Protein 8IB1 (pdb70)

Organism: Influenza A virus (strain A/Hong Kong/1/1968 H3N2) (NCBI:txid506350)

B-factor: mean 33.06, std 11.65, range [14.46, 95.65]

Structure (mmCIF, N/CA/C/O backbone):
data_8IB1
#
_entry.id   8IB1
#
_cell.length_a   68.050
_cell.length_b   86.510
_cell.length_c   89.970
_cell.angle_alpha   90.000
_cell.angle_beta   90.000
_cell.angle_gamma   90.000
#
_symmetry.space_group_name_H-M   'P 21 21 2'
#
loop_
_entity.id
_entity.type
_entity.pdbx_description
1 polymer 'LAH31 Fab light chain'
2 polymer 'LAH31 Fab heavy chain'
3 polymer 'Hemagglutinin HA2 chain'
4 water water
#
loop_
_atom_site.group_PDB
_atom_site.id
_atom_site.type_symbol
_atom_site.label_atom_id
_atom_site.label_alt_id
_atom_site.label_comp_id
_atom_site.label_asym_id
_atom_site.label_entity_id
_atom_site.label_seq_id
_atom_site.pdbx_PDB_ins_code
_atom_site.Cartn_x
_atom_site.Cartn_y
_atom_site.Cartn_z
_atom_site.occupancy
_atom_site.B_iso_or_equiv
_atom_site.auth_seq_id
_atom_site.auth_comp_id
_atom_site.auth_asym_id
_atom_site.auth_atom_id
_atom_site.pdbx_PDB_model_num
ATOM 1 N N . ASP A 1 26 ? 24.10363 -7.53384 48.66117 1.000 54.54715 26 ASP A N 1
ATOM 2 C CA . ASP A 1 26 ? 23.34124 -6.95057 47.55934 1.000 59.98767 26 ASP A CA 1
ATOM 3 C C . ASP A 1 26 ? 24.20692 -6.01248 46.70386 1.000 53.09926 26 ASP A C 1
ATOM 4 O O . ASP A 1 26 ? 24.93430 -6.48040 45.82943 1.000 64.42755 26 ASP A O 1
ATOM 9 N N . ILE A 1 27 ? 24.14726 -4.70139 46.94439 1.000 40.85383 27 ILE A N 1
ATOM 10 C CA . ILE A 1 27 ? 24.84502 -3.72475 46.11183 1.000 38.73411 27 ILE A CA 1
ATOM 11 C C . ILE A 1 27 ? 25.91083 -3.01627 46.94235 1.000 45.20220 27 ILE A C 1
ATOM 12 O O . ILE A 1 27 ? 25.63199 -2.52713 48.04409 1.000 41.77689 27 ILE A O 1
ATOM 17 N N . VAL A 1 28 ? 27.12208 -2.93734 46.39858 1.000 39.85844 28 VAL A N 1
ATOM 18 C CA . VAL A 1 28 ? 28.26090 -2.32633 47.07412 1.000 35.96067 28 VAL A CA 1
ATOM 19 C C . VAL A 1 28 ? 28.58207 -1.00015 46.39596 1.000 33.91492 28 VAL A C 1
ATOM 20 O O . VAL A 1 28 ? 28.57898 -0.90960 45.16267 1.000 33.35050 28 VAL A O 1
ATOM 24 N N . MET A 1 29 ? 28.86335 0.02694 47.20140 1.000 32.97419 29 MET A N 1
ATOM 25 C CA . MET A 1 29 ? 29.16223 1.37296 46.71356 1.000 31.16873 29 MET A CA 1
ATOM 26 C C . MET A 1 29 ? 30.62330 1.71350 46.98045 1.000 31.88487 29 MET A C 1
ATOM 27 O O . MET A 1 29 ? 31.05428 1.71535 48.13629 1.000 35.28618 29 MET A O 1
ATOM 32 N N . THR A 1 30 ? 31.36488 2.03136 45.92084 1.000 29.76332 30 THR A N 1
ATOM 33 C CA . THR A 1 30 ? 32.72079 2.55164 46.02713 1.000 33.65162 30 THR A CA 1
ATOM 34 C C . THR A 1 30 ? 32.68789 4.06534 45.94416 1.000 27.61162 30 THR A C 1
ATOM 35 O O . THR A 1 30 ? 31.92989 4.63186 45.15650 1.000 45.49753 30 THR A O 1
ATOM 39 N N . GLN A 1 31 ? 33.54183 4.70574 46.72221 1.000 27.21277 31 GLN A N 1
ATOM 40 C CA . GLN A 1 31 ? 33.74523 6.14240 46.63656 1.000 25.86917 31 GLN A CA 1
ATOM 41 C C . GLN A 1 31 ? 35.23711 6.40941 46.62276 1.000 25.74365 31 GLN A C 1
ATOM 42 O O . GLN A 1 31 ? 35.97491 5.81611 47.41151 1.000 28.35871 31 GLN A O 1
ATOM 48 N N . SER A 1 32 ? 35.68113 7.30832 45.74396 1.000 26.16994 32 SER A N 1
ATOM 49 C CA . SER A 1 32 ? 37.10073 7.62514 45.65656 1.000 24.88277 32 SER A CA 1
ATOM 50 C C . SER A 1 32 ? 37.26892 9.08090 45.24384 1.000 23.73328 32 SER A C 1
ATOM 51 O O . SER A 1 32 ? 36.41519 9.62959 44.53223 1.000 23.38031 32 SER A O 1
ATOM 54 N N . PRO A 1 33 ? 38.33737 9.74650 45.70949 1.000 23.64559 33 PRO A N 1
ATOM 55 C CA . PRO A 1 33 ? 39.29977 9.21926 46.68299 1.000 24.50741 33 PRO A CA 1
ATOM 56 C C . PRO A 1 33 ? 38.74223 9.24630 48.10277 1.000 24.60113 33 PRO A C 1
ATOM 57 O O . PRO A 1 33 ? 37.61409 9.69314 48.29553 1.000 24.59753 33 PRO A O 1
ATOM 61 N N . LEU A 1 34 ? 39.53233 8.79152 49.07900 1.000 26.01827 34 LEU A N 1
ATOM 62 C CA . LEU A 1 34 ? 39.12645 8.90181 50.47699 1.000 25.99345 34 LEU A CA 1
ATOM 63 C C . LEU A 1 34 ? 39.18114 10.34155 50.95209 1.000 24.96933 34 LEU A C 1
ATOM 64 O O . LEU A 1 34 ? 38.36451 10.75790 51.78398 1.000 24.82076 34 LEU A O 1
ATOM 69 N N . SER A 1 35 ? 40.16160 11.09875 50.45989 1.000 24.53806 35 SER A N 1
ATOM 70 C CA . SER A 1 35 ? 40.35832 12.49674 50.80807 1.000 24.75223 35 SER A CA 1
ATOM 71 C C . SER A 1 35 ? 40.82738 13.23327 49.56262 1.000 30.59314 35 SER A C 1
ATOM 72 O O . SER A 1 35 ? 41.53940 12.67408 48.72136 1.000 26.39217 35 SER A O 1
ATOM 75 N N . LEU A 1 36 ? 40.44787 14.50840 49.47168 1.000 28.94535 36 LEU A N 1
ATOM 76 C CA . LEU A 1 36 ? 40.62239 15.30147 48.25728 1.000 25.47010 36 LEU A CA 1
ATOM 77 C C . LEU A 1 36 ? 41.00046 16.72851 48.65091 1.000 27.24519 36 LEU A C 1
ATOM 78 O O . LEU A 1 36 ? 40.13098 17.52012 49.04021 1.000 26.50694 36 LEU A O 1
ATOM 83 N N . PRO A 1 37 ? 42.28916 17.08049 48.57342 1.000 27.86351 37 PRO A N 1
ATOM 84 C CA . PRO A 1 37 ? 42.69549 18.47118 48.84424 1.000 22.63343 37 PRO A CA 1
ATOM 85 C C . PRO A 1 37 ? 42.54855 19.32133 47.59074 1.000 25.61127 37 PRO A C 1
ATOM 86 O O . PRO A 1 37 ? 43.02347 18.95006 46.51706 1.000 23.38776 37 PRO A O 1
ATOM 90 N N . VAL A 1 38 ? 41.86747 20.46115 47.71887 1.000 20.84069 38 VAL A N 1
ATOM 91 C CA . VAL A 1 38 ? 41.57645 21.30344 46.56595 1.000 19.73219 38 VAL A CA 1
ATOM 92 C C . VAL A 1 38 ? 41.87806 22.75601 46.91621 1.000 19.66222 38 VAL A C 1
ATOM 93 O O . VAL A 1 38 ? 41.43908 23.25792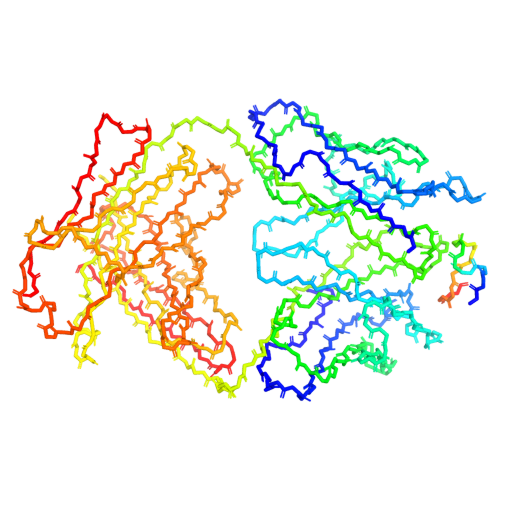 47.95659 1.000 20.27175 38 VAL A O 1
ATOM 97 N N . ILE A 1 39 ? 42.59321 23.42981 46.03292 1.000 20.01825 39 ILE A N 1
ATOM 98 C CA . ILE A 1 39 ? 42.88142 24.85641 46.22513 1.000 20.65297 39 ILE A CA 1
ATOM 99 C C . ILE A 1 39 ? 41.59104 25.65436 46.07694 1.000 23.69173 39 ILE A C 1
ATOM 100 O O . ILE A 1 39 ? 40.80115 25.37823 45.15564 1.000 21.22499 39 ILE A O 1
ATOM 105 N N . PRO A 1 40 ? 41.32184 26.62513 46.95528 1.000 24.15808 40 PRO A N 1
ATOM 106 C CA . PRO A 1 40 ? 40.08034 27.40862 46.84780 1.000 24.45808 40 PRO A CA 1
ATOM 107 C C . PRO A 1 40 ? 39.92818 28.03874 45.47286 1.000 24.09942 40 PRO A C 1
ATOM 108 O O . PRO A 1 40 ? 40.88857 28.55467 44.89343 1.000 23.89699 40 PRO A O 1
ATOM 112 N N . GLY A 1 41 ? 38.70156 27.97359 44.94600 1.000 27.06671 41 GLY A N 1
ATOM 113 C CA . GLY A 1 41 ? 38.40802 28.45034 43.61399 1.000 23.14985 41 GLY A CA 1
ATOM 114 C C . GLY A 1 41 ? 38.60925 27.43706 42.50859 1.000 23.62165 41 GLY A C 1
ATOM 115 O O . GLY A 1 41 ? 38.18301 27.69041 41.37574 1.000 20.87244 41 GLY A O 1
ATOM 116 N N . GLU A 1 42 ? 39.22773 26.29950 42.79297 1.000 19.69171 42 GLU A N 1
ATOM 117 C CA . GLU A 1 42 ? 39.49988 25.32058 41.74969 1.000 20.02388 42 GLU A CA 1
ATOM 118 C C . GLU A 1 42 ? 38.51148 24.15809 41.81727 1.000 23.54644 42 GLU A C 1
ATOM 119 O O . GLU A 1 42 ? 37.84794 23.95517 42.83701 1.000 19.21875 42 GLU A O 1
ATOM 125 N N . PRO A 1 43 ? 38.35213 23.39797 40.73439 1.000 19.97141 43 PRO A N 1
ATOM 126 C CA . PRO A 1 43 ? 37.33078 22.34595 40.71967 1.000 24.14717 43 PRO A CA 1
ATOM 127 C C . PRO A 1 43 ? 37.74442 21.09297 41.47320 1.000 23.84365 43 PRO A C 1
ATOM 128 O O . PRO A 1 43 ? 38.92471 20.74890 41.57922 1.000 20.30406 43 PRO A O 1
ATOM 132 N N . ALA A 1 44 ? 36.73312 20.39601 41.97923 1.000 23.04749 44 ALA A N 1
ATOM 133 C CA . ALA A 1 44 ? 36.90179 19.09283 42.60346 1.000 26.59481 44 ALA A CA 1
ATOM 134 C C . ALA A 1 44 ? 35.97992 18.08116 41.93112 1.000 30.20525 44 ALA A C 1
ATOM 135 O O . ALA A 1 44 ? 34.86899 18.41311 41.50075 1.000 24.89560 44 ALA A O 1
ATOM 137 N N . SER A 1 45 ? 36.44638 16.83558 41.85008 1.000 22.63208 45 SER A N 1
ATOM 138 C CA . SER A 1 45 ? 35.67666 15.75941 41.24256 1.000 22.66733 45 SER A CA 1
ATOM 139 C C . SER A 1 45 ? 35.75184 14.53077 42.14108 1.000 24.80260 45 SER A C 1
ATOM 140 O O . SER A 1 45 ? 36.84855 14.10717 42.52599 1.000 23.43784 45 SER A O 1
ATOM 143 N N . ILE A 1 46 ? 34.58889 13.98438 42.48898 1.000 25.21829 46 ILE A N 1
ATOM 144 C CA . ILE A 1 46 ? 34.46168 12.84903 43.39703 1.000 30.33894 46 ILE A CA 1
ATOM 145 C C . ILE A 1 46 ? 33.73345 11.72955 42.66382 1.000 28.01619 46 ILE A C 1
ATOM 146 O O . ILE A 1 46 ? 32.68367 11.96050 42.04789 1.000 23.73563 46 ILE A O 1
ATOM 151 N N . SER A 1 47 ? 34.26880 10.51559 42.75847 1.000 26.19318 47 SER A N 1
ATOM 152 C CA . SER A 1 47 ? 33.73478 9.37139 42.03805 1.000 23.53573 47 SER A CA 1
ATOM 153 C C . SER A 1 47 ? 32.98771 8.43292 42.97442 1.000 26.32087 47 SER A C 1
ATOM 154 O O . SER A 1 47 ? 33.36962 8.23813 44.13110 1.000 22.37221 47 SER A O 1
ATOM 157 N N . CYS A 1 48 ? 31.92346 7.83990 42.44945 1.000 30.19195 48 CYS A N 1
ATOM 158 C CA . CYS A 1 48 ? 31.17370 6.83242 43.17321 1.000 29.41266 48 CYS A CA 1
ATOM 159 C C . CYS A 1 48 ? 30.88098 5.68556 42.22043 1.000 34.93962 48 CYS A C 1
ATOM 160 O O . CYS A 1 48 ? 30.50120 5.90585 41.06718 1.000 36.60242 48 CYS A O 1
ATOM 163 N N . ARG A 1 49 ? 31.07541 4.46350 42.70391 1.000 26.70803 49 ARG A N 1
ATOM 164 C CA . ARG A 1 49 ? 30.95052 3.26614 41.88640 1.000 31.09432 49 ARG A CA 1
ATOM 165 C C . ARG A 1 49 ? 29.98997 2.30585 42.56245 1.000 30.64976 49 ARG A C 1
ATOM 166 O O . ARG A 1 49 ? 30.09637 2.07095 43.77010 1.000 30.73490 49 ARG A O 1
ATOM 174 N N . SER A 1 50 ? 29.05237 1.76369 41.79253 1.000 30.51664 50 SER A N 1
ATOM 175 C CA . SER A 1 50 ? 28.11982 0.76119 42.28503 1.000 32.19902 50 SER A CA 1
ATOM 176 C C . SER A 1 50 ? 28.42960 -0.58127 41.64223 1.000 29.89269 50 SER A C 1
ATOM 177 O O . SER A 1 50 ? 28.80344 -0.64962 40.46474 1.000 29.19363 50 SER A O 1
ATOM 180 N N . SER A 1 51 ? 28.26558 -1.65038 42.42084 1.000 28.81333 51 SER A N 1
ATOM 181 C CA . SER A 1 51 ? 28.49733 -2.98481 41.88448 1.000 30.85969 51 SER A CA 1
ATOM 182 C C . SER A 1 51 ? 27.38679 -3.43652 40.94819 1.000 36.84992 51 SER A C 1
ATOM 183 O O . SER A 1 51 ? 27.56671 -4.43553 40.24447 1.000 34.49149 51 SER A O 1
ATOM 186 N N . GLN A 1 52 ? 26.25351 -2.72787 40.92439 1.000 31.36042 52 GLN A N 1
ATOM 187 C CA . GLN A 1 52 ? 25.14547 -3.00778 40.02438 1.000 37.84375 52 GLN A CA 1
ATOM 188 C C . GLN A 1 52 ? 24.62927 -1.69212 39.45995 1.000 35.45996 52 GLN A C 1
ATOM 189 O O . GLN A 1 52 ? 24.67793 -0.66096 40.12928 1.000 28.56516 52 GLN A O 1
ATOM 195 N N . SER A 1 53 ? 24.10714 -1.74047 38.23541 1.000 30.59987 53 SER A N 1
ATOM 196 C CA . SER A 1 53 ? 23.46850 -0.56524 37.65887 1.000 32.48283 53 SER A CA 1
ATOM 197 C C . SER A 1 53 ? 22.37045 -0.03064 38.57466 1.000 32.41751 53 SER A C 1
ATOM 198 O O . SER A 1 53 ? 21.57842 -0.78777 39.14574 1.000 26.32007 53 SER A O 1
ATOM 201 N N . LEU A 1 54 ? 22.32549 1.29057 38.71214 1.000 28.99839 54 LEU A N 1
ATOM 202 C CA . LEU A 1 54 ? 21.32869 1.95698 39.53341 1.000 27.74767 54 LEU A CA 1
ATOM 203 C C . LEU A 1 54 ? 20.19281 2.54395 38.70227 1.000 26.74069 54 LEU A C 1
ATOM 204 O O . LEU A 1 54 ? 19.32798 3.23635 39.24785 1.000 26.78133 54 LEU A O 1
ATOM 209 N N . LEU A 1 55 ? 20.18179 2.28406 37.39680 1.000 31.38126 55 LEU A N 1
ATOM 210 C CA . LEU A 1 55 ? 19.17137 2.82315 36.49507 1.000 31.23857 55 LEU A CA 1
ATOM 211 C C . LEU A 1 55 ? 17.88617 2.00864 36.61823 1.000 25.32110 55 LEU A C 1
ATOM 212 O O . LEU A 1 55 ? 17.90140 0.79046 36.42481 1.000 27.04228 55 LEU A O 1
ATOM 217 N N . GLN A 1 56 ? 16.77940 2.67389 36.92764 1.000 24.00223 56 GLN A N 1
ATOM 218 C CA . GLN A 1 56 ? 15.48965 2.01695 37.09183 1.000 23.06269 56 GLN A CA 1
ATOM 219 C C . GLN A 1 56 ? 14.66549 2.08045 35.80712 1.000 23.95002 56 GLN A C 1
ATOM 220 O O . GLN A 1 56 ? 15.00263 2.76906 34.84385 1.000 25.38090 56 GLN A O 1
ATOM 226 N N . SER A 1 57 ? 13.55793 1.33533 35.80961 1.000 25.59486 57 SER A N 1
ATOM 227 C CA . SER A 1 57 ? 12.69699 1.26571 34.63538 1.000 28.07039 57 SER A CA 1
ATOM 228 C C . SER A 1 57 ? 11.99442 2.58483 34.33665 1.000 29.72000 57 SER A C 1
ATOM 229 O O . SER A 1 57 ? 11.45972 2.74207 33.23519 1.000 30.09541 57 SER A O 1
ATOM 232 N N . ASN A 1 58 ? 11.97064 3.52751 35.28241 1.000 25.80636 58 ASN A N 1
ATOM 233 C CA . ASN A 1 58 ? 11.43045 4.86213 35.03490 1.000 24.26599 58 ASN A CA 1
ATOM 234 C C . ASN A 1 58 ? 12.47915 5.83951 34.50439 1.000 30.68010 58 ASN A C 1
ATOM 235 O O . ASN A 1 58 ? 12.20082 7.04110 34.41253 1.000 29.02165 58 ASN A O 1
ATOM 240 N N . GLY A 1 59 ? 13.67672 5.36050 34.16584 1.000 27.94972 59 GLY A N 1
ATOM 241 C CA . GLY A 1 59 ? 14.70175 6.20417 33.58897 1.000 25.02869 59 GLY A CA 1
ATOM 242 C C . GLY A 1 59 ? 15.57266 6.94043 34.58510 1.000 27.82355 59 GLY A C 1
ATOM 243 O O . GLY A 1 59 ? 16.54618 7.59160 34.17045 1.000 22.56856 59 GLY A O 1
ATOM 244 N N . ASN A 1 60 ? 15.26190 6.86432 35.87816 1.000 24.39680 60 ASN A N 1
ATOM 245 C CA . ASN A 1 60 ? 16.04861 7.53271 36.90908 1.000 24.23347 60 ASN A CA 1
ATOM 246 C C . ASN A 1 60 ? 17.17945 6.63598 37.39627 1.000 26.48754 60 ASN A C 1
ATOM 247 O O . ASN A 1 60 ? 16.99508 5.42747 37.57298 1.000 22.56541 60 ASN A O 1
ATOM 252 N N . ASN A 1 61 ? 18.34350 7.24194 37.63069 1.000 20.80387 61 ASN A N 1
ATOM 253 C CA . ASN A 1 61 ? 19.43763 6.59359 38.34185 1.000 27.13015 61 ASN A CA 1
ATOM 254 C C . ASN A 1 61 ? 19.31684 6.93071 39.81853 1.000 21.72963 61 ASN A C 1
ATOM 255 O O . ASN A 1 61 ? 19.37401 8.10078 40.19102 1.000 25.12765 61 ASN A O 1
ATOM 260 N N . TYR A 1 62 ? 19.15544 5.91579 40.66339 1.000 20.68083 62 TYR A N 1
ATOM 261 C CA . TYR A 1 62 ? 18.93976 6.17645 42.08682 1.000 21.15540 62 TYR A CA 1
ATOM 262 C C . TYR A 1 62 ? 20.28200 6.23671 42.82291 1.000 25.62690 62 TYR A C 1
ATOM 263 O O . TYR A 1 62 ? 20.66753 5.35751 43.59691 1.000 20.43908 62 TYR A O 1
ATOM 272 N N . LEU A 1 63 ? 20.98910 7.33716 42.56447 1.000 19.85208 63 LEU A N 1
ATOM 273 C CA . LEU A 1 63 ? 22.23834 7.66865 43.24037 1.000 19.30469 63 LEU A CA 1
ATOM 274 C C . LEU A 1 63 ? 22.14748 9.09771 43.77117 1.000 21.09854 63 LEU A C 1
ATOM 275 O O . LEU A 1 63 ? 21.98824 10.04199 42.98937 1.000 20.42909 63 LEU A O 1
ATOM 280 N N . ASP A 1 64 ? 22.23711 9.25765 45.09234 1.000 18.59153 64 ASP A N 1
ATOM 281 C CA . ASP A 1 64 ? 22.24061 10.56618 45.73219 1.000 18.12193 64 ASP A CA 1
ATOM 282 C C . ASP A 1 64 ? 23.63909 10.90409 46.23718 1.000 19.11138 64 ASP A C 1
ATOM 283 O O . ASP A 1 64 ? 24.45904 10.02052 46.48071 1.000 20.64469 64 ASP A O 1
ATOM 288 N N . TRP A 1 65 ? 23.87924 12.19804 46.43668 1.000 16.07034 65 TRP A N 1
ATOM 289 C CA . TRP A 1 65 ? 25.05593 12.68829 47.14405 1.000 20.57968 65 TRP A CA 1
ATOM 290 C C . TRP A 1 65 ? 24.62308 13.47778 48.37221 1.000 19.33979 65 TRP A C 1
ATOM 291 O O . TRP A 1 65 ? 23.73762 14.33636 48.28528 1.000 20.98630 65 TRP A O 1
ATOM 302 N N . TYR A 1 66 ? 25.27026 13.20185 49.50408 1.000 17.35573 66 TYR A N 1
ATOM 303 C CA . TYR A 1 66 ? 25.03838 13.89375 50.76286 1.000 19.03988 66 TYR A CA 1
ATOM 304 C C . TYR A 1 66 ? 26.33001 14.54853 51.22873 1.000 21.47136 66 TYR A C 1
ATOM 305 O O . TYR A 1 66 ? 27.42448 14.05942 50.94184 1.000 22.47152 66 TYR A O 1
ATOM 314 N N . LEU A 1 67 ? 26.19273 15.65811 51.95090 1.000 18.45433 67 LEU A N 1
ATOM 315 C CA . LEU A 1 67 ? 27.31917 16.35504 52.55392 1.000 17.69087 67 LEU A CA 1
ATOM 316 C C . LEU A 1 67 ? 27.09994 16.42083 54.05441 1.000 20.57084 67 LEU A C 1
ATOM 317 O O . LEU A 1 67 ? 26.00539 16.77071 54.51052 1.000 20.92502 67 LEU A O 1
ATOM 322 N N . GLN A 1 68 ? 28.13305 16.08160 54.81858 1.000 17.96744 68 GLN A N 1
ATOM 323 C CA . GLN A 1 68 ? 28.11512 16.27498 56.26250 1.000 17.44988 68 GLN A CA 1
ATOM 324 C C . GLN A 1 68 ? 29.21763 17.25473 56.62817 1.000 20.69049 68 GLN A C 1
ATOM 325 O O . GLN A 1 68 ? 30.40684 16.90532 56.59766 1.000 18.54897 68 GLN A O 1
ATOM 331 N N . LYS A 1 69 ? 28.82134 18.48035 56.97669 1.000 19.46562 69 LYS A N 1
ATOM 332 C CA . LYS A 1 69 ? 29.76705 19.47540 57.44245 1.000 21.10386 69 LYS A CA 1
ATOM 333 C C . LYS A 1 69 ? 30.13348 19.21162 58.89890 1.000 22.01733 69 LYS A C 1
ATOM 334 O O . LYS A 1 69 ? 29.39041 18.54175 59.62038 1.000 24.04272 69 LYS A O 1
ATOM 340 N N . PRO A 1 70 ? 31.27745 19.72592 59.35738 1.000 21.74843 70 PRO A N 1
ATOM 341 C CA . PRO A 1 70 ? 31.73070 19.41625 60.72039 1.000 25.34513 70 PRO A CA 1
ATOM 342 C C . PRO A 1 70 ? 30.69313 19.79018 61.76917 1.000 28.86744 70 PRO A C 1
ATOM 343 O O . PRO A 1 70 ? 30.15495 20.89872 61.77112 1.000 25.05666 70 PRO A O 1
ATOM 347 N N . GLY A 1 71 ? 30.40564 18.84007 62.65517 1.000 28.93446 71 GLY A N 1
ATOM 348 C CA . GLY A 1 71 ? 29.48137 19.07048 63.74446 1.000 29.12944 71 GLY A CA 1
ATOM 349 C C . GLY A 1 71 ? 28.01813 19.07611 63.37232 1.000 25.97990 71 GLY A C 1
ATOM 350 O O . GLY A 1 71 ? 27.18320 19.34079 64.24297 1.000 28.23624 71 GLY A O 1
ATOM 351 N N . GLN A 1 72 ? 27.67458 18.77897 62.11860 1.000 24.94488 72 GLN A N 1
ATOM 352 C CA . GLN A 1 72 ? 26.30731 18.86290 61.62030 1.000 30.78017 72 GLN A CA 1
ATOM 353 C C . GLN A 1 72 ? 25.77454 17.49394 61.20533 1.000 29.22074 72 GLN A C 1
ATOM 354 O O . GLN A 1 72 ? 26.51826 16.52521 61.03826 1.000 24.28291 72 GLN A O 1
ATOM 360 N N . SER A 1 73 ? 24.45765 17.43643 61.01986 1.000 25.16551 73 SER A N 1
ATOM 361 C CA . SER A 1 73 ? 23.83008 16.28362 60.40690 1.000 22.47868 73 SER A CA 1
ATOM 362 C C . SER A 1 73 ? 24.12327 16.27424 58.91245 1.000 24.60743 73 SER A C 1
ATOM 363 O O . SER A 1 73 ? 24.39442 17.32031 58.31707 1.000 21.08329 73 SER A O 1
ATOM 366 N N . PRO A 1 74 ? 24.08370 15.10292 58.28221 1.000 20.91879 74 PRO A N 1
ATOM 367 C CA . PRO A 1 74 ? 24.14667 15.06186 56.81961 1.000 22.05474 74 PRO A CA 1
ATOM 368 C C . PRO A 1 74 ? 23.02224 15.88820 56.21155 1.000 22.73301 74 PRO A C 1
ATOM 369 O O . PRO A 1 74 ? 21.95999 16.06918 56.80792 1.000 19.78778 74 PRO A O 1
ATOM 373 N N . GLN A 1 75 ? 23.26886 16.39125 55.00900 1.000 21.39184 75 GLN A N 1
ATOM 374 C CA . GLN A 1 75 ? 22.26420 17.13195 54.26129 1.000 22.53325 75 GLN A CA 1
ATOM 375 C C . GLN A 1 75 ? 22.28720 16.65099 52.82193 1.000 22.04487 75 GLN A C 1
ATOM 376 O O . GLN A 1 75 ? 23.34804 16.31360 52.28823 1.000 17.80018 75 GLN A O 1
ATOM 382 N N . LEU A 1 76 ? 21.11322 16.60937 52.20192 1.000 20.05787 76 LEU A N 1
ATOM 383 C CA . LEU A 1 76 ? 21.02701 16.20798 50.80797 1.000 17.48312 76 LEU A CA 1
ATOM 384 C C . LEU A 1 76 ? 21.64796 17.27248 49.91531 1.000 23.26898 76 LEU A C 1
ATOM 385 O O . LEU A 1 76 ? 21.37809 18.46653 50.06850 1.000 18.26016 76 LEU A O 1
ATOM 390 N N . LEU A 1 77 ? 22.47288 16.83574 48.97078 1.000 17.60105 77 LEU A N 1
ATOM 391 C CA . LEU A 1 77 ? 23.08934 17.72540 48.00056 1.000 20.15186 77 LEU A CA 1
ATOM 392 C C . LEU A 1 77 ? 22.57848 17.48135 46.58825 1.000 16.75763 77 LEU A C 1
ATOM 393 O O . LEU A 1 77 ? 22.10308 18.40682 45.91816 1.000 18.58654 77 LEU A O 1
ATOM 398 N N . ILE A 1 78 ? 22.65812 16.23809 46.12647 1.000 19.01815 78 ILE A N 1
ATOM 399 C CA . ILE A 1 78 ? 22.17708 15.81306 44.81588 1.000 20.75270 78 ILE A CA 1
ATOM 400 C C . ILE A 1 78 ? 21.30656 14.58231 45.02252 1.000 19.33074 78 ILE A C 1
ATOM 401 O O . ILE A 1 78 ? 21.70106 13.66547 45.74981 1.000 18.50784 78 ILE A O 1
ATOM 406 N N . TYR A 1 79 ? 20.12787 14.55179 44.39776 1.000 20.34879 79 TYR A N 1
ATOM 407 C CA . TYR A 1 79 ? 19.31560 13.34470 44.42675 1.000 24.25987 79 TYR A CA 1
ATOM 408 C C . TYR A 1 79 ? 19.16886 12.78509 43.01895 1.000 20.92837 79 TYR A C 1
ATOM 409 O O . TYR A 1 79 ? 19.12899 13.52982 42.03353 1.000 18.59883 79 TYR A O 1
ATOM 418 N N . LEU A 1 80 ? 19.11262 11.45450 42.94318 1.000 18.12161 80 LEU A N 1
ATOM 419 C CA . LEU A 1 80 ? 18.83654 10.73610 41.70298 1.000 17.57593 80 LEU A CA 1
ATOM 420 C C . LEU A 1 80 ? 19.79380 11.15880 40.58469 1.000 21.94789 80 LEU A C 1
ATOM 421 O O . LEU A 1 80 ? 19.38897 11.52067 39.47688 1.000 19.14889 80 LEU A O 1
ATOM 426 N N . GLY A 1 81 ? 21.09178 11.09706 40.88865 1.000 21.22632 81 GLY A N 1
ATOM 427 C CA . GLY A 1 81 ? 22.12599 11.28779 39.89146 1.000 23.74487 81 GLY A CA 1
ATOM 428 C C . GLY A 1 81 ? 22.54666 12.72497 39.63616 1.000 25.13480 81 GLY A C 1
ATOM 429 O O . GLY A 1 81 ? 23.72791 13.06448 39.77581 1.000 24.23198 81 GLY A O 1
ATOM 430 N N . SER A 1 82 ? 21.60191 13.57914 39.24361 1.000 21.74786 82 SER A N 1
ATOM 431 C CA . SER A 1 82 ? 21.97027 14.89589 38.73340 1.000 25.92181 82 SER A CA 1
ATOM 432 C C . SER A 1 82 ? 21.05155 16.03004 39.18990 1.000 27.32923 82 SER A C 1
ATOM 433 O O . SER A 1 82 ? 21.13744 17.13608 38.63499 1.000 20.68501 82 SER A O 1
ATOM 436 N N . ASN A 1 83 ? 20.19382 15.81699 40.18181 1.000 21.97152 83 ASN A N 1
ATOM 437 C CA . ASN A 1 83 ? 19.21940 16.82212 40.58790 1.000 19.80850 83 ASN A CA 1
ATOM 438 C C . ASN A 1 83 ? 19.70579 17.54058 41.84523 1.000 20.11130 83 ASN A C 1
ATOM 439 O O . ASN A 1 83 ? 19.85402 16.91887 42.90065 1.000 21.81349 83 ASN A O 1
ATOM 444 N N . ARG A 1 84 ? 19.91019 18.85412 41.74336 1.000 18.01401 84 ARG A N 1
ATOM 445 C CA . ARG A 1 84 ? 20.31254 19.64223 42.90291 1.000 21.81666 84 ARG A CA 1
ATOM 446 C C . ARG A 1 84 ? 19.16912 19.76708 43.90039 1.000 23.10786 84 ARG A C 1
ATOM 447 O O . ARG A 1 84 ? 18.04097 20.08680 43.52409 1.000 22.44566 84 ARG A O 1
ATOM 455 N N . ALA A 1 85 ? 19.46503 19.55207 45.18039 1.000 22.98723 85 ALA A N 1
ATOM 456 C CA . ALA A 1 85 ? 18.46418 19.81253 46.20535 1.000 24.64923 85 ALA A CA 1
ATOM 457 C C . ALA A 1 85 ? 18.23466 21.31903 46.33083 1.000 22.74567 85 ALA A C 1
ATOM 458 O O . ALA A 1 85 ? 19.01714 22.12832 45.83520 1.000 20.95619 85 ALA A O 1
ATOM 460 N N . SER A 1 86 ? 17.14202 21.70162 46.99264 1.000 23.34593 86 SER A N 1
ATOM 461 C CA . SER A 1 86 ? 16.81868 23.12013 47.06801 1.000 24.69287 86 SER A CA 1
ATOM 462 C C . SER A 1 86 ? 17.86484 23.86382 47.89452 1.000 26.05228 86 SER A C 1
ATOM 463 O O . SER A 1 86 ? 18.37001 23.35432 48.89916 1.000 26.48190 86 SER A O 1
ATOM 466 N N . GLY A 1 87 ? 18.20425 25.07454 47.45204 1.000 24.37421 87 GLY A N 1
ATOM 467 C CA . GLY A 1 87 ? 19.24965 25.85181 48.08308 1.000 27.50200 87 GLY A CA 1
ATOM 468 C C . GLY A 1 87 ? 20.67028 25.46418 47.72068 1.000 30.99274 87 GLY A C 1
ATOM 469 O O . GLY A 1 87 ? 21.60139 26.14557 48.15098 1.000 36.17277 87 GLY A O 1
ATOM 470 N N . VAL A 1 88 ? 20.87853 24.40835 46.94762 1.000 23.66550 88 VAL A N 1
ATOM 471 C CA . VAL A 1 88 ? 22.23847 23.98833 46.59868 1.000 23.76879 88 VAL A CA 1
ATOM 472 C C . VAL A 1 88 ? 22.72708 24.83117 45.41592 1.000 27.75149 88 VAL A C 1
ATOM 473 O O . VAL A 1 88 ? 22.05023 24.87132 44.37919 1.000 26.66692 88 VAL A O 1
ATOM 477 N N . PRO A 1 89 ? 23.87268 25.49650 45.53913 1.000 26.20999 89 PRO A N 1
ATOM 478 C CA . PRO A 1 89 ? 24.34935 26.36257 44.45051 1.000 33.39478 89 PRO A CA 1
ATOM 479 C C . PRO A 1 89 ? 24.69781 25.55572 43.21121 1.000 33.48272 89 PRO A C 1
ATOM 480 O O . PRO A 1 89 ? 24.96703 24.35591 43.27091 1.000 24.00728 89 PRO A O 1
ATOM 484 N N . ASP A 1 90 ? 24.71353 26.24033 42.06730 1.000 31.68345 90 ASP A N 1
ATOM 485 C CA . ASP A 1 90 ? 24.90500 25.52080 40.81424 1.000 36.21215 90 ASP A CA 1
ATOM 486 C C . ASP A 1 90 ? 26.35001 25.10117 40.57522 1.000 25.58426 90 ASP A C 1
ATOM 487 O O . ASP A 1 90 ? 26.60732 24.38333 39.60307 1.000 31.03389 90 ASP A O 1
ATOM 492 N N . ARG A 1 91 ? 27.29056 25.49438 41.43412 1.000 26.22335 91 ARG A N 1
ATOM 493 C CA . ARG A 1 91 ? 28.63257 24.93988 41.29433 1.000 26.63541 91 ARG A CA 1
ATOM 494 C C . ARG A 1 91 ? 28.69529 23.46137 41.67266 1.000 25.08963 91 ARG A C 1
ATOM 495 O O . ARG A 1 91 ? 29.69604 22.80465 41.37183 1.000 25.55525 91 ARG A O 1
ATOM 503 N N . PHE A 1 92 ? 27.65771 22.92927 42.31408 1.000 17.64204 92 PHE A N 1
ATOM 504 C CA . PHE A 1 92 ? 27.54940 21.49216 42.54875 1.000 25.50674 92 PHE A CA 1
ATOM 505 C C . PHE A 1 92 ? 26.77780 20.85896 41.40251 1.000 26.53240 92 PHE A C 1
ATOM 506 O O . PHE A 1 92 ? 25.69342 21.33016 41.04858 1.000 21.54712 92 PHE A O 1
ATOM 514 N N . SER A 1 93 ? 27.32807 19.78998 40.82639 1.000 22.06404 93 SER A N 1
ATOM 515 C CA . SER A 1 93 ? 26.59982 19.07510 39.78875 1.000 22.93829 93 SER A CA 1
ATOM 516 C C . SER A 1 93 ? 26.91830 17.58911 39.86258 1.000 24.20232 93 SER A C 1
ATOM 517 O O . SER A 1 93 ? 28.06889 17.19621 40.08561 1.000 23.42694 93 SER A O 1
ATOM 520 N N . GLY A 1 94 ? 25.89154 16.77147 39.67652 1.000 21.26985 94 GLY A N 1
ATOM 521 C CA . GLY A 1 94 ? 26.04046 15.32193 39.62762 1.000 23.05898 94 GLY A CA 1
ATOM 522 C C . GLY A 1 94 ? 25.89095 14.84441 38.18901 1.000 21.48513 94 GLY A C 1
ATOM 523 O O . GLY A 1 94 ? 25.08090 15.38923 37.43602 1.000 26.34665 94 GLY A O 1
ATOM 524 N N . SER A 1 95 ? 26.68428 13.83873 37.82135 1.000 25.86855 95 SER A N 1
ATOM 525 C CA . SER A 1 95 ? 26.59993 13.24707 36.49377 1.000 24.74647 95 SER A CA 1
ATOM 526 C C . SER A 1 95 ? 26.81727 11.74467 36.59449 1.000 23.94925 95 SER A C 1
ATOM 527 O O . SER A 1 95 ? 27.25051 11.22759 37.62752 1.000 23.75183 95 SER A O 1
ATOM 530 N N . GLY A 1 96 ? 26.51358 11.05484 35.50169 1.000 25.45612 96 GLY A N 1
ATOM 531 C CA . GLY A 1 96 ? 26.71682 9.62582 35.37151 1.000 28.29138 96 GLY A CA 1
ATOM 532 C C . GLY A 1 96 ? 25.40306 8.86942 35.24692 1.000 29.82081 96 GLY A C 1
ATOM 533 O O . GLY A 1 96 ? 24.31537 9.39052 35.48977 1.000 31.80847 96 GLY A O 1
ATOM 534 N N . SER A 1 97 ? 25.52634 7.60708 34.83883 1.000 30.14847 97 SER A N 1
ATOM 535 C CA . SER A 1 97 ? 24.38834 6.69657 34.83838 1.000 32.46669 97 SER A CA 1
ATOM 536 C C . SER A 1 97 ? 24.91967 5.27427 34.89670 1.000 34.12843 97 SER A C 1
ATOM 537 O O . SER A 1 97 ? 26.09902 5.02239 34.63470 1.000 36.56898 97 SER A O 1
ATOM 540 N N . GLY A 1 98 ? 24.03748 4.34944 35.26074 1.000 36.89689 98 GLY A N 1
ATOM 541 C CA . GLY A 1 98 ? 24.43036 2.95892 35.38456 1.000 36.01776 98 GLY A CA 1
ATOM 542 C C . GLY A 1 98 ? 25.20785 2.68779 36.65624 1.000 33.04193 98 GLY A C 1
ATOM 543 O O . GLY A 1 98 ? 24.61635 2.61930 37.74029 1.000 29.68786 98 GLY A O 1
ATOM 544 N N . THR A 1 99 ? 26.53953 2.56149 36.54326 1.000 37.81691 99 THR A N 1
ATOM 545 C CA . THR A 1 99 ? 27.38453 2.19346 37.67304 1.000 34.12557 99 THR A CA 1
ATOM 546 C C . THR A 1 99 ? 28.44757 3.22234 38.04576 1.000 35.87278 99 THR A C 1
ATOM 547 O O . THR A 1 99 ? 29.04897 3.08775 39.11825 1.000 36.53560 99 THR A O 1
ATOM 551 N N . ASP A 1 100 ? 28.70369 4.23476 37.21519 1.000 36.31795 100 ASP A N 1
ATOM 552 C CA . ASP A 1 100 ? 29.75417 5.21882 37.47189 1.000 34.80892 100 ASP A CA 1
ATOM 553 C C . ASP A 1 100 ? 29.12566 6.59765 37.60355 1.000 28.92166 100 ASP A C 1
ATOM 554 O O . ASP A 1 100 ? 28.45180 7.06424 36.67904 1.000 30.42734 100 ASP A O 1
ATOM 559 N N . PHE A 1 101 ? 29.36181 7.25313 38.73635 1.000 28.67402 101 PHE A N 1
ATOM 560 C CA . PHE A 1 101 ? 28.78896 8.56659 39.00382 1.000 31.58205 101 PHE A CA 1
ATOM 561 C C . PHE A 1 101 ? 29.87253 9.50951 39.50334 1.000 25.83337 101 PHE A C 1
ATOM 562 O O . PHE A 1 101 ? 30.88519 9.08935 40.06893 1.000 23.56030 101 PHE A O 1
ATOM 570 N N . THR A 1 102 ? 29.64668 10.80285 39.28428 1.000 24.37548 102 THR A N 1
ATOM 571 C CA . THR A 1 102 ? 30.63240 11.82483 39.60240 1.000 23.37751 102 THR A CA 1
ATOM 572 C C . THR A 1 102 ? 29.92901 13.03456 40.19219 1.000 22.50370 102 THR A C 1
ATOM 573 O O . THR A 1 102 ? 28.92979 13.49949 39.63880 1.000 21.15592 102 THR A O 1
ATOM 577 N N . LEU A 1 103 ? 30.43107 13.52115 41.32517 1.000 22.15299 103 LEU A N 1
ATOM 578 C CA . LEU A 1 103 ? 30.04919 14.82506 41.85076 1.000 21.56642 103 LEU A CA 1
ATOM 579 C C . LEU A 1 103 ? 31.15129 15.81417 41.50370 1.000 28.06542 103 LEU A C 1
ATOM 580 O O . LEU A 1 103 ? 32.32260 15.57378 41.81069 1.000 18.44530 103 LEU A O 1
ATOM 585 N N . THR A 1 104 ? 30.78453 16.90838 40.84846 1.000 23.48862 104 THR A N 1
ATOM 586 C CA . THR A 1 104 ? 31.73434 17.95410 40.50033 1.000 21.54150 104 THR A CA 1
ATOM 587 C C . THR A 1 104 ? 31.36522 19.22697 41.24593 1.000 26.06067 104 THR A C 1
ATOM 588 O O . THR A 1 104 ? 30.19977 19.62783 41.25116 1.000 24.43551 104 THR A O 1
ATOM 592 N N . ILE A 1 105 ? 32.34832 19.83614 41.90287 1.000 20.97062 105 ILE A N 1
ATOM 593 C CA . ILE A 1 105 ? 32.22095 21.18712 42.42796 1.000 19.02362 105 ILE A CA 1
ATOM 594 C C . ILE A 1 105 ? 33.05323 22.06132 41.50575 1.000 23.33443 105 ILE A C 1
ATOM 595 O O . ILE A 1 105 ? 34.28226 21.91839 41.44931 1.000 24.16765 105 ILE A O 1
ATOM 600 N N . SER A 1 106 ? 32.38551 22.93541 40.74919 1.000 21.84388 106 SER A N 1
ATOM 601 C CA . SER A 1 106 ? 33.08475 23.71183 39.72809 1.000 23.84811 106 SER A CA 1
ATOM 602 C C . SER A 1 106 ? 34.16496 24.58975 40.34341 1.000 22.39380 106 SER A C 1
ATOM 603 O O . SER A 1 106 ? 35.25664 24.72900 39.77811 1.000 20.75763 106 SER A O 1
ATOM 606 N N . ARG A 1 107 ? 33.87705 25.19779 41.49234 1.000 24.64971 107 ARG A N 1
ATOM 607 C CA . ARG A 1 107 ? 34.84613 26.01816 42.21702 1.000 20.06215 107 ARG A CA 1
ATOM 608 C C . ARG A 1 107 ? 34.62054 25.78764 43.70274 1.000 22.69668 107 ARG A C 1
ATOM 609 O O . ARG A 1 107 ? 33.57062 26.15394 44.24175 1.000 25.79382 107 ARG A O 1
ATOM 617 N N . VAL A 1 108 ? 35.60083 25.16887 44.35364 1.000 24.84019 108 VAL A N 1
ATOM 618 C CA . VAL A 1 108 ? 35.51372 24.88280 45.77703 1.000 22.81664 108 VAL A CA 1
ATOM 619 C C . VAL A 1 108 ? 35.66038 26.17666 46.57217 1.000 26.87979 108 VAL A C 1
ATOM 620 O O . VAL A 1 108 ? 36.43777 27.07034 46.20256 1.000 22.89190 108 VAL A O 1
ATOM 624 N N . GLU A 1 109 ? 34.90265 26.29753 47.66422 1.000 21.67484 109 GLU A N 1
ATOM 625 C CA . GLU A 1 109 ? 35.13668 27.36852 48.62555 1.000 21.82511 109 GLU A CA 1
ATOM 626 C C . GLU A 1 109 ? 35.11632 26.81479 50.04627 1.000 22.80280 109 GLU A C 1
ATOM 627 O O . GLU A 1 109 ? 34.73034 25.66680 50.29264 1.000 21.34364 109 GLU A O 1
ATOM 633 N N . ALA A 1 110 ? 35.54144 27.66508 50.98547 1.000 18.56511 110 ALA A N 1
ATOM 634 C CA . ALA A 1 110 ? 35.81442 27.21892 52.35074 1.000 24.23946 110 ALA A CA 1
ATOM 635 C C . ALA A 1 110 ? 34.59873 26.55331 52.99213 1.000 24.98834 110 ALA A C 1
ATOM 636 O O . ALA A 1 110 ? 34.74222 25.57232 53.73331 1.000 20.67926 110 ALA A O 1
ATOM 638 N N . GLU A 1 111 ? 33.39600 27.07358 52.72349 1.000 20.66285 111 GLU A N 1
ATOM 639 C CA . GLU A 1 111 ? 32.17057 26.53160 53.31893 1.000 23.19219 111 GLU A CA 1
ATOM 640 C C . GLU A 1 111 ? 31.87337 25.09645 52.87848 1.000 25.65471 111 GLU A C 1
ATOM 641 O O . GLU A 1 111 ? 31.10181 24.40059 53.55296 1.000 23.30080 111 GLU A O 1
ATOM 647 N N . ASP A 1 112 ? 32.46888 24.63175 51.77596 1.000 20.86471 112 ASP A N 1
ATOM 648 C CA . ASP A 1 112 ? 32.19278 23.29832 51.25021 1.000 26.18039 112 ASP A CA 1
ATOM 649 C C . ASP A 1 112 ? 32.85907 22.17634 52.04177 1.000 29.04590 112 ASP A C 1
ATOM 650 O O . ASP A 1 112 ? 32.61117 21.00056 51.74096 1.000 22.46761 112 ASP A O 1
ATOM 655 N N . VAL A 1 113 ? 33.68494 22.49937 53.04202 1.000 19.92901 113 VAL A N 1
ATOM 656 C CA . VAL A 1 113 ? 34.46911 21.47127 53.72325 1.000 23.65298 113 VAL A CA 1
ATOM 657 C C . VAL A 1 113 ? 33.55123 20.50905 54.47149 1.000 23.71315 113 VAL A C 1
ATOM 658 O O . VAL A 1 113 ? 32.52365 20.90306 55.03572 1.000 18.07189 113 VAL A O 1
ATOM 662 N N . GLY A 1 114 ? 33.92238 19.23869 54.47566 1.000 22.79228 114 GLY A N 1
ATOM 663 C CA . GLY A 1 114 ? 33.10566 18.20393 55.07496 1.000 18.35250 114 GLY A CA 1
ATOM 664 C C . GLY A 1 114 ? 33.37854 16.87496 54.39303 1.000 20.33953 114 GLY A C 1
ATOM 665 O O . GLY A 1 114 ? 34.34659 16.72156 53.64945 1.000 19.68330 114 GLY A O 1
ATOM 666 N N . VAL A 1 115 ? 32.50831 15.90862 54.66979 1.000 19.85620 115 VAL A N 1
ATOM 667 C CA . VAL A 1 115 ? 32.59031 14.57821 54.07319 1.000 18.12133 115 VAL A CA 1
ATOM 668 C C . VAL A 1 115 ? 31.38272 14.38252 53.16486 1.000 20.53761 115 VAL A C 1
ATOM 669 O O . VAL A 1 115 ? 30.23172 14.57962 53.58424 1.000 20.94700 115 VAL A O 1
ATOM 673 N N . TYR A 1 116 ? 31.65033 13.99794 51.92244 1.000 19.77887 116 TYR A N 1
ATOM 674 C CA . TYR A 1 116 ? 30.62685 13.75931 50.91418 1.000 23.00492 116 TYR A CA 1
ATOM 675 C C . TYR A 1 116 ? 30.38739 12.25904 50.79550 1.000 19.46806 116 TYR A C 1
ATOM 676 O O . TYR A 1 116 ? 31.34308 11.49109 50.64906 1.000 18.80271 116 TYR A O 1
ATOM 685 N N . TYR A 1 117 ? 29.12086 11.84770 50.85867 1.000 17.15123 117 TYR A N 1
ATOM 686 C CA . TYR A 1 117 ? 28.74197 10.43859 50.77267 1.000 18.77835 117 TYR A CA 1
ATOM 687 C C . TYR A 1 117 ? 27.82644 10.22213 49.57720 1.000 19.38977 117 TYR A C 1
ATOM 688 O O . TYR A 1 117 ? 26.85506 10.96403 49.39714 1.000 19.40576 117 TYR A O 1
ATOM 697 N N . CYS A 1 118 ? 28.11310 9.20000 48.77747 1.000 19.28841 118 CYS A N 1
ATOM 698 C CA . CYS A 1 118 ? 27.12726 8.78837 47.79402 1.000 20.62001 118 CYS A CA 1
ATOM 699 C C . CYS A 1 118 ? 26.23394 7.70556 48.38716 1.000 22.26910 118 CYS A C 1
ATOM 700 O O . CYS A 1 118 ? 26.56361 7.07683 49.39627 1.000 22.46878 118 CYS A O 1
ATOM 703 N N . LEU A 1 119 ? 25.07618 7.50755 47.75890 1.000 25.53537 119 LEU A N 1
ATOM 704 C CA . LEU A 1 119 ? 24.08207 6.58791 48.29452 1.000 22.72825 119 LEU A CA 1
ATOM 705 C C . LEU A 1 119 ? 23.20612 6.06275 47.16962 1.000 20.75474 119 LEU A C 1
ATOM 706 O O . LEU A 1 119 ? 22.67169 6.85221 46.38621 1.000 27.10151 119 LEU A O 1
ATOM 711 N N . GLN A 1 120 ? 23.03737 4.74323 47.11491 1.000 22.70049 120 GLN A N 1
ATOM 712 C CA . GLN A 1 120 ? 22.16416 4.11290 46.13848 1.000 22.66783 120 GLN A CA 1
ATOM 713 C C . GLN A 1 120 ? 20.83156 3.76278 46.78765 1.000 22.75670 120 GLN A C 1
ATOM 714 O O . GLN A 1 120 ? 20.78402 3.33188 47.94541 1.000 22.88480 120 GLN A O 1
ATOM 720 N N . ALA A 1 121 ? 19.75217 3.93945 46.02213 1.000 22.87394 121 ALA A N 1
ATOM 721 C CA . ALA A 1 121 ? 18.39547 3.61841 46.44919 1.000 26.02649 121 ALA A CA 1
ATOM 722 C C . ALA A 1 121 ? 17.63616 2.93801 45.31812 1.000 26.14921 121 ALA A C 1
ATOM 723 O O . ALA A 1 121 ? 16.45814 3.22211 45.07946 1.000 23.99948 121 ALA A O 1
ATOM 725 N N . ARG A 1 122 ? 18.30446 2.02545 44.60690 1.000 25.16754 122 ARG A N 1
ATOM 726 C CA . ARG A 1 122 ? 17.70788 1.41067 43.42568 1.000 26.34556 122 ARG A CA 1
ATOM 727 C C . ARG A 1 122 ? 16.38525 0.72961 43.75947 1.000 31.77709 122 ARG A C 1
ATOM 728 O O . ARG A 1 122 ? 15.37230 0.96191 43.09351 1.000 27.10197 122 ARG A O 1
ATOM 736 N N . GLN A 1 123 ? 16.38635 -0.14502 44.76043 1.000 27.38736 123 GLN A N 1
ATOM 737 C CA . GLN A 1 123 ? 15.16090 -0.61716 45.38535 1.000 27.72043 123 GLN A CA 1
ATOM 738 C C . GLN A 1 123 ? 14.83389 0.31291 46.54255 1.000 26.90701 123 GLN A C 1
ATOM 739 O O . GLN A 1 123 ? 15.72120 0.64172 47.33885 1.000 27.36450 123 GLN A O 1
ATOM 745 N N . SER A 1 124 ? 13.56670 0.73547 46.63786 1.000 26.10524 124 SER A N 1
ATOM 746 C CA . SER A 1 124 ? 13.17898 1.65408 47.70889 1.000 26.84810 124 SER A CA 1
ATOM 747 C C . SER A 1 124 ? 13.48705 1.07443 49.08285 1.000 25.75618 124 SER A C 1
ATOM 748 O O . SER A 1 124 ? 13.73717 1.82403 50.03333 1.000 24.57209 124 SER A O 1
ATOM 751 N N . SER A 1 125 ? 13.48447 -0.25051 49.19960 1.000 26.64464 125 SER A N 1
ATOM 752 C CA . SER A 1 125 ? 13.63862 -0.94553 50.46740 1.000 27.30732 125 SER A CA 1
ATOM 753 C C . SER A 1 125 ? 15.08719 -1.22677 50.85313 1.000 27.70454 125 SER A C 1
ATOM 754 O O . SER A 1 125 ? 15.31505 -1.80681 51.92011 1.000 30.29508 125 SER A O 1
ATOM 757 N N . VAL A 1 126 ? 16.06613 -0.87854 50.01873 1.000 27.03942 126 VAL A N 1
ATOM 758 C CA . VAL A 1 126 ? 17.47161 -1.17173 50.31790 1.000 28.17373 126 VAL A CA 1
ATOM 759 C C . VAL A 1 126 ? 18.30280 0.04962 49.95248 1.000 33.40609 126 VAL A C 1
ATOM 760 O O . VAL A 1 126 ? 18.47218 0.35624 48.76521 1.000 29.73499 126 VAL A O 1
ATOM 764 N N . LEU A 1 127 ? 18.81593 0.74777 50.96197 1.000 25.21044 127 LEU A N 1
ATOM 765 C CA . LEU A 1 127 ? 19.68484 1.89472 50.75889 1.000 25.33727 127 LEU A CA 1
ATOM 766 C C . LEU A 1 127 ? 21.07615 1.56998 51.28985 1.000 24.41369 127 LEU A C 1
ATOM 767 O O . LEU A 1 127 ? 21.21710 0.89066 52.31406 1.000 25.24303 127 LEU A O 1
ATOM 772 N N . THR A 1 128 ? 22.09879 2.03666 50.57811 1.000 23.96793 128 THR A N 1
ATOM 773 C CA . THR A 1 128 ? 23.48745 1.75546 50.92951 1.000 24.39820 128 THR A CA 1
ATOM 774 C C . THR A 1 128 ? 24.34971 2.97714 50.65560 1.000 25.76964 128 THR A C 1
ATOM 775 O O . THR A 1 128 ? 24.32861 3.51385 49.54477 1.000 24.86226 128 THR A O 1
ATOM 779 N N . PHE A 1 129 ? 25.12201 3.38827 51.66015 1.000 24.26801 129 PHE A N 1
ATOM 780 C CA . PHE A 1 129 ? 26.05944 4.49480 51.54364 1.000 26.45553 129 PHE A CA 1
ATOM 781 C C . PHE A 1 129 ? 27.41149 4.02486 51.02006 1.000 28.00441 129 PHE A C 1
ATOM 782 O O . PHE A 1 129 ? 27.86795 2.91837 51.32125 1.000 27.80371 129 PHE A O 1
ATOM 790 N N . GLY A 1 130 ? 28.05714 4.88861 50.24454 1.000 22.78291 130 GLY A N 1
ATOM 791 C CA . GLY A 1 130 ? 29.47712 4.76038 50.00934 1.000 30.66583 130 GLY A CA 1
ATOM 792 C C . GLY A 1 130 ? 30.26495 5.08014 51.27298 1.000 24.31553 130 GLY A C 1
ATOM 793 O O . GLY A 1 130 ? 29.72709 5.48119 52.30483 1.000 24.69120 130 GLY A O 1
ATOM 794 N N . GLY A 1 131 ? 31.58053 4.89992 51.17577 1.000 26.83621 131 GLY A N 1
ATOM 795 C CA . GLY A 1 131 ? 32.46565 5.07982 52.31263 1.000 26.79031 131 GLY A CA 1
ATOM 796 C C . GLY A 1 131 ? 32.81929 6.51525 52.64028 1.000 29.44156 131 GLY A C 1
ATOM 797 O O . GLY A 1 131 ? 33.38341 6.76707 53.71057 1.000 29.13099 131 GLY A O 1
ATOM 798 N N . GLY A 1 132 ? 32.52150 7.45203 51.75402 1.000 24.31010 132 GLY A N 1
ATOM 799 C CA . GLY A 1 132 ? 32.71273 8.85872 52.04833 1.000 21.60297 132 GLY A CA 1
ATOM 800 C C . GLY A 1 132 ? 34.03080 9.39525 51.51747 1.000 22.20023 132 GLY A C 1
ATOM 801 O O . GLY A 1 132 ? 35.03268 8.67730 51.40468 1.000 25.43245 132 GLY A O 1
ATOM 802 N N . THR A 1 133 ? 34.03013 10.68616 51.18662 1.000 22.08164 133 THR A N 1
ATOM 803 C CA . THR A 1 133 ? 35.20375 11.40104 50.68862 1.000 22.34452 133 THR A CA 1
ATOM 804 C C . THR A 1 133 ? 35.32750 12.70313 51.46552 1.000 21.70275 133 THR A C 1
ATOM 805 O O . THR A 1 133 ? 34.41933 13.53674 51.42931 1.000 19.34362 133 THR A O 1
ATOM 809 N N . LYS A 1 134 ? 36.43599 12.87460 52.17701 1.000 18.92564 134 LYS A N 1
ATOM 810 C CA . LYS A 1 134 ? 36.65431 14.11015 52.91371 1.000 21.53863 134 LYS A CA 1
ATOM 811 C C . LYS A 1 134 ? 37.24461 15.14832 51.96753 1.000 18.35834 134 LYS A C 1
ATOM 812 O O . LYS A 1 134 ? 38.30000 14.92317 51.36918 1.000 20.08472 134 LYS A O 1
ATOM 818 N N . LEU A 1 135 ? 36.56097 16.27098 51.81561 1.000 19.36566 135 LEU A N 1
ATOM 819 C CA . LEU A 1 135 ? 37.07127 17.37838 51.02182 1.000 22.10577 135 LEU A CA 1
ATOM 820 C C . LEU A 1 135 ? 37.93164 18.25642 51.91845 1.000 21.65903 135 LEU A C 1
ATOM 821 O O . LEU A 1 135 ? 37.47134 18.71710 52.96800 1.000 21.98754 135 LEU A O 1
ATOM 826 N N . GLU A 1 136 ? 39.17417 18.48160 51.51579 1.000 17.57089 136 GLU A N 1
ATOM 827 C CA . GLU A 1 136 ? 40.08439 19.33346 52.26699 1.000 24.65613 136 GLU A CA 1
ATOM 828 C C . GLU A 1 136 ? 40.38187 20.58251 51.45347 1.000 19.69024 136 GLU A C 1
ATOM 829 O O . GLU A 1 136 ? 40.79288 20.48773 50.29474 1.000 24.83700 136 GLU A O 1
ATOM 835 N N . ILE A 1 137 ? 40.14834 21.74589 52.04997 1.000 19.78839 137 ILE A N 1
ATOM 836 C CA . ILE A 1 137 ? 40.47678 23.01323 51.41034 1.000 19.39025 137 ILE A CA 1
ATOM 837 C C . ILE A 1 137 ? 41.97370 23.22498 51.55372 1.000 17.33535 137 ILE A C 1
ATOM 838 O O . ILE A 1 137 ? 42.47710 23.36484 52.67323 1.000 18.76653 137 ILE A O 1
ATOM 843 N N . LYS A 1 138 ? 42.68917 23.25926 50.43049 1.000 19.30794 138 LYS A N 1
ATOM 844 C CA . LYS A 1 138 ? 44.13671 23.49179 50.47089 1.000 17.86737 138 LYS A CA 1
ATOM 845 C C . LYS A 1 138 ? 44.40122 24.99890 50.50245 1.000 17.13506 138 LYS A C 1
ATOM 846 O O . LYS A 1 138 ? 44.78420 25.62286 49.51016 1.000 19.38954 138 LYS A O 1
ATOM 852 N N . ARG A 1 139 ? 44.17662 25.59154 51.67171 1.000 19.44931 139 ARG A N 1
ATOM 853 C CA . ARG A 1 139 ? 44.51585 26.99045 51.89451 1.000 19.08821 139 ARG A CA 1
ATOM 854 C C . ARG A 1 139 ? 46.02951 27.12957 52.01655 1.000 24.14029 139 ARG A C 1
ATOM 855 O O . ARG A 1 139 ? 46.77703 26.15528 51.91586 1.000 20.79005 139 ARG A O 1
ATOM 863 N N . THR A 1 140 ? 46.49628 28.34997 52.26839 1.000 20.56998 140 THR A N 1
ATOM 864 C CA . THR A 1 140 ? 47.93351 28.54510 52.40073 1.000 19.42040 140 THR A CA 1
ATOM 865 C C . THR A 1 140 ? 48.43881 28.01853 53.74061 1.000 20.98944 140 THR A C 1
ATOM 866 O O . THR A 1 140 ? 47.69523 27.90761 54.72039 1.000 22.83842 140 THR A O 1
ATOM 870 N N . VAL A 1 141 ? 49.73545 27.70007 53.77071 1.000 21.38696 141 VAL A N 1
ATOM 871 C CA . VAL A 1 141 ? 50.38601 27.32176 55.01853 1.000 25.39465 141 VAL A CA 1
ATOM 872 C C . VAL A 1 141 ? 50.23502 28.43770 56.04512 1.000 23.54099 141 VAL A C 1
ATOM 873 O O . VAL A 1 141 ? 50.38563 29.62612 55.72726 1.000 22.72417 141 VAL A O 1
ATOM 877 N N . ALA A 1 142 ? 49.92634 28.05382 57.28571 1.000 24.05037 142 ALA A N 1
ATOM 878 C CA . ALA A 1 142 ? 49.81408 28.98278 58.40688 1.000 28.29363 142 ALA A CA 1
ATOM 879 C C . ALA A 1 142 ? 50.40318 28.31604 59.63824 1.000 25.13857 142 ALA A C 1
ATOM 880 O O . ALA A 1 142 ? 49.92935 27.25515 60.05147 1.000 26.61974 142 ALA A O 1
ATOM 882 N N . ALA A 1 143 ? 51.43356 28.93033 60.21883 1.000 30.34363 143 ALA A N 1
ATOM 883 C CA . ALA A 1 143 ? 52.01048 28.41224 61.44730 1.000 29.75600 143 ALA A CA 1
ATOM 884 C C . ALA A 1 143 ? 51.01078 28.53877 62.59781 1.000 31.49079 143 ALA A C 1
ATOM 885 O O . ALA A 1 143 ? 50.21567 29.48277 62.64025 1.000 25.04658 143 ALA A O 1
ATOM 887 N N . PRO A 1 144 ? 51.02789 27.60116 63.54316 1.000 28.48428 144 PRO A N 1
ATOM 888 C CA . PRO A 1 144 ? 50.11703 27.69998 64.68771 1.000 28.12812 144 PRO A CA 1
ATOM 889 C C . PRO A 1 144 ? 50.53226 28.81114 65.63798 1.000 29.09603 144 PRO A C 1
ATOM 890 O O . PRO A 1 144 ? 51.71638 29.12655 65.78500 1.000 30.01079 144 PRO A O 1
ATOM 894 N N . SER A 1 145 ? 49.53661 29.42014 66.27573 1.000 25.33518 145 SER A N 1
ATOM 895 C CA . SER A 1 145 ? 49.77244 30.22210 67.47028 1.000 30.42822 145 SER A CA 1
ATOM 896 C C . SER A 1 145 ? 49.68872 29.28919 68.66845 1.000 32.53650 145 SER A C 1
ATOM 897 O O . SER A 1 145 ? 48.70317 28.56381 68.82270 1.000 27.56462 145 SER A O 1
ATOM 900 N N . VAL A 1 146 ? 50.72333 29.29270 69.50442 1.000 27.41792 146 VAL A N 1
ATOM 901 C CA . VAL A 1 146 ? 50.86687 28.31030 70.57133 1.000 24.27772 146 VAL A CA 1
ATOM 902 C C . VAL A 1 146 ? 50.67224 28.99271 71.91656 1.000 23.69966 146 VAL A C 1
ATOM 903 O O . VAL A 1 146 ? 51.29036 30.02458 72.18973 1.000 29.57833 146 VAL A O 1
ATOM 907 N N . PHE A 1 147 ? 49.81912 28.40893 72.75839 1.000 26.55164 147 PHE A N 1
ATOM 908 C CA . PHE A 1 147 ? 49.56550 28.91029 74.10159 1.000 24.38158 147 PHE A CA 1
ATOM 909 C C . PHE A 1 147 ? 49.59560 27.74102 75.07019 1.000 27.01066 147 PHE A C 1
ATOM 910 O O . PHE A 1 147 ? 49.19937 26.62556 74.72556 1.000 30.16329 147 PHE A O 1
ATOM 918 N N . ILE A 1 148 ? 50.05867 27.99320 76.28881 1.000 22.48604 148 ILE A N 1
ATOM 919 C CA . ILE A 1 148 ? 50.10900 26.95635 77.31049 1.000 26.53285 148 ILE A CA 1
ATOM 920 C C . ILE A 1 148 ? 49.35792 27.44451 78.54062 1.000 26.43774 148 ILE A C 1
ATOM 921 O O . ILE A 1 148 ? 49.43933 28.62249 78.90622 1.000 29.59923 148 ILE A O 1
ATOM 926 N N . PHE A 1 149 ? 48.60431 26.54191 79.16292 1.000 26.09723 149 PHE A N 1
ATOM 927 C CA . PHE A 1 149 ? 47.77073 26.88717 80.30691 1.000 29.80862 149 PHE A CA 1
ATOM 928 C C . PHE A 1 149 ? 48.16318 26.04871 81.51550 1.000 29.47281 149 PHE A C 1
ATOM 929 O O . PHE A 1 149 ? 48.09474 24.81005 81.45099 1.000 29.35180 149 PHE A O 1
ATOM 937 N N . PRO A 1 150 ? 48.55621 26.66001 82.62949 1.000 34.63958 150 PRO A N 1
ATOM 938 C CA . PRO A 1 150 ? 48.75522 25.90032 83.86397 1.000 33.14135 150 PRO A CA 1
ATOM 939 C C . PRO A 1 150 ? 47.43071 25.37943 84.38528 1.000 33.91988 150 PRO A C 1
ATOM 940 O O . PRO A 1 150 ? 46.36335 25.89457 84.01731 1.000 32.40634 150 PRO A O 1
ATOM 944 N N . PRO A 1 151 ? 47.44414 24.35117 85.22931 1.000 34.32212 151 PRO A N 1
ATOM 945 C CA . PRO A 1 151 ? 46.19865 23.90979 85.86342 1.000 36.12258 151 PRO A CA 1
ATOM 946 C C . PRO A 1 151 ? 45.66016 24.97672 86.79972 1.000 33.87442 151 PRO A C 1
ATOM 947 O O . PRO A 1 151 ? 46.40812 25.78785 87.34988 1.000 33.71710 151 PRO A O 1
ATOM 951 N N . SER A 1 152 ? 44.34581 24.96158 86.98708 1.000 36.94245 152 SER A N 1
ATOM 952 C CA . SER A 1 152 ? 43.70732 25.93792 87.85630 1.000 40.16815 152 SER A CA 1
ATOM 953 C C . SER A 1 152 ? 43.86755 25.56040 89.32683 1.000 44.22487 152 SER A C 1
ATOM 954 O O . SER A 1 152 ? 44.08989 24.39741 89.68347 1.000 41.88830 152 SER A O 1
ATOM 957 N N . ASP A 1 153 ? 43.73731 26.57684 90.18691 1.000 46.67613 153 ASP A N 1
ATOM 958 C CA . ASP A 1 153 ? 43.68975 26.34400 91.62683 1.000 44.38909 153 ASP A CA 1
ATOM 959 C C . ASP A 1 153 ? 42.58883 25.35976 91.99606 1.000 44.08575 153 ASP A C 1
ATOM 960 O O . ASP A 1 153 ? 42.78639 24.48316 92.84714 1.000 43.58539 153 ASP A O 1
ATOM 965 N N . GLU A 1 154 ? 41.41334 25.50330 91.37722 1.000 35.55200 154 GLU A N 1
ATOM 966 C CA . GLU A 1 154 ? 40.28567 24.63866 91.71411 1.000 48.26924 154 GLU A CA 1
ATOM 967 C C . GLU A 1 154 ? 40.62041 23.17153 91.47225 1.000 38.54698 154 GLU A C 1
ATOM 968 O O . GLU A 1 154 ? 40.29544 22.30814 92.29666 1.000 40.91339 154 GLU A O 1
ATOM 974 N N . GLN A 1 155 ? 41.27546 22.86951 90.34808 1.000 43.09397 155 GLN A N 1
ATOM 975 C CA . GLN A 1 155 ? 41.57687 21.47685 90.03397 1.000 42.20642 155 GLN A CA 1
ATOM 976 C C . GLN A 1 155 ? 42.65100 20.91993 90.95667 1.000 41.66102 155 GLN A C 1
ATOM 977 O O . GLN A 1 155 ? 42.55068 19.77407 91.40978 1.000 44.49345 155 GLN A O 1
ATOM 983 N N . LEU A 1 156 ? 43.68496 21.71505 91.24539 1.000 41.08750 156 LEU A N 1
ATOM 984 C CA . LEU A 1 156 ? 44.77170 21.23850 92.09565 1.000 47.43276 156 LEU A CA 1
ATOM 985 C C . LEU A 1 156 ? 44.27137 20.81797 93.47224 1.000 56.32195 156 LEU A C 1
ATOM 986 O O . LEU A 1 156 ? 44.84853 19.91641 94.09230 1.000 58.11819 156 LEU A O 1
ATOM 991 N N . LYS A 1 157 ? 43.19518 21.44143 93.95986 1.000 50.05243 157 LYS A N 1
ATOM 992 C CA . LYS A 1 157 ? 42.62988 21.04857 95.24586 1.000 53.08739 157 LYS A CA 1
ATOM 993 C C . LYS A 1 157 ? 41.99264 19.66637 95.20348 1.000 50.41421 157 LYS A C 1
ATOM 994 O O . LYS A 1 157 ? 41.76562 19.07278 96.26143 1.000 59.30032 157 LYS A O 1
ATOM 1000 N N . SER A 1 158 ? 41.70084 19.14111 94.01536 1.000 58.14901 158 SER A N 1
ATOM 1001 C CA . SER A 1 158 ? 41.08594 17.82822 93.87420 1.000 56.27839 158 SER A CA 1
ATOM 1002 C C . SER A 1 158 ? 42.09756 16.71883 93.62725 1.000 57.71688 158 SER A C 1
ATOM 1003 O O . SER A 1 158 ? 41.69670 15.56584 93.44661 1.000 67.62289 158 SER A O 1
ATOM 1006 N N . GLY A 1 159 ? 43.39029 17.03478 93.59331 1.000 57.95273 159 GLY A N 1
ATOM 1007 C CA . GLY A 1 159 ? 44.42134 16.01986 93.56692 1.000 55.87098 159 GLY A CA 1
ATOM 1008 C C . GLY A 1 159 ? 45.05965 15.74317 92.22312 1.000 63.15780 159 GLY A C 1
ATOM 1009 O O . GLY A 1 159 ? 45.99296 14.93367 92.16344 1.000 56.00622 159 GLY A O 1
ATOM 1010 N N . THR A 1 160 ? 44.59850 16.37762 91.14636 1.000 55.32659 160 THR A N 1
ATOM 1011 C CA . THR A 1 160 ? 45.16560 16.15912 89.82333 1.000 47.47691 160 THR A CA 1
ATOM 1012 C C . THR A 1 160 ? 45.44476 17.49240 89.14506 1.000 46.56652 160 THR A C 1
ATOM 1013 O O . THR A 1 160 ? 44.80148 18.50456 89.43302 1.000 48.33029 160 THR A O 1
ATOM 1017 N N . ALA A 1 161 ? 46.42268 17.47792 88.24263 1.000 43.99924 161 ALA A N 1
ATOM 1018 C CA . ALA A 1 161 ? 46.86719 18.66179 87.51932 1.000 39.16335 161 ALA A CA 1
ATOM 1019 C C . ALA A 1 161 ? 46.78604 18.38361 86.02633 1.000 38.60436 161 ALA A C 1
ATOM 1020 O O . ALA A 1 161 ? 47.40868 17.43640 85.53242 1.000 41.36866 161 ALA A O 1
ATOM 1022 N N . SER A 1 162 ? 46.01447 19.19578 85.31274 1.000 34.89513 162 SER A N 1
ATOM 1023 C CA . SER A 1 162 ? 45.94347 19.13021 83.85907 1.000 32.33120 162 SER A CA 1
ATOM 1024 C C . SER A 1 162 ? 46.64258 20.35136 83.27919 1.000 39.55141 162 SER A C 1
ATOM 1025 O O . SER A 1 162 ? 46.25937 21.48944 83.57514 1.000 33.64748 162 SER A O 1
ATOM 1028 N N . VAL A 1 163 ? 47.66476 20.11962 82.46061 1.000 31.17188 163 VAL A N 1
ATOM 1029 C CA . VAL A 1 163 ? 48.34208 21.18778 81.73263 1.000 29.99955 163 VAL A CA 1
ATOM 1030 C C . VAL A 1 163 ? 47.92430 21.08894 80.27493 1.000 30.71210 163 VAL A C 1
ATOM 1031 O O . VAL A 1 163 ? 47.95720 20.00289 79.68246 1.000 34.50191 163 VAL A O 1
ATOM 1035 N N . VAL A 1 164 ? 47.52894 22.21488 79.69576 1.000 29.83500 164 VAL A N 1
ATOM 1036 C CA . VAL A 1 164 ? 46.94378 22.23269 78.36297 1.000 26.30161 164 VAL A CA 1
ATOM 1037 C C . VAL A 1 164 ? 47.79809 23.10203 77.45583 1.000 26.12831 164 VAL A C 1
ATOM 1038 O O . VAL A 1 164 ? 48.19100 24.21224 77.83512 1.000 23.73581 164 VAL A O 1
ATOM 1042 N N . CYS A 1 165 ? 48.07040 22.59996 76.25691 1.000 26.28201 165 CYS A N 1
ATOM 1043 C CA . CYS A 1 165 ? 48.77521 23.34121 75.22301 1.000 29.27014 165 CYS A CA 1
ATOM 1044 C C . CYS A 1 165 ? 47.85933 23.48404 74.01497 1.000 29.37263 165 CYS A C 1
ATOM 1045 O O . CYS A 1 165 ? 47.27884 22.49565 73.55369 1.000 31.40034 165 CYS A O 1
ATOM 1048 N N . LEU A 1 166 ? 47.73185 24.70880 73.50843 1.000 26.60076 166 LEU A N 1
ATOM 1049 C CA . LEU A 1 166 ? 46.85410 25.02565 72.38794 1.000 24.02514 166 LEU A CA 1
ATOM 1050 C C . LEU A 1 166 ? 47.67662 25.42758 71.17006 1.000 24.66617 166 LEU A C 1
ATOM 1051 O O . LEU A 1 166 ? 48.50798 26.33884 71.24818 1.000 29.53673 166 LEU A O 1
ATOM 1056 N N . LEU A 1 167 ? 47.42858 24.76029 70.04941 1.000 21.91321 167 LEU A N 1
ATOM 1057 C CA . LEU A 1 167 ? 47.97118 25.12733 68.74402 1.000 20.75139 167 LEU A CA 1
ATOM 1058 C C . LEU A 1 167 ? 46.80697 25.66466 67.92368 1.000 31.44682 167 LEU A C 1
ATOM 1059 O O . LEU A 1 167 ? 45.91791 24.90039 67.52754 1.000 23.37279 167 LEU A O 1
ATOM 1064 N N . ASN A 1 168 ? 46.79457 26.96947 67.67260 1.000 24.38466 168 ASN A N 1
ATOM 1065 C CA . ASN A 1 168 ? 45.60158 27.62229 67.15492 1.000 23.49051 168 ASN A CA 1
ATOM 1066 C C . ASN A 1 168 ? 45.77173 28.02021 65.69465 1.000 23.04485 168 ASN A C 1
ATOM 1067 O O . ASN A 1 168 ? 46.76300 28.66647 65.33360 1.000 26.80280 168 ASN A O 1
ATOM 1072 N N . ASN A 1 169 ? 44.80131 27.61739 64.86547 1.000 20.46331 169 ASN A N 1
ATOM 1073 C CA . ASN A 1 169 ? 44.60015 28.11929 63.50175 1.000 23.24030 169 ASN A CA 1
ATOM 1074 C C . ASN A 1 169 ? 45.83178 27.89071 62.61827 1.000 25.92981 169 ASN A C 1
ATOM 1075 O O . ASN A 1 169 ? 46.49102 28.82655 62.15725 1.000 25.61982 169 ASN A O 1
ATOM 1080 N N . PHE A 1 170 ? 46.10834 26.61693 62.35788 1.000 25.44296 170 PHE A N 1
ATOM 1081 C CA . PHE A 1 170 ? 47.23988 26.25169 61.51870 1.000 19.39039 170 PHE A CA 1
ATOM 1082 C C . PHE A 1 170 ? 46.78604 25.41384 60.32680 1.000 22.18763 170 PHE A C 1
ATOM 1083 O O . PHE A 1 170 ? 45.66035 24.89823 60.28387 1.000 21.92267 170 PHE A O 1
ATOM 1091 N N . TYR A 1 171 ? 47.68646 25.32072 59.33730 1.000 22.45779 171 TYR A N 1
ATOM 1092 C CA . TYR A 1 171 ? 47.49318 24.53383 58.13044 1.000 19.88884 171 TYR A CA 1
ATOM 1093 C C . TYR A 1 171 ? 48.86783 24.20660 57.57129 1.000 25.73117 171 TYR A C 1
ATOM 1094 O O . TYR A 1 171 ? 49.72341 25.09829 57.53873 1.000 25.87898 171 TYR A O 1
ATOM 1103 N N . PRO A 1 172 ? 49.11805 22.96752 57.11724 1.000 25.27488 172 PRO A N 1
ATOM 1104 C CA . PRO A 1 172 ? 48.19474 21.82171 57.10608 1.000 25.92993 172 PRO A CA 1
ATOM 1105 C C . PRO A 1 172 ? 48.06965 21.13697 58.46738 1.000 23.25129 172 PRO A C 1
ATOM 1106 O O . PRO A 1 172 ? 48.61075 21.63828 59.45285 1.000 28.31656 172 PRO A O 1
ATOM 1110 N N . ARG A 1 173 ? 47.37687 19.99222 58.49908 1.000 27.90168 173 ARG A N 1
ATOM 1111 C CA . ARG A 1 173 ? 47.01020 19.35347 59.76229 1.000 27.23249 173 ARG A CA 1
ATOM 1112 C C . ARG A 1 173 ? 48.21150 18.74498 60.48287 1.000 29.61844 173 ARG A C 1
ATOM 1113 O O . ARG A 1 173 ? 48.19945 18.63734 61.71412 1.000 27.12299 173 ARG A O 1
ATOM 1121 N N . GLU A 1 174 ? 49.24602 18.34571 59.74940 1.000 27.22615 174 GLU A N 1
ATOM 1122 C CA . GLU A 1 174 ? 50.38535 17.66986 60.35982 1.000 30.40507 174 GLU A CA 1
ATOM 1123 C C . GLU A 1 174 ? 51.09163 18.58888 61.34731 1.000 34.65429 174 GLU A C 1
ATOM 1124 O O . GLU A 1 174 ? 51.51307 19.69187 60.99364 1.000 31.02634 174 GLU A O 1
ATOM 1130 N N . ALA A 1 175 ? 51.21588 18.12689 62.58716 1.000 28.70097 175 ALA A N 1
ATOM 1131 C CA . ALA A 1 175 ? 51.83774 18.89168 63.65656 1.000 31.84040 175 ALA A CA 1
ATOM 1132 C C . ALA A 1 175 ? 52.24940 17.92212 64.75338 1.000 36.63595 175 ALA A C 1
ATOM 1133 O O . ALA A 1 175 ? 51.58641 16.90594 64.97281 1.000 43.31781 175 ALA A O 1
ATOM 1135 N N . LYS A 1 176 ? 53.34075 18.24282 65.44362 1.000 33.94131 176 LYS A N 1
ATOM 1136 C CA . LYS A 1 176 ? 53.83265 17.42007 66.54205 1.000 39.50855 176 LYS A CA 1
ATOM 1137 C C . LYS A 1 176 ? 53.93325 18.25015 67.81462 1.000 38.98716 176 LYS A C 1
ATOM 1138 O O . LYS A 1 176 ? 54.49037 19.35477 67.80487 1.000 32.50267 176 LYS A O 1
ATOM 1144 N N . VAL A 1 177 ? 53.39929 17.71005 68.90634 1.000 38.85976 177 VAL A N 1
ATOM 1145 C CA . VAL A 1 177 ? 53.45474 18.33943 70.22014 1.000 34.95950 177 VAL A CA 1
ATOM 1146 C C . VAL A 1 177 ? 54.31517 17.47113 71.12696 1.000 40.93190 177 VAL A C 1
ATOM 1147 O O . VAL A 1 177 ? 54.08463 16.26078 71.24357 1.000 42.16560 177 VAL A O 1
ATOM 1151 N N . GLN A 1 178 ? 55.30782 18.08565 71.76194 1.000 37.53551 178 GLN A N 1
ATOM 1152 C CA . GLN A 1 178 ? 56.21195 17.39390 72.67204 1.000 43.01580 178 GLN A CA 1
ATOM 1153 C C . GLN A 1 178 ? 56.14742 18.06782 74.03422 1.000 43.48956 178 GLN A C 1
ATOM 1154 O O . GLN A 1 178 ? 56.48151 19.25044 74.16015 1.000 41.76242 178 GLN A O 1
ATOM 1160 N N . TRP A 1 179 ? 55.71395 17.32238 75.04631 1.000 45.43663 179 TRP A N 1
ATOM 1161 C CA . TRP A 1 179 ? 55.72072 17.82036 76.41315 1.000 42.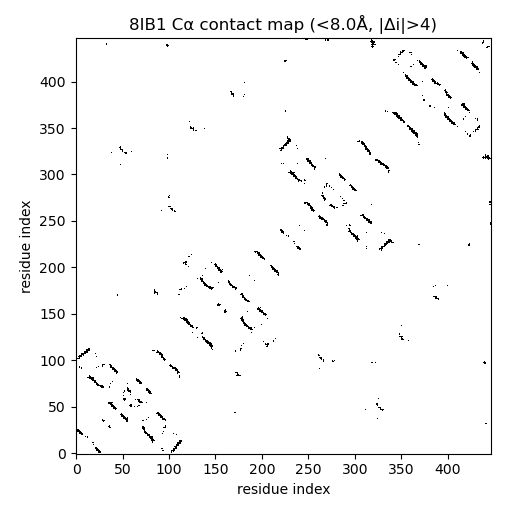87746 179 TRP A CA 1
ATOM 1162 C C . TRP A 1 179 ? 57.07999 17.56988 77.04948 1.000 43.40263 179 TRP A C 1
ATOM 1163 O O . TRP A 1 179 ? 57.64245 16.47684 76.93396 1.000 43.45656 179 TRP A O 1
ATOM 1174 N N . LYS A 1 180 ? 57.60190 18.59157 77.72181 1.000 39.83830 180 LYS A N 1
ATOM 1175 C CA . LYS A 1 180 ? 58.85160 18.49015 78.46084 1.000 42.92205 180 LYS A CA 1
ATOM 1176 C C . LYS A 1 180 ? 58.65407 19.09378 79.84142 1.000 43.23143 180 LYS A C 1
ATOM 1177 O O . LYS A 1 180 ? 58.21376 20.24179 79.96475 1.000 47.39963 180 LYS A O 1
ATOM 1183 N N . VAL A 1 181 ? 58.96819 18.31251 80.87048 1.000 46.60776 181 VAL A N 1
ATOM 1184 C CA . VAL A 1 181 ? 58.85571 18.72426 82.26420 1.000 46.09997 181 VAL A CA 1
ATOM 1185 C C . VAL A 1 181 ? 60.25419 18.69945 82.86517 1.000 54.72290 181 VAL A C 1
ATOM 1186 O O . VAL A 1 181 ? 60.86635 17.62858 82.97308 1.000 56.08114 181 VAL A O 1
ATOM 1190 N N . ASP A 1 182 ? 60.75190 19.87304 83.26490 1.000 47.07689 182 ASP A N 1
ATOM 1191 C CA . ASP A 1 182 ? 62.13017 20.02349 83.72696 1.000 46.42140 182 ASP A CA 1
ATOM 1192 C C . ASP A 1 182 ? 63.10623 19.47999 82.68866 1.000 56.70046 182 ASP A C 1
ATOM 1193 O O . ASP A 1 182 ? 64.07947 18.79560 83.01374 1.000 48.45823 182 ASP A O 1
ATOM 1198 N N . ASN A 1 183 ? 62.82201 19.77662 81.41970 1.000 54.29254 183 ASN A N 1
ATOM 1199 C CA . ASN A 1 183 ? 63.60456 19.39770 80.24653 1.000 58.97214 183 ASN A CA 1
ATOM 1200 C C . ASN A 1 183 ? 63.52903 17.90597 79.93688 1.000 59.80288 183 ASN A C 1
ATOM 1201 O O . ASN A 1 183 ? 64.19447 17.45062 78.99856 1.000 54.86633 183 ASN A O 1
ATOM 1206 N N . ALA A 1 184 ? 62.73992 17.13085 80.67687 1.000 54.61675 184 ALA A N 1
ATOM 1207 C CA . ALA A 1 184 ? 62.59612 15.70507 80.41697 1.000 55.55956 184 ALA A CA 1
ATOM 1208 C C . ALA A 1 184 ? 61.40661 15.46088 79.49642 1.000 51.83965 184 ALA A C 1
ATOM 1209 O O . ALA A 1 184 ? 60.28638 15.89301 79.79044 1.000 47.01886 184 ALA A O 1
ATOM 1211 N N . LEU A 1 185 ? 61.65682 14.77194 78.38286 1.000 51.27752 185 LEU A N 1
ATOM 1212 C CA . LEU A 1 185 ? 60.58853 14.43114 77.45169 1.000 52.93192 185 LEU A CA 1
ATOM 1213 C C . LEU A 1 185 ? 59.54477 13.55869 78.13193 1.000 45.46643 185 LEU A C 1
ATOM 1214 O O . LEU A 1 185 ? 59.87057 12.53616 78.74025 1.000 48.70973 185 LEU A O 1
ATOM 1219 N N . GLN A 1 186 ? 58.28942 13.96741 78.02686 1.000 41.90923 186 GLN A N 1
ATOM 1220 C CA . GLN A 1 186 ? 57.18324 13.21284 78.58887 1.000 44.02912 186 GLN A CA 1
ATOM 1221 C C . GLN A 1 186 ? 56.68394 12.18318 77.58287 1.000 47.85596 186 GLN A C 1
ATOM 1222 O O . GLN A 1 186 ? 56.82913 12.34180 76.36933 1.000 49.65512 186 GLN A O 1
ATOM 1228 N N . SER A 1 187 ? 56.08363 11.11725 78.10610 1.000 48.27434 187 SER A N 1
ATOM 1229 C CA . SER A 1 187 ? 55.60367 10.03018 77.26276 1.000 52.87391 187 SER A CA 1
ATOM 1230 C C . SER A 1 187 ? 54.49169 9.29396 77.99237 1.000 55.33823 187 SER A C 1
ATOM 1231 O O . SER A 1 187 ? 54.61718 9.01260 79.18757 1.000 45.63316 187 SER A O 1
ATOM 1234 N N . GLY A 1 188 ? 53.40511 9.00155 77.27872 1.000 47.60263 188 GLY A N 1
ATOM 1235 C CA . GLY A 1 188 ? 52.32465 8.19989 77.81283 1.000 48.89632 188 GLY A CA 1
ATOM 1236 C C . GLY A 1 188 ? 51.37568 8.89260 78.76962 1.000 49.13847 188 GLY A C 1
ATOM 1237 O O . GLY A 1 188 ? 50.45916 8.23524 79.27705 1.000 56.57386 188 GLY A O 1
ATOM 1238 N N . ASN A 1 189 ? 51.55188 10.18937 79.03829 1.000 44.74691 189 ASN A N 1
ATOM 1239 C CA . ASN A 1 189 ? 50.69426 10.90588 79.97963 1.000 38.31158 189 ASN A CA 1
ATOM 1240 C C . ASN A 1 189 ? 50.01281 12.11565 79.34786 1.000 43.69382 189 ASN A C 1
ATOM 1241 O O . ASN A 1 189 ? 49.59255 13.03145 80.06498 1.000 40.07196 189 ASN A O 1
ATOM 1246 N N . SER A 1 190 ? 49.89338 12.14985 78.02533 1.000 37.50949 190 SER A N 1
ATOM 1247 C CA . SER A 1 190 ? 49.18701 13.23098 77.36171 1.000 35.73493 190 SER A CA 1
ATOM 1248 C C . SER A 1 190 ? 48.21888 12.65884 76.33848 1.000 36.36537 190 SER A C 1
ATOM 1249 O O . SER A 1 190 ? 48.40321 11.54674 75.83572 1.000 29.50793 190 SER A O 1
ATOM 1252 N N . GLN A 1 191 ? 47.16135 13.41991 76.07076 1.000 33.67918 191 GLN A N 1
ATOM 1253 C CA . GLN A 1 191 ? 46.19434 13.11286 75.02822 1.000 37.30071 191 GLN A CA 1
ATOM 1254 C C . GLN A 1 191 ? 45.91829 14.38369 74.24304 1.000 31.24321 191 GLN A C 1
ATOM 1255 O O . GLN A 1 191 ? 45.92210 15.48739 74.79714 1.000 31.02533 191 GLN A O 1
ATOM 1261 N N . GLU A 1 192 ? 45.68464 14.23335 72.94782 1.000 26.36169 192 GLU A N 1
ATOM 1262 C CA . GLU A 1 192 ? 45.38918 15.39296 72.12090 1.000 34.27465 192 GLU A CA 1
ATOM 1263 C C . GLU A 1 192 ? 44.16711 15.11919 71.25715 1.000 34.67201 192 GLU A C 1
ATOM 1264 O O . GLU A 1 192 ? 43.77413 13.96966 71.04122 1.000 30.39516 192 GLU A O 1
ATOM 1270 N N . SER A 1 193 ? 43.55482 16.20068 70.78075 1.000 27.50553 193 SER A N 1
ATOM 1271 C CA . SER A 1 193 ? 42.54986 16.09357 69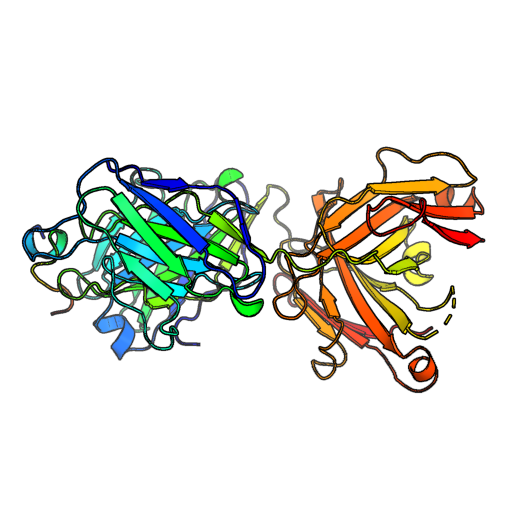.73654 1.000 29.79233 193 SER A CA 1
ATOM 1272 C C . SER A 1 193 ? 42.61266 17.33916 68.86920 1.000 26.74999 193 SER A C 1
ATOM 1273 O O . SER A 1 193 ? 43.16433 18.37236 69.26055 1.000 22.42219 193 SER A O 1
ATOM 1276 N N . VAL A 1 194 ? 42.04127 17.21912 67.67586 1.000 29.20375 194 VAL A N 1
ATOM 1277 C CA . VAL A 1 194 ? 42.17227 18.21053 66.61884 1.000 25.30668 194 VAL A CA 1
ATOM 1278 C C . VAL A 1 194 ? 40.78542 18.51717 66.08081 1.000 31.59265 194 VAL A C 1
ATOM 1279 O O . VAL A 1 194 ? 39.98805 17.60350 65.84661 1.000 27.28882 194 VAL A O 1
ATOM 1283 N N . THR A 1 195 ? 40.49318 19.79993 65.88911 1.000 27.02630 195 THR A N 1
ATOM 1284 C CA . THR A 1 195 ? 39.23477 20.16821 65.26645 1.000 26.41155 195 THR A CA 1
ATOM 1285 C C . THR A 1 195 ? 39.24724 19.80045 63.78982 1.000 32.83669 195 THR A C 1
ATOM 1286 O O . THR A 1 195 ? 40.29865 19.55891 63.19012 1.000 25.84079 195 THR A O 1
ATOM 1290 N N . GLU A 1 196 ? 38.05137 19.75509 63.20850 1.000 27.04870 196 GLU A N 1
ATOM 1291 C CA . GLU A 1 196 ? 37.91844 19.67495 61.76637 1.000 26.69312 196 GLU A CA 1
ATOM 1292 C C . GLU A 1 196 ? 38.29949 21.00767 61.14406 1.000 21.87987 196 GLU A C 1
ATOM 1293 O O . GLU A 1 196 ? 38.37227 22.03784 61.81444 1.000 23.86197 196 GLU A O 1
ATOM 1299 N N . GLN A 1 197 ? 38.55878 20.97444 59.84393 1.000 26.12313 197 GLN A N 1
ATOM 1300 C CA . GLN A 1 197 ? 38.92402 22.18927 59.13526 1.000 24.75073 197 GLN A CA 1
ATOM 1301 C C . GLN A 1 197 ? 37.81958 23.23509 59.27384 1.000 31.20996 197 GLN A C 1
ATOM 1302 O O . GLN A 1 197 ? 36.63253 22.93893 59.08868 1.000 25.77102 197 GLN A O 1
ATOM 1308 N N . ASP A 1 198 ? 38.22198 24.45949 59.61671 1.000 27.87567 198 ASP A N 1
ATOM 1309 C CA . ASP A 1 198 ? 37.28100 25.53813 59.89183 1.000 24.36600 198 ASP A CA 1
ATOM 1310 C C . ASP A 1 198 ? 36.53938 25.95438 58.62482 1.000 29.64565 198 ASP A C 1
ATOM 1311 O O . ASP A 1 198 ? 37.13950 26.11072 57.55774 1.000 24.36495 198 ASP A O 1
ATOM 1316 N N . SER A 1 199 ? 35.22047 26.15341 58.74697 1.000 22.04556 199 SER A N 1
ATOM 1317 C CA . SER A 1 199 ? 34.39712 26.44856 57.57804 1.000 23.79542 199 SER A CA 1
ATOM 1318 C C . SER A 1 199 ? 34.63474 27.84161 57.00544 1.000 27.91027 199 SER A C 1
ATOM 1319 O O . SER A 1 199 ? 34.19369 28.10715 55.88123 1.000 24.06851 199 SER A O 1
ATOM 1322 N N . LYS A 1 200 ? 35.30363 28.73068 57.74132 1.000 27.04987 200 LYS A N 1
ATOM 1323 C CA . LYS A 1 200 ? 35.56693 30.09268 57.28816 1.000 27.75848 200 LYS A CA 1
ATOM 1324 C C . LYS A 1 200 ? 37.01372 30.31377 56.84978 1.000 26.21410 200 LYS A C 1
ATOM 1325 O O . LYS A 1 200 ? 37.24998 30.79220 55.73570 1.000 29.58925 200 LYS A O 1
ATOM 1331 N N . ASP A 1 201 ? 37.99472 30.00323 57.70406 1.000 24.63825 201 ASP A N 1
ATOM 1332 C CA . ASP A 1 201 ? 39.39818 30.23672 57.36697 1.000 22.92533 201 ASP A CA 1
ATOM 1333 C C . ASP A 1 201 ? 40.16997 28.96139 57.03143 1.000 18.89626 201 ASP A C 1
ATOM 1334 O O . ASP A 1 201 ? 41.37471 29.03855 56.76529 1.000 20.43790 201 ASP A O 1
ATOM 1339 N N . SER A 1 202 ? 39.52116 27.79229 57.07086 1.000 20.56725 202 SER A N 1
ATOM 1340 C CA . SER A 1 202 ? 40.09868 26.53855 56.57918 1.000 21.58302 202 SER A CA 1
ATOM 1341 C C . SER A 1 202 ? 41.33253 26.09570 57.37485 1.000 22.60611 202 SER A C 1
ATOM 1342 O O . SER A 1 202 ? 42.17175 25.34791 56.86312 1.000 22.79735 202 SER A O 1
ATOM 1345 N N . THR A 1 203 ? 41.45619 26.51669 58.63224 1.000 19.17233 203 THR A N 1
ATOM 1346 C CA . THR A 1 203 ? 42.56009 26.07008 59.47339 1.000 21.13528 203 THR A CA 1
ATOM 1347 C C . THR A 1 203 ? 42.11914 24.94563 60.40661 1.000 23.20190 203 THR A C 1
ATOM 1348 O O . THR A 1 203 ? 40.93481 24.60967 60.51673 1.000 22.28679 203 THR A O 1
ATOM 1352 N N . TYR A 1 204 ? 43.10800 24.36123 61.08163 1.000 20.64907 204 TYR A N 1
ATOM 1353 C CA . TYR A 1 204 ? 42.90649 23.40828 62.16299 1.000 24.60569 204 TYR A CA 1
ATOM 1354 C C . TYR A 1 204 ? 43.37145 24.02366 63.47339 1.000 24.37033 204 TYR A C 1
ATOM 1355 O O . TYR A 1 204 ? 44.20959 24.92714 63.49726 1.000 22.02102 204 TYR A O 1
ATOM 1364 N N . SER A 1 205 ? 42.84931 23.49367 64.57187 1.000 19.36995 205 SER A N 1
ATOM 1365 C CA . SER A 1 205 ? 43.40593 23.75453 65.88627 1.000 21.84415 205 SER A CA 1
ATOM 1366 C C . SER A 1 205 ? 43.58350 22.42913 66.61221 1.000 21.30248 205 SER A C 1
ATOM 1367 O O . SER A 1 205 ? 42.89987 21.44466 66.32602 1.000 24.27622 205 SER A O 1
ATOM 1370 N N . LEU A 1 206 ? 44.51676 22.42080 67.55894 1.000 22.02287 206 LEU A N 1
ATOM 1371 C CA . LEU A 1 206 ? 44.89326 21.21833 68.28254 1.000 19.13603 206 LEU A CA 1
ATOM 1372 C C . LEU A 1 206 ? 45.02144 21.54843 69.76151 1.000 27.05781 206 LEU A C 1
ATOM 1373 O O . LEU A 1 206 ? 45.62238 22.55962 70.12768 1.000 25.41756 206 LEU A O 1
ATOM 1378 N N . SER A 1 207 ? 44.47505 20.67455 70.60532 1.000 26.72313 207 SER A N 1
ATOM 1379 C CA . SER A 1 207 ? 44.53807 20.81153 72.05484 1.000 27.07975 207 SER A CA 1
ATOM 1380 C C . SER A 1 207 ? 45.19737 19.56689 72.63252 1.000 36.07674 207 SER A C 1
ATOM 1381 O O . SER A 1 207 ? 44.74592 18.44573 72.37214 1.000 30.00169 207 SER A O 1
ATOM 1384 N N . SER A 1 208 ? 46.26108 19.75966 73.41086 1.000 28.98676 208 SER A N 1
ATOM 1385 C CA . SER A 1 208 ? 46.96339 18.66153 74.06383 1.000 29.14423 208 SER A CA 1
ATOM 1386 C C . SER A 1 208 ? 46.93572 18.86521 75.57124 1.000 32.17419 208 SER A C 1
ATOM 1387 O O . SER A 1 208 ? 47.28566 19.94399 76.06234 1.000 34.21790 208 SER A O 1
ATOM 1390 N N . THR A 1 209 ? 46.53114 17.82801 76.30132 1.000 31.39338 209 THR A N 1
ATOM 1391 C CA . THR A 1 209 ? 46.43778 17.87394 77.75516 1.000 31.14069 209 THR A CA 1
ATOM 1392 C C . THR A 1 209 ? 47.48059 16.94640 78.36451 1.000 31.99541 209 THR A C 1
ATOM 1393 O O . THR A 1 209 ? 47.48073 15.74136 78.09119 1.000 29.80276 209 THR A O 1
ATOM 1397 N N . LEU A 1 210 ? 48.35357 17.50385 79.19677 1.000 31.64217 210 LEU A N 1
ATOM 1398 C CA . LEU A 1 210 ? 49.28066 16.71997 80.00031 1.000 32.88502 210 LEU A CA 1
ATOM 1399 C C . LEU A 1 210 ? 48.67820 16.52913 81.38468 1.000 36.01373 210 LEU A C 1
ATOM 1400 O O . LEU A 1 210 ? 48.30227 17.50563 82.03837 1.000 36.54290 210 LEU A O 1
ATOM 1405 N N . THR A 1 211 ? 48.58429 15.27988 81.83261 1.000 38.80112 211 THR A N 1
ATOM 1406 C CA . THR A 1 211 ? 47.92371 14.96718 83.09545 1.000 35.37505 211 THR A CA 1
ATOM 1407 C C . THR A 1 211 ? 48.92592 14.36311 84.06802 1.000 38.67700 211 THR A C 1
ATOM 1408 O O . THR A 1 211 ? 49.58983 13.37120 83.74922 1.000 37.71711 211 THR A O 1
ATOM 1412 N N . LEU A 1 212 ? 49.02823 14.96443 85.24963 1.000 35.87419 212 LEU A N 1
ATOM 1413 C CA . LEU A 1 212 ? 49.86420 14.47288 86.33332 1.000 46.26065 212 LEU A CA 1
ATOM 1414 C C . LEU A 1 212 ? 49.04825 14.46349 87.61366 1.000 47.94533 212 LEU A C 1
ATOM 1415 O O . LEU A 1 212 ? 48.01654 15.13005 87.72004 1.000 44.77025 212 LEU A O 1
ATOM 1420 N N . SER A 1 213 ? 49.52378 13.70461 88.59410 1.000 42.13216 213 SER A N 1
ATOM 1421 C CA . SER A 1 213 ? 48.99123 13.84927 89.93687 1.000 48.18955 213 SER A CA 1
ATOM 1422 C C . SER A 1 213 ? 49.47403 15.16341 90.53367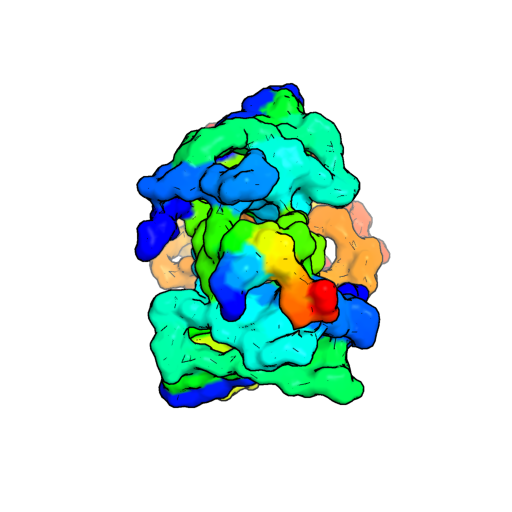 1.000 46.40726 213 SER A C 1
ATOM 1423 O O . SER A 1 213 ? 50.52997 15.68596 90.16440 1.000 52.73953 213 SER A O 1
ATOM 1426 N N . LYS A 1 214 ? 48.67502 15.70707 91.45427 1.000 40.92639 214 LYS A N 1
ATOM 1427 C CA . LYS A 1 214 ? 49.07183 16.91903 92.16476 1.000 51.83819 214 LYS A CA 1
ATOM 1428 C C . LYS A 1 214 ? 50.44324 16.75636 92.81003 1.000 53.77566 214 LYS A C 1
ATOM 1429 O O . LYS A 1 214 ? 51.26773 17.67804 92.77876 1.000 51.93598 214 LYS A O 1
ATOM 1435 N N . ALA A 1 215 ? 50.71088 15.57968 93.38507 1.000 48.99812 215 ALA A N 1
ATOM 1436 C CA . ALA A 1 215 ? 52.00577 15.34067 94.00988 1.000 44.72438 215 ALA A CA 1
ATOM 1437 C C . ALA A 1 215 ? 53.12800 15.35685 92.98130 1.000 53.29888 215 ALA A C 1
ATOM 1438 O O . ALA A 1 215 ? 54.21670 15.87309 93.25628 1.000 53.56117 215 ALA A O 1
ATOM 1440 N N . ASP A 1 216 ? 52.88574 14.79741 91.79073 1.000 49.11318 216 ASP A N 1
ATOM 1441 C CA . ASP A 1 216 ? 53.90809 14.82183 90.74728 1.000 49.20463 216 ASP A CA 1
ATOM 1442 C C . ASP A 1 216 ? 54.09274 16.22592 90.19578 1.000 48.22903 216 ASP A C 1
ATOM 1443 O O . ASP A 1 216 ? 55.22127 16.64984 89.92270 1.000 46.20415 216 ASP A O 1
ATOM 1448 N N . TYR A 1 217 ? 52.99016 16.95291 90.01349 1.000 46.66099 217 TYR A N 1
ATOM 1449 C CA . TYR A 1 217 ? 53.06767 18.31193 89.49558 1.000 44.43207 217 TYR A CA 1
ATOM 1450 C C . TYR A 1 217 ? 53.94940 19.18783 90.37753 1.000 41.78814 217 TYR A C 1
ATOM 1451 O O . TYR A 1 217 ? 54.78856 19.94474 89.87535 1.000 43.49712 217 TYR A O 1
ATOM 1460 N N . GLU A 1 218 ? 53.80104 19.07253 91.69442 1.000 46.44377 218 GLU A N 1
ATOM 1461 C CA . GLU A 1 218 ? 54.57276 19.88968 92.62066 1.000 47.29908 218 GLU A CA 1
ATOM 1462 C C . GLU A 1 218 ? 56.01835 19.43425 92.76963 1.000 51.45270 218 GLU A C 1
ATOM 1463 O O . GLU A 1 218 ? 56.80062 20.12803 93.43028 1.000 50.25119 218 GLU A O 1
ATOM 1469 N N . LYS A 1 219 ? 56.39124 18.28976 92.18975 1.000 52.11757 219 LYS A N 1
ATOM 1470 C CA . LYS A 1 219 ? 57.78509 17.85775 92.20673 1.000 51.44572 219 LYS A CA 1
ATOM 1471 C C . LYS A 1 219 ? 58.64569 18.61472 91.20603 1.000 52.65180 219 LYS A C 1
ATOM 1472 O O . LYS A 1 219 ? 59.87604 18.55090 91.29657 1.000 53.60670 219 LYS A O 1
ATOM 1478 N N . HIS A 1 220 ? 58.03443 19.32161 90.25901 1.000 43.92686 220 HIS A N 1
ATOM 1479 C CA . HIS A 1 220 ? 58.74515 19.88494 89.12330 1.000 44.41289 220 HIS A CA 1
ATOM 1480 C C . HIS A 1 220 ? 58.43553 21.36886 88.98896 1.000 48.23799 220 HIS A C 1
ATOM 1481 O O . HIS A 1 220 ? 57.51998 21.89891 89.62328 1.000 51.16335 220 HIS A O 1
ATOM 1488 N N . LYS A 1 221 ? 59.20542 22.03479 88.12932 1.000 50.09505 221 LYS A N 1
ATOM 1489 C CA . LYS A 1 221 ? 59.20011 23.48933 88.04527 1.000 52.90374 221 LYS A CA 1
ATOM 1490 C C . LYS A 1 221 ? 58.82590 24.01304 86.66799 1.000 51.30856 221 LYS A C 1
ATOM 1491 O O . LYS A 1 221 ? 57.95427 24.88261 86.56177 1.000 45.92716 221 LYS A O 1
ATOM 1497 N N . VAL A 1 222 ? 59.45490 23.51761 85.60620 1.000 50.94963 222 VAL A N 1
ATOM 1498 C CA . VAL A 1 222 ? 59.28446 24.07064 84.26558 1.000 45.72605 222 VAL A CA 1
ATOM 1499 C C . VAL A 1 222 ? 58.40243 23.13284 83.45415 1.000 44.34136 222 VAL A C 1
ATOM 1500 O O . VAL A 1 222 ? 58.72668 21.95119 83.28706 1.000 45.32062 222 VAL A O 1
ATOM 1504 N N . TYR A 1 223 ? 57.29213 23.65494 82.93939 1.000 40.71502 223 TYR A N 1
ATOM 1505 C CA . TYR A 1 223 ? 56.38733 22.89047 82.08974 1.000 34.83340 223 TYR A CA 1
ATOM 1506 C C . TYR A 1 223 ? 56.37131 23.52562 80.71004 1.000 36.36766 223 TYR A C 1
ATOM 1507 O O . TYR A 1 223 ? 56.03499 24.70373 80.57320 1.000 35.08780 223 TYR A O 1
ATOM 1516 N N . ALA A 1 224 ? 56.73917 22.74666 79.69480 1.000 41.27990 224 ALA A N 1
ATOM 1517 C CA . ALA A 1 224 ? 56.97531 23.26348 78.35589 1.000 34.30558 224 ALA A CA 1
ATOM 1518 C C . ALA A 1 224 ? 56.25773 22.41940 77.31629 1.000 40.64424 224 ALA A C 1
ATOM 1519 O O . ALA A 1 224 ? 56.20575 21.18882 77.41594 1.000 38.35609 224 ALA A O 1
ATOM 1521 N N . CYS A 1 225 ? 55.71417 23.10142 76.31501 1.000 32.97163 225 CYS A N 1
ATOM 1522 C CA . CYS A 1 225 ? 55.08301 22.48780 75.15956 1.000 30.73680 225 CYS A CA 1
ATOM 1523 C C . CYS A 1 225 ? 55.89970 22.88437 73.94201 1.000 33.42666 225 CYS A C 1
ATOM 1524 O O . CYS A 1 225 ? 55.98616 24.07353 73.61775 1.000 40.18461 225 CYS A O 1
ATOM 1527 N N . GLU A 1 226 ? 56.50614 21.90221 73.28240 1.000 33.53164 226 GLU A N 1
ATOM 1528 C CA . GLU A 1 226 ? 57.33500 22.13617 72.10564 1.000 36.51841 226 GLU A CA 1
ATOM 1529 C C . GLU A 1 226 ? 56.58127 21.69713 70.85712 1.000 35.07433 226 GLU A C 1
ATOM 1530 O O . GLU A 1 226 ? 56.14624 20.54474 70.76542 1.000 38.38810 226 GLU A O 1
ATOM 1536 N N . VAL A 1 227 ? 56.44191 22.61070 69.89614 1.000 36.26005 227 VAL A N 1
ATOM 1537 C CA . VAL A 1 227 ? 55.55779 22.43668 68.74769 1.000 34.19207 227 VAL A CA 1
ATOM 1538 C C . VAL A 1 227 ? 56.38684 22.42118 67.47028 1.000 37.86331 227 VAL A C 1
ATOM 1539 O O . VAL A 1 227 ? 57.17639 23.34015 67.22550 1.000 36.86779 227 VAL A O 1
ATOM 1543 N N . THR A 1 228 ? 56.18609 21.39341 66.64882 1.000 35.41533 228 THR A N 1
ATOM 1544 C CA . THR A 1 228 ? 56.79808 21.29345 65.32971 1.000 32.90563 228 THR A CA 1
ATOM 1545 C C . THR A 1 228 ? 55.71160 21.38052 64.26597 1.000 36.41804 228 THR A C 1
ATOM 1546 O O . THR A 1 228 ? 54.70972 20.66045 64.33749 1.000 33.17280 228 THR A O 1
ATOM 1550 N N . HIS A 1 229 ? 55.91501 22.25709 63.28252 1.000 33.17155 229 HIS A N 1
ATOM 1551 C CA . HIS A 1 229 ? 54.96050 22.44421 62.19801 1.000 34.80061 229 HIS A CA 1
ATOM 1552 C C . HIS A 1 229 ? 55.68031 23.12083 61.04025 1.000 37.54129 229 HIS A C 1
ATOM 1553 O O . HIS A 1 229 ? 56.56563 23.95084 61.26060 1.000 39.93220 229 HIS A O 1
ATOM 1560 N N . GLN A 1 230 ? 55.29617 22.76788 59.81120 1.000 35.72130 230 GLN A N 1
ATOM 1561 C CA . GLN A 1 230 ? 56.05421 23.21806 58.64817 1.000 40.73961 230 GLN A CA 1
ATOM 1562 C C . GLN A 1 230 ? 55.91690 24.71190 58.37988 1.000 37.62645 230 GLN A C 1
ATOM 1563 O O . GLN A 1 230 ? 56.70652 25.25651 57.60041 1.000 42.55199 230 GLN A O 1
ATOM 1569 N N . GLY A 1 231 ? 54.95688 25.38859 59.00228 1.000 31.97470 231 GLY A N 1
ATOM 1570 C CA . GLY A 1 231 ? 54.88579 26.83498 58.89190 1.000 34.93859 231 GLY A CA 1
ATOM 1571 C C . GLY A 1 231 ? 55.84347 27.59633 59.78343 1.000 40.61171 231 GLY A C 1
ATOM 1572 O O . GLY A 1 231 ? 55.94189 28.82094 59.66061 1.000 40.04553 231 GLY A O 1
ATOM 1573 N N . LEU A 1 232 ? 56.55024 26.90149 60.67025 1.000 36.09977 232 LEU A N 1
ATOM 1574 C CA . LEU A 1 232 ? 57.47072 27.51759 61.61417 1.000 45.40868 232 LEU A CA 1
ATOM 1575 C C . LEU A 1 232 ? 58.90892 27.35646 61.13479 1.000 44.34820 232 LEU A C 1
ATOM 1576 O O . LEU A 1 232 ? 59.27030 26.31949 60.56910 1.000 48.72235 232 LEU A O 1
ATOM 1581 N N . SER A 1 233 ? 59.73047 28.38659 61.37652 1.000 45.52334 233 SER A N 1
ATOM 1582 C CA . SER A 1 233 ? 61.15038 28.30394 61.03250 1.000 56.88234 233 SER A CA 1
ATOM 1583 C C . SER A 1 233 ? 61.82935 27.15618 61.77048 1.000 54.16156 233 SER A C 1
ATOM 1584 O O . SER A 1 233 ? 62.64111 26.42660 61.19344 1.000 56.24417 233 SER A O 1
ATOM 1587 N N . SER A 1 234 ? 61.51490 26.99326 63.04906 1.000 53.64731 234 SER A N 1
ATOM 1588 C CA . SER A 1 234 ? 62.07346 25.94557 63.89202 1.000 48.40732 234 SER A CA 1
ATOM 1589 C C . SER A 1 234 ? 61.04457 25.62615 64.97087 1.000 52.94765 234 SER A C 1
ATOM 1590 O O . SER A 1 234 ? 60.06124 26.36613 65.13587 1.000 50.55697 234 SER A O 1
ATOM 1593 N N . PRO A 1 235 ? 61.21632 24.52134 65.70280 1.000 50.07685 235 PRO A N 1
ATOM 1594 C CA . PRO A 1 235 ? 60.26137 24.20564 66.77331 1.000 46.20306 235 PRO A CA 1
ATOM 1595 C C . PRO A 1 235 ? 60.13696 25.35711 67.75958 1.000 49.30025 235 PRO A C 1
ATOM 1596 O O . PRO A 1 235 ? 61.13339 25.93455 68.19984 1.000 53.13423 235 PRO A O 1
ATOM 1600 N N . VAL A 1 236 ? 58.90006 25.70842 68.08107 1.000 45.36601 236 VAL A N 1
ATOM 1601 C CA . VAL A 1 236 ? 58.61881 26.77262 69.03555 1.000 46.64074 236 VAL A CA 1
ATOM 1602 C C . VAL A 1 236 ? 58.22013 26.13551 70.35683 1.000 46.51279 236 VAL A C 1
ATOM 1603 O O . VAL A 1 236 ? 57.50300 25.12566 70.38734 1.000 42.93426 236 VAL A O 1
ATOM 1607 N N . THR A 1 237 ? 58.70789 26.70558 71.45310 1.000 39.92452 237 THR A N 1
ATOM 1608 C CA . THR A 1 237 ? 58.40054 26.21640 72.78716 1.000 41.18378 237 THR A CA 1
ATOM 1609 C C . THR A 1 237 ? 57.69608 27.30954 73.57431 1.000 36.20479 237 THR A C 1
ATOM 1610 O O . THR A 1 237 ? 58.16649 28.45039 73.61647 1.000 43.39474 237 THR A O 1
ATOM 1614 N N . LYS A 1 238 ? 56.55727 26.96178 74.16673 1.000 37.47874 238 LYS A N 1
ATOM 1615 C CA . LYS A 1 238 ? 55.89195 27.78105 75.16644 1.000 35.12689 238 LYS A CA 1
ATOM 1616 C C . LYS A 1 238 ? 55.97680 27.06303 76.50549 1.000 35.79444 238 LYS A C 1
ATOM 1617 O O . LYS A 1 238 ? 55.81411 25.84045 76.57372 1.000 35.32900 238 LYS A O 1
ATOM 1623 N N . SER A 1 239 ? 56.23336 27.81826 77.56897 1.000 38.30710 239 SER A N 1
ATOM 1624 C CA . SER A 1 239 ? 56.45632 27.20708 78.86787 1.000 32.81593 239 SER A CA 1
ATOM 1625 C C . SER A 1 239 ? 56.08615 28.18258 79.97274 1.000 41.24141 239 SER A C 1
ATOM 1626 O O . SER A 1 239 ? 55.90224 29.38065 79.74459 1.000 48.30531 239 SER A O 1
ATOM 1629 N N . PHE A 1 240 ? 55.98263 27.64573 81.18559 1.000 33.21797 240 PHE A N 1
ATOM 1630 C CA . PHE A 1 240 ? 55.81097 28.45604 82.37892 1.000 42.03304 240 PHE A CA 1
ATOM 1631 C C . PHE A 1 240 ? 56.57490 27.80759 83.52088 1.000 42.60032 240 PHE A C 1
ATOM 1632 O O . PHE A 1 240 ? 56.85497 26.60692 83.50414 1.000 45.67784 240 PHE A O 1
ATOM 1640 N N . ASN A 1 241 ? 56.91554 28.62299 84.51332 1.000 44.50835 241 ASN A N 1
ATOM 1641 C CA . ASN A 1 241 ? 57.51782 28.14981 85.75066 1.000 45.37459 241 ASN A CA 1
ATOM 1642 C C . ASN A 1 241 ? 56.47010 28.16553 86.85428 1.000 55.43400 241 ASN A C 1
ATOM 1643 O O . ASN A 1 241 ? 55.82468 29.19698 87.07472 1.000 49.11783 241 ASN A O 1
ATOM 1648 N N . ARG A 1 242 ? 56.27328 27.00158 87.48969 1.000 46.18167 242 ARG A N 1
ATOM 1649 C CA . ARG A 1 242 ? 55.70049 26.79825 88.82464 1.000 57.83199 242 ARG A CA 1
ATOM 1650 C C . ARG A 1 242 ? 55.01452 25.43961 88.87936 1.000 53.72766 242 ARG A C 1
ATOM 1651 O O . ARG A 1 242 ? 54.98596 24.70965 87.88500 1.000 64.18334 242 ARG A O 1
ATOM 1659 N N . GLY A 1 243 ? 54.46913 25.08797 90.03537 1.000 62.66764 243 GLY A N 1
ATOM 1660 C CA . GLY A 1 243 ? 53.95247 23.75173 90.25238 1.000 49.11515 243 GLY A CA 1
ATOM 1661 C C . GLY A 1 243 ? 54.78792 22.99884 91.26746 1.000 58.05610 243 GLY A C 1
ATOM 1662 O O . GLY A 1 243 ? 55.65231 23.57984 91.92511 1.000 55.18357 243 GLY A O 1
ATOM 1663 N N . VAL B 2 27 ? 12.84544 23.18873 64.11935 1.000 52.13079 27 VAL B N 1
ATOM 1664 C CA . VAL B 2 27 ? 13.36514 21.85877 63.81014 1.000 53.30534 27 VAL B CA 1
ATOM 1665 C C . VAL B 2 27 ? 12.23797 20.96294 63.29762 1.000 36.46295 27 VAL B C 1
ATOM 1666 O O . VAL B 2 27 ? 11.26783 20.70523 64.00932 1.000 40.17363 27 VAL B O 1
ATOM 1670 N N . GLN B 2 28 ? 12.37596 20.48771 62.05620 1.000 38.03016 28 GLN B N 1
ATOM 1671 C CA . GLN B 2 28 ? 11.30937 19.71246 61.42472 1.000 35.05104 28 GLN B CA 1
ATOM 1672 C C . GLN B 2 28 ? 11.18960 18.30587 61.99780 1.000 33.19051 28 GLN B C 1
ATOM 1673 O O . GLN B 2 28 ? 10.08419 17.75616 62.04471 1.000 29.59276 28 GLN B O 1
ATOM 1679 N N . LEU B 2 29 ? 12.30348 17.69471 62.39889 1.000 30.36384 29 LEU B N 1
ATOM 1680 C CA . LEU B 2 29 ? 12.30535 16.35299 62.97192 1.000 27.14117 29 LEU B CA 1
ATOM 1681 C C . LEU B 2 29 ? 12.98080 16.40980 64.33124 1.000 36.24777 29 LEU B C 1
ATOM 1682 O O . LEU B 2 29 ? 14.16848 16.73443 64.42568 1.000 36.51152 29 LEU B O 1
ATOM 1687 N N . GLU B 2 30 ? 12.23029 16.08482 65.37388 1.000 23.79402 30 GLU B N 1
ATOM 1688 C CA . GLU B 2 30 ? 12.70436 16.15908 66.74387 1.000 26.37822 30 GLU B CA 1
ATOM 1689 C C . GLU B 2 30 ? 13.02655 14.75497 67.23869 1.000 26.20405 30 GLU B C 1
ATOM 1690 O O . GLU B 2 30 ? 12.18596 13.85527 67.14667 1.000 29.30768 30 GLU B O 1
ATOM 1696 N N . GLN B 2 31 ? 14.23684 14.56390 67.75247 1.000 24.70610 31 GLN B N 1
ATOM 1697 C CA . GLN B 2 31 ? 14.63733 13.26683 68.28212 1.000 30.50498 31 GLN B CA 1
ATOM 1698 C C . GLN B 2 31 ? 14.75444 13.32812 69.80145 1.000 26.57570 31 GLN B C 1
ATOM 1699 O O . GLN B 2 31 ? 14.87708 14.40244 70.39528 1.000 28.05901 31 GLN B O 1
ATOM 1705 N N . SER B 2 32 ? 14.68750 12.15890 70.43023 1.000 25.46498 32 SER B N 1
ATOM 1706 C CA . SER B 2 32 ? 14.84516 12.06789 71.87255 1.000 25.36255 32 SER B CA 1
ATOM 1707 C C . SER B 2 32 ? 16.31335 12.28082 72.25893 1.000 28.64313 32 SER B C 1
ATOM 1708 O O . SER B 2 32 ? 17.21646 12.29813 71.40833 1.000 29.32004 32 SER B O 1
ATOM 1711 N N . GLY B 2 33 ? 16.54873 12.43751 73.58044 1.000 26.22067 33 GLY B N 1
ATOM 1712 C CA . GLY B 2 33 ? 17.85722 12.81862 74.07804 1.000 27.09740 33 GLY B CA 1
ATOM 1713 C C . GLY B 2 33 ? 18.87009 11.68327 74.13766 1.000 32.38859 33 GLY B C 1
ATOM 1714 O O . GLY B 2 33 ? 18.56985 10.51814 73.88261 1.000 27.94211 33 GLY B O 1
ATOM 1715 N N . ALA B 2 34 ? 20.09978 12.04675 74.50277 1.000 27.80696 34 ALA B N 1
ATOM 1716 C CA . ALA B 2 34 ? 21.20323 11.09046 74.51195 1.000 31.37361 34 ALA B CA 1
ATOM 1717 C C . ALA B 2 34 ? 20.98358 9.99370 75.54967 1.000 31.87808 34 ALA B C 1
ATOM 1718 O O . ALA B 2 34 ? 20.34967 10.20140 76.58716 1.000 31.55853 34 ALA B O 1
ATOM 1720 N N . GLU B 2 35 ? 21.53867 8.81457 75.26824 1.000 25.71575 35 GLU B N 1
ATOM 1721 C CA . GLU B 2 35 ? 21.27321 7.62214 76.06084 1.000 27.94421 35 GLU B CA 1
ATOM 1722 C C . GLU B 2 35 ? 22.56781 6.87868 76.35109 1.000 30.59596 35 GLU B C 1
ATOM 1723 O O . GLU B 2 35 ? 23.48942 6.85345 75.53032 1.000 32.76752 35 GLU B O 1
ATOM 1729 N N . VAL B 2 36 ? 22.62252 6.25654 77.52442 1.000 36.89186 36 VAL B N 1
ATOM 1730 C CA . VAL B 2 36 ? 23.69781 5.33734 77.87160 1.000 26.56515 36 VAL B CA 1
ATOM 1731 C C . VAL B 2 36 ? 23.05068 4.05109 78.37192 1.000 30.12703 36 VAL B C 1
ATOM 1732 O O . VAL B 2 36 ? 22.12374 4.09343 79.18964 1.000 33.66378 36 VAL B O 1
ATOM 1736 N N . LYS B 2 37 ? 23.49903 2.91479 77.83720 1.000 28.52786 37 LYS B N 1
ATOM 1737 C CA . LYS B 2 37 ? 22.90718 1.61832 78.14207 1.000 27.21460 37 LYS B CA 1
ATOM 1738 C C . 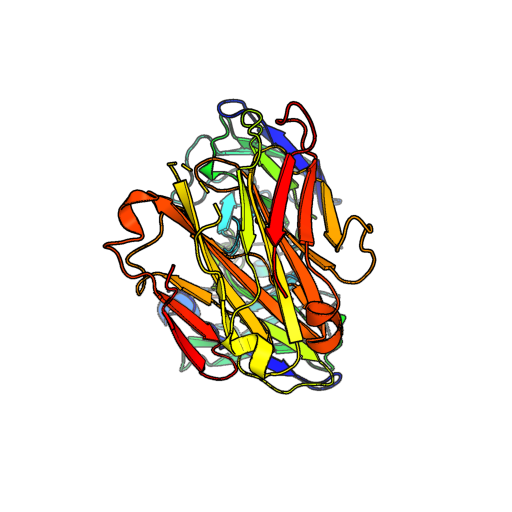LYS B 2 37 ? 24.00619 0.58198 78.30846 1.000 29.50243 37 LYS B C 1
ATOM 1739 O O . LYS B 2 37 ? 25.08225 0.69218 77.71261 1.000 31.38522 37 LYS B O 1
ATOM 1745 N N . LYS B 2 38 ? 23.71793 -0.43074 79.11473 1.000 27.73344 38 LYS B N 1
ATOM 1746 C CA . LYS B 2 38 ? 24.65449 -1.51843 79.35490 1.000 30.68029 38 LYS B CA 1
ATOM 1747 C C . LYS B 2 38 ? 24.65310 -2.50454 78.18804 1.000 32.97898 38 LYS B C 1
ATOM 1748 O O . LYS B 2 38 ? 23.64315 -2.64992 77.48903 1.000 30.00165 38 LYS B O 1
ATOM 1754 N N . PRO B 2 39 ? 25.77110 -3.19484 77.96099 1.000 27.93190 39 PRO B N 1
ATOM 1755 C CA . PRO B 2 39 ? 25.78428 -4.26837 76.96038 1.000 36.36425 39 PRO B CA 1
ATOM 1756 C C . PRO B 2 39 ? 24.65466 -5.26121 77.20197 1.000 28.53331 39 PRO B C 1
ATOM 1757 O O . PRO B 2 39 ? 24.38016 -5.65571 78.33633 1.000 32.84295 39 PRO B O 1
ATOM 1761 N N . GLY B 2 40 ? 23.98865 -5.65465 76.12085 1.000 30.96251 40 GLY B N 1
ATOM 1762 C CA . GLY B 2 40 ? 22.92331 -6.63029 76.18796 1.000 29.38930 40 GLY B CA 1
ATOM 1763 C C . GLY B 2 40 ? 21.53501 -6.05593 76.37580 1.000 35.66560 40 GLY B C 1
ATOM 1764 O O . GLY B 2 40 ? 20.55324 -6.76868 76.15271 1.000 32.25415 40 GLY B O 1
ATOM 1765 N N . SER B 2 41 ? 21.41350 -4.79315 76.77439 1.000 29.36296 41 SER B N 1
ATOM 1766 C CA . SER B 2 41 ? 20.09717 -4.21789 77.00517 1.000 33.70390 41 SER B CA 1
ATOM 1767 C C . SER B 2 41 ? 19.58927 -3.61857 75.69232 1.000 36.92848 41 SER B C 1
ATOM 1768 O O . SER B 2 41 ? 20.09629 -3.93855 74.61275 1.000 34.01313 41 SER B O 1
ATOM 1771 N N . SER B 2 42 ? 18.58220 -2.75307 75.76210 1.000 31.52051 42 SER B N 1
ATOM 1772 C CA . SER B 2 42 ? 17.99494 -2.16563 74.57131 1.000 25.30909 42 SER B CA 1
ATOM 1773 C C . SER B 2 42 ? 17.87569 -0.66250 74.74714 1.000 32.80155 42 SER B C 1
ATOM 1774 O O . SER B 2 42 ? 17.94839 -0.13619 75.86094 1.000 37.34183 42 SER B O 1
ATOM 1777 N N . VAL B 2 43 ? 17.69084 0.02050 73.61961 1.000 29.05804 43 VAL B N 1
ATOM 1778 C CA . VAL B 2 43 ? 17.48686 1.46187 73.59160 1.000 29.19265 43 VAL B CA 1
ATOM 1779 C C . VAL B 2 43 ? 16.38801 1.74555 72.58128 1.000 32.55284 43 VAL B C 1
ATOM 1780 O O . VAL B 2 43 ? 16.24667 1.04185 71.57687 1.000 29.18023 43 VAL B O 1
ATOM 1784 N N . LYS B 2 44 ? 15.58468 2.76535 72.87126 1.000 29.08276 44 LYS B N 1
ATOM 1785 C CA . LYS B 2 44 ? 14.50126 3.18608 71.99205 1.000 27.36377 44 LYS B CA 1
ATOM 1786 C C . LYS B 2 44 ? 14.64842 4.67658 71.73591 1.000 25.41017 44 LYS B C 1
ATOM 1787 O O . LYS B 2 44 ? 14.65256 5.46898 72.68298 1.000 38.25693 44 LYS B O 1
ATOM 1793 N N . VAL B 2 45 ? 14.77478 5.05308 70.46305 1.000 28.47302 45 VAL B N 1
ATOM 1794 C CA . VAL B 2 45 ? 14.97507 6.43940 70.04423 1.000 25.36195 45 VAL B CA 1
ATOM 1795 C C . VAL B 2 45 ? 13.75193 6.88786 69.25172 1.000 26.65349 45 VAL B C 1
ATOM 1796 O O . VAL B 2 45 ? 13.22108 6.12823 68.43314 1.000 31.85697 45 VAL B O 1
ATOM 1800 N N . SER B 2 46 ? 13.30387 8.11912 69.49031 1.000 24.96985 46 SER B N 1
ATOM 1801 C CA . SER B 2 46 ? 12.09243 8.62957 68.86212 1.000 26.96828 46 SER B CA 1
ATOM 1802 C C . SER B 2 46 ? 12.41328 9.72968 67.85907 1.000 27.31869 46 SER B C 1
ATOM 1803 O O . SER B 2 46 ? 13.44130 10.40607 67.94120 1.000 25.54842 46 SER B O 1
ATOM 1806 N N . CYS B 2 47 ? 11.49869 9.90643 66.90967 1.000 20.22988 47 CYS B N 1
ATOM 1807 C CA . CYS B 2 47 ? 11.62123 10.92039 65.86863 1.000 27.63686 47 CYS B CA 1
ATOM 1808 C C . CYS B 2 47 ? 10.22559 11.45266 65.59370 1.000 26.67584 47 CYS B C 1
ATOM 1809 O O . CYS B 2 47 ? 9.38125 10.72126 65.06899 1.000 25.79703 47 CYS B O 1
ATOM 1812 N N . LYS B 2 48 ? 9.98569 12.71526 65.94031 1.000 25.97767 48 LYS B N 1
ATOM 1813 C CA . LYS B 2 48 ? 8.66996 13.33196 65.82927 1.000 22.88527 48 LYS B CA 1
ATOM 1814 C C . LYS B 2 48 ? 8.66694 14.30266 64.65613 1.000 29.95498 48 LYS B C 1
ATOM 1815 O O . LYS B 2 48 ? 9.55935 15.15028 64.54378 1.000 26.02129 48 LYS B O 1
ATOM 1821 N N . ALA B 2 49 ? 7.67724 14.16660 63.78149 1.000 24.23418 49 ALA B N 1
ATOM 1822 C CA . ALA B 2 49 ? 7.50109 15.05043 62.64071 1.000 21.17721 49 ALA B CA 1
ATOM 1823 C C . ALA B 2 49 ? 6.17746 15.78585 62.78424 1.000 23.45550 49 ALA B C 1
ATOM 1824 O O . ALA B 2 49 ? 5.38927 15.51445 63.69247 1.000 26.22319 49 ALA B O 1
ATOM 1826 N N . SER B 2 50 ? 5.93586 16.73860 61.88945 1.000 24.32496 50 SER B N 1
ATOM 1827 C CA . SER B 2 50 ? 4.60539 17.32276 61.83277 1.000 25.29237 50 SER B CA 1
ATOM 1828 C C . SER B 2 50 ? 3.60856 16.28158 61.32897 1.000 29.15280 50 SER B C 1
ATOM 1829 O O . SER B 2 50 ? 3.97846 15.26497 60.73118 1.000 25.06847 50 SER B O 1
ATOM 1832 N N . GLY B 2 51 ? 2.33319 16.53328 61.61190 1.000 24.41660 51 GLY B N 1
ATOM 1833 C CA . GLY B 2 51 ? 1.24911 15.74062 61.08749 1.000 25.66038 51 GLY B CA 1
ATOM 1834 C C . GLY B 2 51 ? 1.35681 15.51690 59.59112 1.000 25.43372 51 GLY B C 1
ATOM 1835 O O . GLY B 2 51 ? 1.47277 14.38158 59.12687 1.000 23.94953 51 GLY B O 1
ATOM 1836 N N . PRO B 2 52 ? 1.31672 16.59549 58.80372 1.000 27.56424 52 PRO B N 1
ATOM 1837 C CA . PRO B 2 52 ? 1.38806 16.43107 57.34039 1.000 23.90731 52 PRO B CA 1
ATOM 1838 C C . PRO B 2 52 ? 2.66953 15.77324 56.85694 1.000 27.17226 52 PRO B C 1
ATOM 1839 O O . PRO B 2 52 ? 2.64298 15.04170 55.85827 1.000 24.42594 52 PRO B O 1
ATOM 1843 N N . MET B 2 53 ? 3.79869 16.03240 57.51502 1.000 22.49859 53 MET B N 1
ATOM 1844 C CA . MET B 2 53 ? 5.03818 15.37905 57.11603 1.000 22.23135 53 MET B CA 1
ATOM 1845 C C . MET B 2 53 ? 4.96128 13.88468 57.37463 1.000 20.73216 53 MET B C 1
ATOM 1846 O O . MET B 2 53 ? 5.28959 13.07367 56.50341 1.000 23.78511 53 MET B O 1
ATOM 1851 N N . PHE B 2 54 ? 4.51989 13.51371 58.57686 1.000 23.08135 54 PHE B N 1
ATOM 1852 C CA . PHE B 2 54 ? 4.39865 12.11431 58.96406 1.000 21.21538 54 PHE B CA 1
ATOM 1853 C C . PHE B 2 54 ? 3.56180 11.31854 57.97030 1.000 30.16348 54 PHE B C 1
ATOM 1854 O O . PHE B 2 54 ? 3.92108 10.19204 57.60515 1.000 26.87425 54 PHE B O 1
ATOM 1862 N N . SER B 2 55 ? 2.43944 11.88253 57.52215 1.000 22.56222 55 SER B N 1
ATOM 1863 C CA . SER B 2 55 ? 1.51337 11.12023 56.69383 1.000 22.55847 55 SER B CA 1
ATOM 1864 C C . SER B 2 55 ? 1.97914 10.95695 55.24722 1.000 30.57796 55 SER B C 1
ATOM 1865 O O . SER B 2 55 ? 1.43761 10.10507 54.53503 1.000 28.70701 55 SER B O 1
ATOM 1868 N N . ARG B 2 56 ? 2.98305 11.71096 54.79161 1.000 24.84572 56 ARG B N 1
ATOM 1869 C CA . ARG B 2 56 ? 3.41062 11.62669 53.39950 1.000 24.61593 56 ARG B CA 1
ATOM 1870 C C . ARG B 2 56 ? 4.83041 11.08969 53.25408 1.000 23.36193 56 ARG B C 1
ATOM 1871 O O . ARG B 2 56 ? 5.42928 11.22848 52.18429 1.000 25.92646 56 ARG B O 1
ATOM 1879 N N . SER B 2 57 ? 5.37999 10.45333 54.28717 1.000 21.13062 57 SER B N 1
ATOM 1880 C CA . SER B 2 57 ? 6.81382 10.21561 54.32834 1.000 25.11369 57 SER B CA 1
ATOM 1881 C C . SER B 2 57 ? 7.15093 8.78969 54.73621 1.000 21.96637 57 SER B C 1
ATOM 1882 O O . SER B 2 57 ? 6.38669 8.11654 55.43680 1.000 19.06665 57 SER B O 1
ATOM 1885 N N . ALA B 2 58 ? 8.30653 8.34054 54.26461 1.000 18.07332 58 ALA B N 1
ATOM 1886 C CA . ALA B 2 58 ? 9.06533 7.26349 54.88226 1.000 21.36084 58 ALA B CA 1
ATOM 1887 C C . ALA B 2 58 ? 10.15360 7.87701 55.75906 1.000 20.50860 58 ALA B C 1
ATOM 1888 O O . ALA B 2 58 ? 10.55559 9.02477 55.56675 1.000 22.18459 58 ALA B O 1
ATOM 1890 N N . PHE B 2 59 ? 10.60538 7.11562 56.75122 1.000 20.94153 59 PHE B N 1
ATOM 1891 C CA . PHE B 2 59 ? 11.63735 7.58748 57.66696 1.000 23.20944 59 PHE B CA 1
ATOM 1892 C C . PHE B 2 59 ? 12.74854 6.55614 57.74107 1.000 26.01056 59 PHE B C 1
ATOM 1893 O O . PHE B 2 59 ? 12.50609 5.40627 58.12662 1.000 20.47628 59 PHE B O 1
ATOM 1901 N N . SER B 2 60 ? 13.95137 6.96459 57.34348 1.000 23.37346 60 SER B N 1
ATOM 1902 C CA . SER B 2 60 ? 15.14496 6.13985 57.43952 1.000 24.59522 60 SER B CA 1
ATOM 1903 C C . SER B 2 60 ? 15.83558 6.36834 58.77530 1.000 28.46703 60 SER B C 1
ATOM 1904 O O . SER B 2 60 ? 15.76839 7.45494 59.35552 1.000 23.88279 60 SER B O 1
ATOM 1907 N N . TRP B 2 61 ? 16.50856 5.33018 59.25871 1.000 21.49439 61 TRP B N 1
ATOM 1908 C CA . TRP B 2 61 ? 17.40192 5.44690 60.40281 1.000 25.33411 61 TRP B CA 1
ATOM 1909 C C . TRP B 2 61 ? 18.82703 5.21927 59.91751 1.000 26.31951 61 TRP B C 1
ATOM 1910 O O . TRP B 2 61 ? 19.12105 4.19738 59.28438 1.000 22.07873 61 TRP B O 1
ATOM 1921 N N . VAL B 2 62 ? 19.69000 6.19495 60.18422 1.000 21.25355 62 VAL B N 1
ATOM 1922 C CA . VAL B 2 62 ? 21.07901 6.20247 59.73734 1.000 19.48262 62 VAL B CA 1
ATOM 1923 C C . VAL B 2 62 ? 21.95596 6.43374 60.96262 1.000 23.36390 62 VAL B C 1
ATOM 1924 O O . VAL B 2 62 ? 21.73698 7.39585 61.70794 1.000 20.17742 62 VAL B O 1
ATOM 1928 N N . ARG B 2 63 ? 22.94039 5.56085 61.18194 1.000 21.02423 63 ARG B N 1
ATOM 1929 C CA . ARG B 2 63 ? 23.80639 5.72746 62.33715 1.000 24.36924 63 ARG B CA 1
ATOM 1930 C C . ARG B 2 63 ? 25.23797 5.99990 61.89940 1.000 22.44394 63 ARG B C 1
ATOM 1931 O O . ARG B 2 63 ? 25.63771 5.72771 60.76323 1.000 20.62782 63 ARG B O 1
ATOM 1939 N N . GLN B 2 64 ? 26.00326 6.56247 62.82620 1.000 21.10312 64 GLN B N 1
ATOM 1940 C CA . GLN B 2 64 ? 27.38662 6.93565 62.56047 1.000 25.72379 64 GLN B CA 1
ATOM 1941 C C . GLN B 2 64 ? 28.18813 6.67503 63.82453 1.000 21.51266 64 GLN B C 1
ATOM 1942 O O . GLN B 2 64 ? 28.02574 7.38862 64.82083 1.000 25.73824 64 GLN B O 1
ATOM 1948 N N . ALA B 2 65 ? 29.03437 5.65075 63.78670 1.000 24.13114 65 ALA B N 1
ATOM 1949 C CA . ALA B 2 65 ? 29.93941 5.38296 64.88783 1.000 26.14677 65 ALA B CA 1
ATOM 1950 C C . ALA B 2 65 ? 30.99134 6.48804 64.95425 1.000 31.76913 65 ALA B C 1
ATOM 1951 O O . ALA B 2 65 ? 31.23217 7.18113 63.96122 1.000 28.70073 65 ALA B O 1
ATOM 1953 N N . PRO B 2 66 ? 31.61223 6.69152 66.12022 1.000 29.56774 66 PRO B N 1
ATOM 1954 C CA . PRO B 2 66 ? 32.54839 7.81979 66.27333 1.000 40.65728 66 PRO B CA 1
ATOM 1955 C C . PRO B 2 66 ? 33.67312 7.74723 65.25228 1.000 37.58460 66 PRO B C 1
ATOM 1956 O O . PRO B 2 66 ? 34.39684 6.75419 65.17353 1.000 34.57955 66 PRO B O 1
ATOM 1960 N N . GLY B 2 67 ? 33.79620 8.80367 64.44820 1.000 32.47598 67 GLY B N 1
ATOM 1961 C CA . GLY B 2 67 ? 34.83553 8.89909 63.44049 1.000 34.17276 67 GLY B CA 1
ATOM 1962 C C . GLY B 2 67 ? 34.61224 8.07662 62.18798 1.000 39.86010 67 GLY B C 1
ATOM 1963 O O . GLY B 2 67 ? 35.50030 8.04470 61.32311 1.000 35.15470 67 GLY B O 1
ATOM 1964 N N . GLN B 2 68 ? 33.46341 7.41825 62.05567 1.000 31.91278 68 GLN B N 1
ATOM 1965 C CA . GLN B 2 68 ? 33.16833 6.50725 60.95829 1.000 29.54215 68 GLN B CA 1
ATOM 1966 C C . GLN B 2 68 ? 32.16629 7.14292 59.99081 1.000 31.27731 68 GLN B C 1
ATOM 1967 O O . GLN B 2 68 ? 31.73437 8.28571 60.16396 1.000 30.32336 68 GLN B O 1
ATOM 1973 N N . GLY B 2 69 ? 31.80158 6.38235 58.95221 1.000 24.77264 69 GLY B N 1
ATOM 1974 C CA . GLY B 2 69 ? 30.87685 6.85056 57.94286 1.000 23.15403 69 GLY B CA 1
ATOM 1975 C C . GLY B 2 69 ? 29.43297 6.53858 58.29025 1.000 24.44598 69 GLY B C 1
ATOM 1976 O O . GLY B 2 69 ? 29.12158 5.99694 59.34864 1.000 29.79261 69 GLY B O 1
ATOM 1977 N N . LEU B 2 70 ? 28.53789 6.89682 57.36573 1.000 21.69343 70 LEU B N 1
ATOM 1978 C CA . LEU B 2 70 ? 27.10360 6.69131 57.55589 1.000 19.95866 70 LEU B CA 1
ATOM 1979 C C . LEU B 2 70 ? 26.70289 5.26035 57.21523 1.000 20.21333 70 LEU B C 1
ATOM 1980 O O . LEU B 2 70 ? 27.23179 4.66206 56.27469 1.000 25.87202 70 LEU B O 1
ATOM 1985 N N . GLU B 2 71 ? 25.73729 4.72674 57.96599 1.000 19.65788 71 GLU B N 1
ATOM 1986 C CA . GLU B 2 71 ? 25.25523 3.36622 57.74827 1.000 19.85735 71 GLU B CA 1
ATOM 1987 C C . GLU B 2 71 ? 23.74097 3.34634 57.85510 1.000 19.75521 71 GLU B C 1
ATOM 1988 O O . GLU B 2 71 ? 23.17924 3.67462 58.90553 1.000 21.50329 71 GLU B O 1
ATOM 1994 N N . TRP B 2 72 ? 23.09237 2.95353 56.76740 1.000 19.51767 72 TRP B N 1
ATOM 1995 C CA . TRP B 2 72 ? 21.63632 2.86607 56.71793 1.000 21.29677 72 TRP B CA 1
ATOM 1996 C C . TRP B 2 72 ? 21.16310 1.62214 57.46565 1.000 24.08622 72 TRP B C 1
ATOM 1997 O O . TRP B 2 72 ? 21.61535 0.50987 57.18502 1.000 24.98159 72 TRP B O 1
ATOM 2008 N N . MET B 2 73 ? 20.26794 1.81267 58.43452 1.000 23.03498 73 MET B N 1
ATOM 2009 C CA . MET B 2 73 ? 19.75803 0.69932 59.22553 1.000 21.35723 73 MET B CA 1
ATOM 2010 C C . MET B 2 73 ? 18.44127 0.14649 58.69989 1.000 22.73517 73 MET B C 1
ATOM 2011 O O . MET B 2 73 ? 18.13956 -1.02554 58.93736 1.000 22.55465 73 MET B O 1
ATOM 2016 N N . GLY B 2 74 ? 17.67269 0.94837 57.99033 1.000 21.52908 74 GLY B N 1
ATOM 2017 C CA . GLY B 2 74 ? 16.36263 0.54743 57.52186 1.000 19.53204 74 GLY B CA 1
ATOM 2018 C C . GLY B 2 74 ? 15.45447 1.75786 57.45479 1.000 21.63399 74 GLY B C 1
ATOM 2019 O O . GLY B 2 74 ? 15.86758 2.88571 57.70583 1.000 18.77084 74 GLY B O 1
ATOM 2020 N N . ARG B 2 75 ? 14.19394 1.48889 57.10365 1.000 22.76656 75 ARG B N 1
ATOM 2021 C CA . ARG B 2 75 ? 13.18052 2.52300 56.96336 1.000 25.10946 75 ARG B CA 1
ATOM 2022 C C . ARG B 2 75 ? 11.84267 1.99220 57.46199 1.000 24.84772 75 ARG B C 1
ATOM 2023 O O . ARG B 2 75 ? 11.59515 0.77728 57.49354 1.000 24.04927 75 ARG B O 1
ATOM 2031 N N . ILE B 2 76 ? 10.98434 2.92709 57.86216 1.000 21.79701 76 ILE B N 1
ATOM 2032 C CA . ILE B 2 76 ? 9.57467 2.66324 58.12637 1.000 20.04286 76 ILE B CA 1
ATOM 2033 C C . ILE B 2 76 ? 8.74739 3.61168 57.26834 1.000 23.66714 76 ILE B C 1
ATOM 2034 O O . ILE B 2 76 ? 9.11439 4.77878 57.09015 1.000 22.32067 76 ILE B O 1
ATOM 2039 N N . ILE B 2 77 ? 7.64454 3.10674 56.71852 1.000 25.26490 77 ILE B N 1
ATOM 2040 C CA . ILE B 2 77 ? 6.60591 3.97237 56.15530 1.000 23.77988 77 ILE B CA 1
ATOM 2041 C C . ILE B 2 77 ? 5.43385 3.96108 57.12932 1.000 22.17021 77 ILE B C 1
ATOM 2042 O O . ILE B 2 77 ? 4.64049 3.00922 57.12539 1.000 28.24407 77 ILE B O 1
ATOM 2047 N N . PRO B 2 78 ? 5.29738 4.97120 57.99066 1.000 25.93875 78 PRO B N 1
ATOM 2048 C CA . PRO B 2 78 ? 4.29069 4.88534 59.06124 1.000 28.26512 78 PRO B CA 1
ATOM 2049 C C . PRO B 2 78 ? 2.86424 4.73626 58.56360 1.000 32.37401 78 PRO B C 1
ATOM 2050 O O . PRO B 2 78 ? 2.06954 4.04268 59.21317 1.000 30.78915 78 PRO B O 1
ATOM 2054 N N . THR B 2 79 ? 2.51951 5.34573 57.42468 1.000 29.46903 79 THR B N 1
ATOM 2055 C CA . THR B 2 79 ? 1.13595 5.31814 56.94936 1.000 29.71982 79 THR B CA 1
ATOM 2056 C C . THR B 2 79 ? 0.64771 3.89372 56.69846 1.000 37.31320 79 THR B C 1
ATOM 2057 O O . THR B 2 79 ? -0.50938 3.56931 56.99738 1.000 35.77454 79 THR B O 1
ATOM 2061 N N . VAL B 2 80 ? 1.50271 3.03288 56.14315 1.000 30.89044 80 VAL B N 1
ATOM 2062 C CA . VAL B 2 80 ? 1.14158 1.64804 55.85157 1.000 25.24243 80 VAL B CA 1
ATOM 2063 C C . VAL B 2 80 ? 1.82723 0.66822 56.80006 1.000 29.30823 80 VAL B C 1
ATOM 2064 O O . VAL B 2 80 ? 1.77245 -0.54863 56.57317 1.000 31.82953 80 VAL B O 1
ATOM 2068 N N . ASP B 2 81 ? 2.47242 1.16806 57.85638 1.000 27.22151 81 ASP B N 1
ATOM 2069 C CA . ASP B 2 81 ? 3.14510 0.33548 58.86038 1.000 29.20215 81 ASP B CA 1
ATOM 2070 C C . ASP B 2 81 ? 4.09649 -0.66700 58.20793 1.000 33.04421 81 ASP B C 1
ATOM 2071 O O . ASP B 2 81 ? 4.20493 -1.82586 58.62515 1.000 28.24099 81 ASP B O 1
ATOM 2076 N N . LEU B 2 82 ? 4.78010 -0.21638 57.16263 1.000 25.21374 82 LEU B N 1
ATOM 2077 C CA . LEU B 2 82 ? 5.70908 -1.03979 56.40680 1.000 30.31537 82 LEU B CA 1
ATOM 2078 C C . LEU B 2 82 ? 7.12120 -0.77825 56.90101 1.000 33.78678 82 LEU B C 1
ATOM 2079 O O . LEU B 2 82 ? 7.51091 0.37364 57.11692 1.000 24.68734 82 LEU B O 1
ATOM 2084 N N . LYS B 2 83 ? 7.88719 -1.84771 57.07829 1.000 23.38203 83 LYS B N 1
ATOM 2085 C CA . LYS B 2 83 ? 9.25084 -1.71090 57.56256 1.000 27.67511 83 LYS B CA 1
ATOM 2086 C C . LYS B 2 83 ? 10.19072 -2.56549 56.73406 1.000 31.20816 83 LYS B C 1
ATOM 2087 O O . LYS B 2 83 ? 9.86209 -3.70292 56.38365 1.000 28.87846 83 LYS B O 1
ATOM 2093 N N . ASN B 2 84 ? 11.35833 -2.00225 56.42926 1.000 28.71159 84 ASN B N 1
ATOM 2094 C CA . ASN B 2 84 ? 12.45128 -2.71994 55.79178 1.000 28.41287 84 ASN B CA 1
ATOM 2095 C C . ASN B 2 84 ? 13.68796 -2.54250 56.65790 1.000 26.94803 84 ASN B C 1
ATOM 2096 O O . ASN B 2 84 ? 13.96821 -1.43312 57.11685 1.000 24.41718 84 ASN B O 1
ATOM 2101 N N . TYR B 2 85 ? 14.41397 -3.62836 56.89788 1.000 25.44197 85 TYR B N 1
ATOM 2102 C CA . TYR B 2 85 ? 15.60222 -3.58548 57.73683 1.000 26.46757 85 TYR B CA 1
ATOM 2103 C C . TYR B 2 85 ? 16.82912 -3.94023 56.91364 1.000 32.50823 85 TYR B C 1
ATOM 2104 O O . TYR B 2 85 ? 16.78451 -4.85565 56.08570 1.000 32.23561 85 TYR B O 1
ATOM 2113 N N . ALA B 2 86 ? 17.92290 -3.21170 57.14080 1.000 26.55324 86 ALA B N 1
ATOM 2114 C CA . ALA B 2 86 ? 19.19950 -3.61173 56.56549 1.000 31.51296 86 ALA B CA 1
ATOM 2115 C C . ALA B 2 86 ? 19.56168 -5.00789 57.05620 1.000 29.03958 86 ALA B C 1
ATOM 2116 O O . ALA B 2 86 ? 19.28875 -5.36459 58.20531 1.000 30.58308 86 ALA B O 1
ATOM 2118 N N . GLN B 2 87 ? 20.17722 -5.80150 56.17598 1.000 31.60691 87 GLN B N 1
ATOM 2119 C CA . GLN B 2 87 ? 20.52579 -7.17569 56.53593 1.000 39.72147 87 GLN B CA 1
ATOM 2120 C C . GLN B 2 87 ? 21.32021 -7.23159 57.83304 1.000 32.30587 87 GLN B C 1
ATOM 2121 O O . GLN B 2 87 ? 21.05871 -8.07916 58.69400 1.000 33.80804 87 GLN B O 1
ATOM 2127 N N . LYS B 2 88 ? 22.27330 -6.31282 58.00252 1.000 27.81467 88 LYS B N 1
ATOM 2128 C CA . LYS B 2 88 ? 23.13574 -6.31844 59.17955 1.000 31.15877 88 LYS B CA 1
ATOM 2129 C C . LYS B 2 88 ? 22.34585 -6.19283 60.47583 1.000 36.89941 88 LYS B C 1
ATOM 2130 O O . LYS B 2 88 ? 22.82960 -6.61371 61.53011 1.000 35.72528 88 LYS B O 1
ATOM 2136 N N . PHE B 2 89 ? 21.12795 -5.66099 60.42054 1.000 39.95072 89 PHE B N 1
ATOM 2137 C CA . PHE B 2 89 ? 20.35708 -5.38740 61.62154 1.000 35.82744 89 PHE B CA 1
ATOM 2138 C C . PHE B 2 89 ? 19.09573 -6.23249 61.75559 1.000 43.06922 89 PHE B C 1
ATOM 2139 O O . PHE B 2 89 ? 18.42622 -6.15206 62.79232 1.000 35.54585 89 PHE B O 1
ATOM 2147 N N . GLN B 2 90 ? 18.76345 -7.05062 60.75560 1.000 42.48546 90 GLN B N 1
ATOM 2148 C CA . GLN B 2 90 ? 17.55843 -7.86818 60.82655 1.000 35.64039 90 GLN B CA 1
ATOM 2149 C C . GLN B 2 90 ? 17.59642 -8.76837 62.05095 1.000 36.55253 90 GLN B C 1
ATOM 2150 O O . GLN B 2 90 ? 18.57154 -9.49110 62.27937 1.000 37.66149 90 GLN B O 1
ATOM 2156 N N . GLY B 2 91 ? 16.53056 -8.71997 62.84446 1.000 35.05005 91 GLY B N 1
ATOM 2157 C CA . GLY B 2 91 ? 16.39798 -9.55696 64.01424 1.000 42.37034 91 GLY B CA 1
ATOM 2158 C C . GLY B 2 91 ? 16.61247 -8.85161 65.33609 1.000 37.56138 91 GLY B C 1
ATOM 2159 O O . GLY B 2 91 ? 16.11130 -9.33294 66.35586 1.000 44.26632 91 GLY B O 1
ATOM 2160 N N . ARG B 2 92 ? 17.34153 -7.73302 65.37130 1.000 41.55622 92 ARG B N 1
ATOM 2161 C CA . ARG B 2 92 ? 17.48117 -7.03119 66.64069 1.000 39.38742 92 ARG B CA 1
ATOM 2162 C C . ARG B 2 92 ? 17.17547 -5.54393 66.55474 1.000 33.77265 92 ARG B C 1
ATOM 2163 O O . ARG B 2 92 ? 17.42042 -4.82902 67.53169 1.000 32.68881 92 ARG B O 1
ATOM 2171 N N . VAL B 2 93 ? 16.63658 -5.06628 65.43069 1.000 31.85222 93 VAL B N 1
ATOM 2172 C CA . VAL B 2 93 ? 16.09463 -3.71656 65.30902 1.000 32.12602 93 VAL B CA 1
ATOM 2173 C C . VAL B 2 93 ? 14.60264 -3.81979 65.03246 1.000 31.55284 93 VAL B C 1
ATOM 2174 O O . VAL B 2 93 ? 14.15490 -4.70800 64.29836 1.000 33.32446 93 VAL B O 1
ATOM 2178 N N . THR B 2 94 ? 13.83587 -2.90426 65.61310 1.000 27.64604 94 THR B N 1
ATOM 2179 C CA . THR B 2 94 ? 12.41254 -2.80524 65.33293 1.000 26.48063 94 THR B CA 1
ATOM 2180 C C . THR B 2 94 ? 12.03314 -1.34147 65.21501 1.000 26.57785 94 THR B C 1
ATOM 2181 O O . THR B 2 94 ? 12.37457 -0.54728 66.09412 1.000 28.91309 94 THR B O 1
ATOM 2185 N N . PHE B 2 95 ? 11.34493 -0.98700 64.12929 1.000 29.04009 95 PHE B N 1
ATOM 2186 C CA . PHE B 2 95 ? 10.74853 0.33300 63.97611 1.000 26.63581 95 PHE B CA 1
ATOM 2187 C C . PHE B 2 95 ? 9.26333 0.23896 64.29394 1.000 29.57586 95 PHE B C 1
ATOM 2188 O O . PHE B 2 95 ? 8.60672 -0.73622 63.92765 1.000 27.08923 95 PHE B O 1
ATOM 2196 N N . THR B 2 96 ? 8.74052 1.24872 64.98448 1.000 24.47336 96 THR B N 1
ATOM 2197 C CA . THR B 2 96 ? 7.31311 1.36410 65.24122 1.000 27.28173 96 THR B CA 1
ATOM 2198 C C . THR B 2 96 ? 6.90335 2.81344 65.02037 1.000 29.08584 96 THR B C 1
ATOM 2199 O O . THR B 2 96 ? 7.74497 3.71030 64.92095 1.000 28.43884 96 THR B O 1
ATOM 2203 N N . ALA B 2 97 ? 5.59361 3.04213 64.94362 1.000 26.60725 97 ALA B N 1
ATOM 2204 C CA . ALA B 2 97 ? 5.08754 4.38370 64.70512 1.000 34.09418 97 ALA B CA 1
ATOM 2205 C C . ALA B 2 97 ? 3.78883 4.58290 65.47251 1.000 33.42312 97 ALA B C 1
ATOM 2206 O O . ALA B 2 97 ? 2.98650 3.65423 65.61226 1.000 29.86449 97 ALA B O 1
ATOM 2208 N N . ASP B 2 98 ? 3.60676 5.79451 65.98522 1.000 31.95880 98 ASP B N 1
ATOM 2209 C CA . ASP B 2 98 ? 2.37923 6.20837 66.66050 1.000 35.06552 98 ASP B CA 1
ATOM 2210 C C . ASP B 2 98 ? 1.75771 7.29136 65.78511 1.000 33.58597 98 ASP B C 1
ATOM 2211 O O . ASP B 2 98 ? 2.22073 8.43633 65.77296 1.000 31.15312 98 ASP B O 1
ATOM 2216 N N . LYS B 2 99 ? 0.71267 6.91712 65.04109 1.000 31.84697 99 LYS B N 1
ATOM 2217 C CA . LYS B 2 99 ? 0.06469 7.86255 64.13923 1.000 31.68122 99 LYS B CA 1
ATOM 2218 C C . LYS B 2 99 ? -0.59017 9.01320 64.89206 1.000 36.69847 99 LYS B C 1
ATOM 2219 O O . LYS B 2 99 ? -0.75069 10.10514 64.33436 1.000 39.87143 99 LYS B O 1
ATOM 2225 N N . SER B 2 100 ? -0.98593 8.79166 66.14735 1.000 35.13809 100 SER B N 1
ATOM 2226 C CA . SER B 2 100 ? -1.68528 9.83309 66.88891 1.000 38.65733 100 SER B CA 1
ATOM 2227 C C . SER B 2 100 ? -0.75033 10.94447 67.35305 1.000 40.23144 100 SER B C 1
ATOM 2228 O O . SER B 2 100 ? -1.22429 12.04541 67.64471 1.000 37.63444 100 SER B O 1
ATOM 2231 N N . THR B 2 101 ? 0.55642 10.68535 67.43360 1.000 29.80707 101 THR B N 1
ATOM 2232 C CA . THR B 2 101 ? 1.52858 11.69871 67.82886 1.000 31.90670 101 THR B CA 1
ATOM 2233 C C . THR B 2 101 ? 2.55356 11.99432 66.73959 1.000 38.53646 101 THR B C 1
ATOM 2234 O O . THR B 2 101 ? 3.51634 12.72724 67.00067 1.000 34.17065 101 THR B O 1
ATOM 2238 N N . ALA B 2 102 ? 2.37554 11.44782 65.53222 1.000 29.07090 102 ALA B N 1
ATOM 2239 C CA . ALA B 2 102 ? 3.29531 11.67074 64.41369 1.000 32.08294 102 ALA B CA 1
ATOM 2240 C C . ALA B 2 102 ? 4.74129 11.39457 64.82301 1.000 30.84976 102 ALA B C 1
ATOM 2241 O O . ALA B 2 102 ? 5.66019 12.14448 64.49155 1.000 28.08515 102 ALA B O 1
ATOM 2243 N N . THR B 2 103 ? 4.94140 10.30329 65.55684 1.000 26.36608 103 THR B N 1
ATOM 2244 C CA . THR B 2 103 ? 6.24734 9.93688 66.08556 1.000 29.51415 103 THR B CA 1
ATOM 2245 C C . THR B 2 103 ? 6.57329 8.51150 65.67115 1.000 34.76728 103 THR B C 1
ATOM 2246 O O . THR B 2 103 ? 5.75564 7.60548 65.86330 1.000 30.76361 103 THR B O 1
ATOM 2250 N N . SER B 2 104 ? 7.75622 8.30822 65.10673 1.000 32.53147 104 SER B N 1
ATOM 2251 C CA . SER B 2 104 ? 8.23363 6.96056 64.84276 1.000 27.45251 104 SER B CA 1
ATOM 2252 C C . SER B 2 104 ? 9.39541 6.64631 65.78445 1.000 27.39408 104 SER B C 1
ATOM 2253 O O . SER B 2 104 ? 10.01423 7.54136 66.36740 1.000 27.53466 104 SER B O 1
ATOM 2256 N N . TYR B 2 105 ? 9.65971 5.35690 65.96813 1.000 29.66333 105 TYR B N 1
ATOM 2257 C CA . TYR B 2 105 ? 10.58790 4.89399 66.99097 1.000 29.10058 105 TYR B CA 1
ATOM 2258 C C . TYR B 2 105 ? 11.52604 3.85087 66.40966 1.000 29.82235 105 TYR B C 1
ATOM 2259 O O . TYR B 2 105 ? 11.11213 3.01977 65.59686 1.000 25.40428 105 TYR B O 1
ATOM 2268 N N . MET B 2 106 ? 12.78644 3.90067 66.83691 1.000 28.04982 106 MET B N 1
ATOM 2269 C CA . MET B 2 106 ? 13.77657 2.87241 66.54061 1.000 27.59194 106 MET B CA 1
ATOM 2270 C C . MET B 2 106 ? 14.17888 2.20056 67.84862 1.000 31.16596 106 MET B C 1
ATOM 2271 O O . MET B 2 106 ? 14.61323 2.87521 68.78788 1.000 29.84142 106 MET B O 1
ATOM 2276 N N . GLU B 2 107 ? 14.02222 0.88091 67.91598 1.000 23.88215 107 GLU B N 1
ATOM 2277 C CA . GLU B 2 107 ? 14.43870 0.10388 69.07478 1.000 28.86196 107 GLU B CA 1
ATOM 2278 C C . GLU B 2 107 ? 15.52986 -0.85731 68.63614 1.000 31.97407 107 GLU B C 1
ATOM 2279 O O . GLU B 2 107 ? 15.31372 -1.67702 67.73475 1.000 32.33631 107 GLU B O 1
ATOM 2285 N N . LEU B 2 108 ? 16.69472 -0.75359 69.26774 1.000 29.17220 108 LEU B N 1
ATOM 2286 C CA . LEU B 2 108 ? 17.83314 -1.62248 68.98739 1.000 29.11960 108 LEU B CA 1
ATOM 2287 C C . LEU B 2 108 ? 18.11144 -2.46890 70.22403 1.000 29.69202 108 LEU B C 1
ATOM 2288 O O . LEU B 2 108 ? 18.35106 -1.92775 71.30881 1.000 32.49259 108 LEU B O 1
ATOM 2293 N N . ARG B 2 109 ? 18.08268 -3.78965 70.05815 1.000 29.77455 109 ARG B N 1
ATOM 2294 C CA . ARG B 2 109 ? 18.19310 -4.73402 71.15848 1.000 31.72228 109 ARG B CA 1
ATOM 2295 C C . ARG B 2 109 ? 19.57903 -5.36350 71.19722 1.000 28.74623 109 ARG B C 1
ATOM 2296 O O . ARG B 2 109 ? 20.38593 -5.20247 70.27852 1.000 33.15206 109 ARG B O 1
ATOM 2304 N N . SER B 2 110 ? 19.82948 -6.10609 72.27778 1.000 31.71623 110 SER B N 1
ATOM 2305 C CA . SER B 2 110 ? 21.08370 -6.83320 72.50191 1.000 34.04739 110 SER B CA 1
ATOM 2306 C C . SER B 2 110 ? 22.29697 -5.96919 72.16997 1.000 29.14547 110 SER B C 1
ATOM 2307 O O . SER B 2 110 ? 23.17024 -6.34744 71.38461 1.000 31.05325 110 SER B O 1
ATOM 2310 N N . LEU B 2 111 ? 22.34627 -4.79421 72.79771 1.000 27.60898 111 LEU B N 1
ATOM 2311 C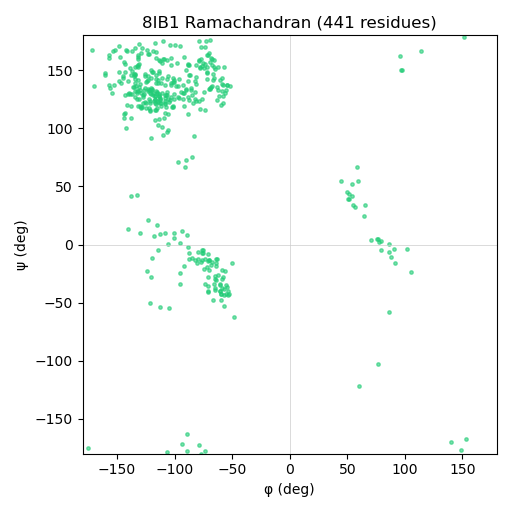 CA . LEU B 2 111 ? 23.33758 -3.78389 72.44940 1.000 28.13205 111 LEU B CA 1
ATOM 2312 C C . LEU B 2 111 ? 24.75873 -4.29256 72.66192 1.000 28.08496 111 LEU B C 1
ATOM 2313 O O . LEU B 2 111 ? 25.04708 -5.01292 73.62152 1.000 30.08652 111 LEU B O 1
ATOM 2318 N N . LYS B 2 112 ? 25.64553 -3.91157 71.74973 1.000 31.21369 112 LYS B N 1
ATOM 2319 C CA . LYS B 2 112 ? 27.06047 -4.23385 71.82280 1.000 32.20848 112 LYS B CA 1
ATOM 2320 C C . LYS B 2 112 ? 27.86795 -2.93989 71.80810 1.000 24.97295 112 LYS B C 1
ATOM 2321 O O . LYS B 2 112 ? 27.34950 -1.87761 71.46564 1.000 29.44009 112 LYS B O 1
ATOM 2327 N N . SER B 2 113 ? 29.14823 -3.03615 72.19114 1.000 30.68904 113 SER B N 1
ATOM 2328 C CA . SER B 2 113 ? 30.01559 -1.85719 72.18478 1.000 30.73582 113 SER B CA 1
ATOM 2329 C C . SER B 2 113 ? 30.02982 -1.18894 70.81837 1.000 26.09647 113 SER B C 1
ATOM 2330 O O . SER B 2 113 ? 30.07706 0.04168 70.71860 1.000 31.04313 113 SER B O 1
ATOM 2333 N N . GLU B 2 114 ? 29.97816 -1.99086 69.75470 1.000 29.43264 114 GLU B N 1
ATOM 2334 C CA . GLU B 2 114 ? 29.98365 -1.50262 68.38367 1.000 31.92346 114 GLU B CA 1
ATOM 2335 C C . GLU B 2 114 ? 28.76295 -0.65141 68.04803 1.000 25.94701 114 GLU B C 1
ATOM 2336 O O . GLU B 2 114 ? 28.75828 -0.00542 66.99659 1.000 30.82677 114 GLU B O 1
ATOM 2342 N N . ASP B 2 115 ? 27.73287 -0.63877 68.90059 1.000 31.12008 115 ASP B N 1
ATOM 2343 C CA . ASP B 2 115 ? 26.51366 0.12492 68.65483 1.000 23.86251 115 ASP B CA 1
ATOM 2344 C C . ASP B 2 115 ? 26.58779 1.56342 69.16225 1.000 24.26165 115 ASP B C 1
AT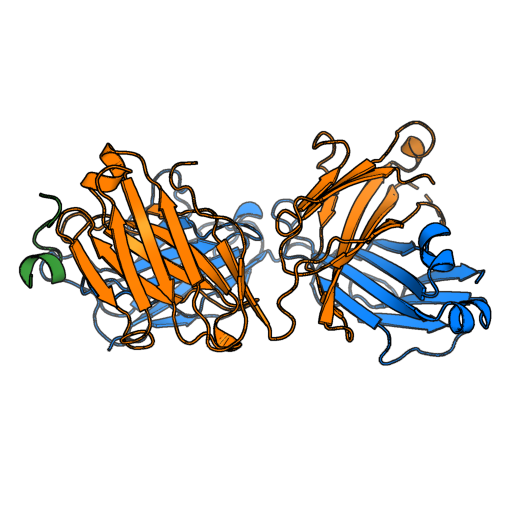OM 2345 O O . ASP B 2 115 ? 25.64859 2.33197 68.92233 1.000 26.61767 115 ASP B O 1
ATOM 2350 N N . THR B 2 116 ? 27.64804 1.93192 69.88242 1.000 26.11662 116 THR B N 1
ATOM 2351 C CA . THR B 2 116 ? 27.85830 3.32672 70.26214 1.000 22.60268 116 THR B CA 1
ATOM 2352 C C . THR B 2 116 ? 27.97006 4.17596 69.00696 1.000 23.47708 116 THR B C 1
ATOM 2353 O O . THR B 2 116 ? 28.84329 3.94064 68.16670 1.000 24.90391 116 THR B O 1
ATOM 2357 N N . ALA B 2 117 ? 27.06428 5.13976 68.86299 1.000 22.20692 117 ALA B N 1
ATOM 2358 C CA . ALA B 2 117 ? 26.92476 5.86702 67.60890 1.000 28.18903 117 ALA B CA 1
ATOM 2359 C C . ALA B 2 117 ? 25.96485 7.02491 67.82335 1.000 27.05796 117 ALA B C 1
ATOM 2360 O O . ALA B 2 117 ? 25.26951 7.10180 68.83803 1.000 30.13335 117 ALA B O 1
ATOM 2362 N N . VAL B 2 118 ? 25.93566 7.92307 66.84708 1.000 27.97202 118 VAL B N 1
ATOM 2363 C CA . VAL B 2 118 ? 24.84130 8.87364 66.69801 1.000 21.45178 118 VAL B CA 1
ATOM 2364 C C . VAL B 2 118 ? 23.82394 8.26736 65.74282 1.000 26.09611 118 VAL B C 1
ATOM 2365 O O . VAL B 2 118 ? 24.18144 7.81895 64.64912 1.000 24.11359 118 VAL B O 1
ATOM 2369 N N . TYR B 2 119 ? 22.55717 8.26595 66.14350 1.000 23.68981 119 TYR B N 1
ATOM 2370 C CA . TYR B 2 119 ? 21.47781 7.69406 65.34859 1.000 23.08562 119 TYR B CA 1
ATOM 2371 C C . TYR B 2 119 ? 20.63844 8.83301 64.78630 1.000 23.12814 119 TYR B C 1
ATOM 2372 O O . TYR B 2 119 ? 20.06750 9.61527 65.55281 1.000 23.13028 119 TYR B O 1
ATOM 2381 N N . TYR B 2 120 ? 20.58274 8.93463 63.45456 1.000 18.23023 120 TYR B N 1
ATOM 2382 C CA . TYR B 2 120 ? 19.84937 9.99841 62.77124 1.000 22.57851 120 TYR B CA 1
ATOM 2383 C C . TYR B 2 120 ? 18.52788 9.49027 62.21872 1.000 23.29987 120 TYR B C 1
ATOM 2384 O O . TYR B 2 120 ? 18.46101 8.41060 61.62123 1.000 23.06242 120 TYR B O 1
ATOM 2393 N N . CYS B 2 121 ? 17.48814 10.29952 62.38958 1.000 21.47433 121 CYS B N 1
ATOM 2394 C CA . CYS B 2 121 ? 16.23573 10.13546 61.67236 1.000 24.75313 121 CYS B CA 1
ATOM 2395 C C . CYS B 2 121 ? 16.30915 10.94734 60.38450 1.000 24.38204 121 CYS B C 1
ATOM 2396 O O . CYS B 2 121 ? 16.72336 12.10828 60.41076 1.000 23.83034 121 CYS B O 1
ATOM 2399 N N . ALA B 2 122 ? 15.91129 10.34726 59.26069 1.000 22.27132 122 ALA B N 1
ATOM 2400 C CA . ALA B 2 122 ? 15.88964 11.08064 57.99636 1.000 22.63915 122 ALA B CA 1
ATOM 2401 C C . ALA B 2 122 ? 14.61328 10.77273 57.23269 1.000 28.37355 122 ALA B C 1
ATOM 2402 O O . ALA B 2 122 ? 14.27998 9.60434 57.01809 1.000 26.68865 122 ALA B O 1
ATOM 2404 N N . ARG B 2 123 ? 13.92622 11.82531 56.80381 1.000 22.08469 123 ARG B N 1
ATOM 2405 C CA . ARG B 2 123 ? 12.67376 11.72064 56.07236 1.000 21.42960 123 ARG B CA 1
ATOM 2406 C C . ARG B 2 123 ? 12.93496 11.58897 54.57476 1.000 23.76853 123 ARG B C 1
ATOM 2407 O O . ARG B 2 123 ? 13.87971 12.17260 54.03682 1.000 21.47584 123 ARG B O 1
ATOM 2415 N N . MET B 2 124 ? 12.07021 10.82866 53.90100 1.000 21.96828 124 MET B N 1
ATOM 2416 C CA . MET B 2 124 ? 12.13389 10.69509 52.45239 1.000 21.40434 124 MET B CA 1
ATOM 2417 C C . MET B 2 124 ? 10.76818 10.27465 51.92676 1.000 22.27862 124 MET B C 1
ATOM 2418 O O . MET B 2 124 ? 9.92213 9.76378 52.66696 1.000 24.24180 124 MET B O 1
ATOM 2423 N N . GLY B 2 125 ? 10.56562 10.49946 50.63222 1.000 20.92029 125 GLY B N 1
ATOM 2424 C CA . GLY B 2 125 ? 9.35149 10.05012 49.99267 1.000 21.91213 125 GLY B CA 1
ATOM 2425 C C . GLY B 2 125 ? 9.38499 8.55504 49.73948 1.000 22.03223 125 GLY B C 1
ATOM 2426 O O . GLY B 2 125 ? 10.44639 7.94531 49.62032 1.000 20.45196 125 GLY B O 1
ATOM 2427 N N . SER B 2 126 ? 8.19555 7.96331 49.68172 1.000 18.95561 126 SER B N 1
ATOM 2428 C CA . SER B 2 126 ? 8.04099 6.54236 49.40061 1.000 22.74428 126 SER B CA 1
ATOM 2429 C C . SER B 2 126 ? 8.00635 6.29762 47.89906 1.000 22.77132 126 SER B C 1
ATOM 2430 O O . SER B 2 126 ? 7.28407 6.98485 47.16962 1.000 22.64020 126 SER B O 1
ATOM 2433 N N . GLY B 2 127 ? 8.77865 5.31511 47.44707 1.000 19.65718 127 GLY B N 1
ATOM 2434 C CA . GLY B 2 127 ? 8.59154 4.77462 46.10387 1.000 21.94700 127 GLY B CA 1
ATOM 2435 C C . GLY B 2 127 ? 8.77625 5.82335 45.02384 1.000 25.25074 127 GLY B C 1
ATOM 2436 O O . GLY B 2 127 ? 9.83343 6.45737 44.91146 1.000 24.82697 127 GLY B O 1
ATOM 2437 N N . SER B 2 128 ? 7.73309 6.01476 44.21258 1.000 24.25467 128 SER B N 1
ATOM 2438 C CA . SER B 2 128 ? 7.77489 6.97459 43.11425 1.000 22.92868 128 SER B CA 1
ATOM 2439 C C . SER B 2 128 ? 7.94095 8.41564 43.58591 1.000 23.68564 128 SER B C 1
ATOM 2440 O O . SER B 2 128 ? 8.21034 9.29130 42.75737 1.000 23.52712 128 SER B O 1
ATOM 2443 N N . SER B 2 129 ? 7.78498 8.68373 44.88032 1.000 19.06688 129 SER B N 1
ATOM 2444 C CA . SER B 2 129 ? 8.00407 10.00708 45.44704 1.000 24.83222 129 SER B CA 1
ATOM 2445 C C . SER B 2 129 ? 9.35690 10.12739 46.13492 1.000 25.22362 129 SER B C 1
ATOM 2446 O O . SER B 2 129 ? 9.61248 11.12560 46.81576 1.000 21.87108 129 SER B O 1
ATOM 2449 N N . TYR B 2 130 ? 10.22622 9.13519 45.97775 1.000 18.82538 130 TYR B N 1
ATOM 2450 C CA . TYR B 2 130 ? 11.55435 9.21598 46.56797 1.000 19.05660 130 TYR B CA 1
ATOM 2451 C C . TYR B 2 130 ? 12.41368 10.19717 45.77752 1.000 22.07231 130 TYR B C 1
ATOM 2452 O O . TYR B 2 130 ? 12.71880 9.96276 44.60316 1.000 19.99909 130 TYR B O 1
ATOM 2461 N N . TYR B 2 131 ? 12.80886 11.29190 46.42120 1.000 23.42466 131 TYR B N 1
ATOM 2462 C CA . TYR B 2 131 ? 13.71329 12.26571 45.82240 1.000 22.03032 131 TYR B CA 1
ATOM 2463 C C . TYR B 2 131 ? 14.81553 12.61635 46.80079 1.000 18.71366 131 TYR B C 1
ATOM 2464 O O . TYR B 2 131 ? 15.18172 13.78166 46.97266 1.000 17.09312 131 TYR B O 1
ATOM 2473 N N . GLY B 2 132 ? 15.33893 11.60017 47.47505 1.000 19.27388 132 GLY B N 1
ATOM 2474 C CA . GLY B 2 132 ? 16.41181 11.76504 48.42797 1.000 17.65473 132 GLY B CA 1
ATOM 2475 C C . GLY B 2 132 ? 15.89721 11.89048 49.85245 1.000 22.97684 132 GLY B C 1
ATOM 2476 O O . GLY B 2 132 ? 14.71740 12.14597 50.10672 1.000 19.05281 132 GLY B O 1
ATOM 2477 N N . MET B 2 133 ? 16.80138 11.67007 50.80124 1.000 18.16327 133 MET B N 1
ATOM 2478 C CA . MET B 2 133 ? 16.50750 11.94439 52.20449 1.000 17.65006 133 MET B CA 1
ATOM 2479 C C . MET B 2 133 ? 16.76409 13.43317 52.41368 1.000 16.63213 133 MET B C 1
ATOM 2480 O O . MET B 2 133 ? 17.88720 13.85734 52.68192 1.000 16.83250 133 MET B O 1
ATOM 2485 N N . ASP B 2 134 ? 15.70144 14.23511 52.26979 1.000 18.55036 134 ASP B N 1
ATOM 2486 C CA . ASP B 2 134 ? 15.84660 15.68426 52.17380 1.000 17.82277 134 ASP B CA 1
ATOM 2487 C C . ASP B 2 134 ? 15.75175 16.40723 53.51658 1.000 19.78241 134 ASP B C 1
ATOM 2488 O O . ASP B 2 134 ? 16.21241 17.55038 53.61817 1.000 20.69967 134 ASP B O 1
ATOM 2493 N N . VAL B 2 135 ? 15.20192 15.77722 54.54991 1.000 18.25061 135 VAL B N 1
ATOM 2494 C CA . VAL B 2 135 ? 15.09483 16.38241 55.87298 1.000 18.86856 135 VAL B CA 1
ATOM 2495 C C . VAL B 2 135 ? 15.68179 15.41941 56.89048 1.000 20.25053 135 VAL B C 1
ATOM 2496 O O . VAL B 2 135 ? 15.30536 14.24173 56.92681 1.000 19.97309 135 VAL B O 1
ATOM 2500 N N . TRP B 2 136 ? 16.59553 15.92119 57.71682 1.000 18.74097 136 TRP B N 1
ATOM 2501 C CA . TRP B 2 136 ? 17.34405 15.11454 58.67061 1.000 22.89424 136 TRP B CA 1
ATOM 2502 C C . TRP B 2 136 ? 17.13241 15.64739 60.07618 1.000 24.01371 136 TRP B C 1
ATOM 2503 O O . TRP B 2 136 ? 17.09503 16.86437 60.28703 1.000 21.31088 136 TRP B O 1
ATOM 2514 N N . GLY B 2 137 ? 17.01888 14.73641 61.03545 1.000 22.62179 137 GLY B N 1
ATOM 2515 C CA . GLY B 2 137 ? 17.06563 15.11615 62.42584 1.000 22.29900 137 GLY B CA 1
ATOM 2516 C C . GLY B 2 137 ? 18.47647 15.49378 62.85600 1.000 21.96211 137 GLY B C 1
ATOM 2517 O O . GLY B 2 137 ? 19.45673 15.37723 62.11743 1.000 20.94483 137 GLY B O 1
ATOM 2518 N N . LEU B 2 138 ? 18.56929 15.95572 64.09969 1.000 20.79623 138 LEU B N 1
ATOM 2519 C CA . LEU B 2 138 ? 19.85143 16.36171 64.65790 1.000 19.17122 138 LEU B CA 1
ATOM 2520 C C . LEU B 2 138 ? 20.67328 15.18786 65.15409 1.000 28.57580 138 LEU B C 1
ATOM 2521 O O . LEU B 2 138 ? 21.87784 15.34531 65.37014 1.000 23.23144 138 LEU B O 1
ATOM 2526 N N . GLY B 2 139 ? 20.06254 14.02896 65.33930 1.000 25.26126 139 GLY B N 1
ATOM 2527 C CA . GLY B 2 139 ? 20.81153 12.88198 65.80397 1.000 22.46624 139 GLY B CA 1
ATOM 2528 C C . GLY B 2 139 ? 20.67689 12.67869 67.30095 1.000 27.74006 139 GLY B C 1
ATOM 2529 O O . GLY B 2 139 ? 20.48757 13.62103 68.07695 1.000 26.23349 139 GLY B O 1
ATOM 2530 N N . THR B 2 140 ? 20.77717 11.42416 67.71534 1.000 28.15023 140 THR B N 1
ATOM 2531 C CA . THR B 2 140 ? 20.71400 11.04117 69.11760 1.000 28.51758 140 THR B CA 1
ATOM 2532 C C . THR B 2 140 ? 21.96025 10.22807 69.42395 1.000 29.27328 140 THR B C 1
ATOM 2533 O O . THR B 2 140 ? 22.20556 9.20578 68.77433 1.000 25.64831 140 THR B O 1
ATOM 2537 N N . THR B 2 141 ? 22.74469 10.67366 70.40229 1.000 29.04548 141 THR B N 1
ATOM 2538 C CA . THR B 2 141 ? 23.94192 9.93555 70.78745 1.000 25.82616 141 THR B CA 1
ATOM 2539 C C . THR B 2 141 ? 23.56309 8.78744 71.71196 1.000 30.35944 141 THR B C 1
ATOM 2540 O O . THR B 2 141 ? 22.94163 9.00032 72.75792 1.000 33.17535 141 THR B O 1
ATOM 2544 N N . VAL B 2 142 ? 23.93996 7.57383 71.32894 1.000 23.89255 142 VAL B N 1
ATOM 2545 C CA . VAL B 2 142 ? 23.70878 6.38236 72.13613 1.000 28.19542 142 VAL B CA 1
ATOM 2546 C C . VAL B 2 142 ? 25.07152 5.80682 72.49965 1.000 29.42026 142 VAL B C 1
ATOM 2547 O O . VAL B 2 142 ? 25.89804 5.54446 71.61622 1.000 25.80181 142 VAL B O 1
ATOM 2551 N N . THR B 2 143 ? 25.31634 5.63143 73.79264 1.000 28.86825 143 THR B N 1
ATOM 2552 C CA . THR B 2 143 ? 26.57727 5.08603 74.26964 1.000 26.64686 143 THR B CA 1
ATOM 2553 C C . THR B 2 143 ? 26.31511 3.76290 74.97393 1.000 28.78904 143 THR B C 1
ATOM 2554 O O . THR B 2 143 ? 25.46058 3.68187 75.86305 1.000 30.44353 143 THR B O 1
ATOM 2558 N N . VAL B 2 144 ? 27.03903 2.72793 74.57023 1.000 31.29798 144 VAL B N 1
ATOM 2559 C CA . VAL B 2 144 ? 26.93185 1.41249 75.19120 1.000 36.11843 144 VAL B CA 1
ATOM 2560 C C . VAL B 2 144 ? 28.12614 1.24274 76.11802 1.000 36.28135 144 VAL B C 1
ATOM 2561 O O . VAL B 2 144 ? 29.27673 1.27075 75.66718 1.000 38.08222 144 VAL B O 1
ATOM 2565 N N . SER B 2 145 ? 27.86173 1.08071 77.41243 1.000 37.33072 145 SER B N 1
ATOM 2566 C CA . SER B 2 145 ? 28.93353 1.01371 78.39470 1.000 41.24194 145 SER B CA 1
ATOM 2567 C C . SER B 2 145 ? 28.48943 0.20098 79.59675 1.000 37.95186 145 SER B C 1
ATOM 2568 O O . SER B 2 145 ? 27.36766 0.35993 80.08592 1.000 39.90528 145 SER B O 1
ATOM 2571 N N . SER B 2 146 ? 29.38658 -0.66098 80.07634 1.000 42.26783 146 SER B N 1
ATOM 2572 C CA . SER B 2 146 ? 29.12128 -1.39302 81.30518 1.000 45.07470 146 SER B CA 1
ATOM 2573 C C . SER B 2 146 ? 29.20101 -0.48925 82.53011 1.000 50.03742 146 SER B C 1
ATOM 2574 O O . SER B 2 146 ? 28.67137 -0.85018 83.58729 1.000 55.59488 146 SER B O 1
ATOM 2577 N N . GLY B 2 147 ? 29.85164 0.66655 82.41179 1.000 47.36535 147 GLY B N 1
ATOM 2578 C CA . GLY B 2 147 ? 29.72593 1.71909 83.40307 1.000 52.80588 147 GLY B CA 1
ATOM 2579 C C . GLY B 2 147 ? 28.69294 2.73735 82.95999 1.000 67.69992 147 GLY B C 1
ATOM 2580 O O . GLY B 2 147 ? 29.03576 3.86893 82.59250 1.000 61.21189 147 GLY B O 1
ATOM 2581 N N . ALA B 2 148 ? 27.41812 2.33900 82.98739 1.000 55.02145 148 ALA B N 1
ATOM 2582 C CA . ALA B 2 148 ? 26.33748 3.12864 82.39116 1.000 66.95676 148 ALA B CA 1
ATOM 2583 C C . ALA B 2 148 ? 25.74962 4.08918 83.42566 1.000 75.51758 148 ALA B C 1
ATOM 2584 O O . ALA B 2 148 ? 24.59628 3.98423 83.84705 1.000 83.95521 148 ALA B O 1
ATOM 2586 N N . SER B 2 149 ? 26.57464 5.05469 83.82279 1.000 63.69478 149 SER B N 1
ATOM 2587 C CA . SER B 2 149 ? 26.18067 6.06489 84.79594 1.000 73.64533 149 SER B CA 1
ATOM 2588 C C . SER B 2 149 ? 26.50585 7.44211 84.24277 1.000 55.27531 149 SER B C 1
ATOM 2589 O O . SER B 2 149 ? 27.67474 7.75326 83.99695 1.000 63.88149 149 SER B O 1
ATOM 2592 N N . THR B 2 150 ? 25.47497 8.25942 84.05114 1.000 46.92878 150 THR B N 1
ATOM 2593 C CA . THR B 2 150 ? 25.67876 9.65130 83.67899 1.000 54.70566 150 THR B CA 1
ATOM 2594 C C . THR B 2 150 ? 26.41473 10.38958 84.79256 1.000 53.02695 150 THR B C 1
ATOM 2595 O O . THR B 2 150 ? 26.09653 10.23136 85.97407 1.000 52.85005 150 THR B O 1
ATOM 2599 N N . LYS B 2 151 ? 27.40909 11.19054 84.41306 1.000 41.39570 151 LYS B N 1
ATOM 2600 C CA . LYS B 2 151 ? 28.22967 11.91728 85.37318 1.000 43.30921 151 LYS B CA 1
ATOM 2601 C C . LYS B 2 151 ? 28.52485 13.31402 84.84573 1.000 37.61476 151 LYS B C 1
ATOM 2602 O O . LYS B 2 151 ? 28.97113 13.47331 83.70424 1.000 39.37255 151 LYS B O 1
ATOM 2608 N N . GLY B 2 152 ? 28.27301 14.32013 85.67737 1.000 38.78975 152 GLY B N 1
ATOM 2609 C CA . GLY B 2 152 ? 28.46468 15.69531 85.28716 1.000 37.09645 152 GLY B CA 1
ATOM 2610 C C . GLY B 2 152 ? 29.92612 16.08779 85.24791 1.000 32.67367 152 GLY B C 1
ATOM 2611 O O . GLY B 2 152 ? 30.76264 15.54946 85.97960 1.000 31.66657 152 GLY B O 1
ATOM 2612 N N . PRO B 2 153 ? 30.25872 17.04839 84.39476 1.000 40.86920 153 PRO B N 1
ATOM 2613 C CA . PRO B 2 153 ? 31.65687 17.44923 84.238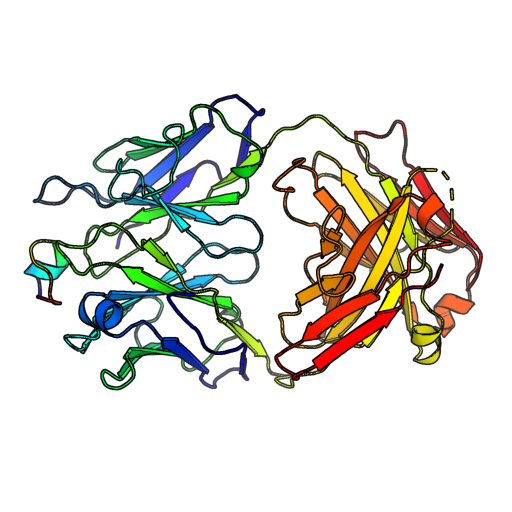38 1.000 30.35793 153 PRO B CA 1
ATOM 2614 C C . PRO B 2 153 ? 32.10590 18.40578 85.33158 1.000 32.11409 153 PRO B C 1
ATOM 2615 O O . PRO B 2 153 ? 31.31214 19.11894 85.94506 1.000 31.19516 153 PRO B O 1
ATOM 2619 N N . SER B 2 154 ? 33.41303 18.39790 85.56973 1.000 33.80608 154 SER B N 1
ATOM 2620 C CA . SER B 2 154 ? 34.07391 19.45795 86.31528 1.000 35.61709 154 SER B CA 1
ATOM 2621 C C . SER B 2 154 ? 34.60427 20.46698 85.30814 1.000 26.72321 154 SER B C 1
ATOM 2622 O O . SER B 2 154 ? 35.23402 20.08418 84.31794 1.000 32.29484 154 SER B O 1
ATOM 2625 N N . VAL B 2 155 ? 34.33048 21.74662 85.53753 1.000 31.40321 155 VAL B N 1
ATOM 2626 C CA . VAL B 2 155 ? 34.71442 22.80030 84.60301 1.000 28.00905 155 VAL B CA 1
ATOM 2627 C C . VAL B 2 155 ? 35.78532 23.65759 85.25899 1.000 31.33386 155 VAL B C 1
ATOM 2628 O O . VAL B 2 155 ? 35.54274 24.27148 86.30553 1.000 29.84876 155 VAL B O 1
ATOM 2632 N N . PHE B 2 156 ? 36.96556 23.71226 84.63601 1.000 24.03122 156 PHE B N 1
ATOM 2633 C CA . PHE B 2 156 ? 38.07921 24.46608 85.18395 1.000 27.77986 156 PHE B CA 1
ATOM 2634 C C . PHE B 2 156 ? 38.53833 25.54056 84.20801 1.000 25.71145 156 PHE B C 1
ATOM 2635 O O . PHE B 2 156 ? 38.55057 25.30868 82.99376 1.000 27.52503 156 PHE B O 1
ATOM 2643 N N . PRO B 2 157 ? 38.94042 26.70982 84.70157 1.000 31.57106 157 PRO B N 1
ATOM 2644 C CA . PRO B 2 157 ? 39.37938 27.77118 83.79562 1.000 24.97347 157 PRO B CA 1
ATOM 2645 C C . PRO B 2 157 ? 40.72791 27.45466 83.17386 1.000 27.74351 157 PRO B C 1
ATOM 2646 O O . PRO B 2 157 ? 41.58199 26.79581 83.77106 1.000 28.34958 157 PRO B O 1
ATOM 2650 N N . LEU B 2 158 ? 40.89522 27.91451 81.94033 1.000 27.89967 158 LEU B N 1
ATOM 2651 C CA . LEU B 2 158 ? 42.18369 27.96673 81.26067 1.000 25.81346 158 LEU B CA 1
ATOM 2652 C C . LEU B 2 158 ? 42.51310 29.45674 81.18054 1.000 29.70933 158 LEU B C 1
ATOM 2653 O O . LEU B 2 158 ? 42.06438 30.15907 80.27418 1.000 24.66907 158 LEU B O 1
ATOM 2658 N N . ALA B 2 159 ? 43.27553 29.93914 82.15256 1.000 27.03617 159 ALA B N 1
ATOM 2659 C CA . ALA B 2 159 ? 43.38955 31.38043 82.35162 1.000 29.98745 159 ALA B CA 1
ATOM 2660 C C . ALA B 2 159 ? 44.41435 31.98548 81.39257 1.000 38.57056 159 ALA B C 1
ATOM 2661 O O . ALA B 2 159 ? 45.46138 31.38355 81.14336 1.000 38.90975 159 ALA B O 1
ATOM 2663 N N . PRO B 2 160 ? 44.14103 33.17228 80.85368 1.000 41.11568 160 PRO B N 1
ATOM 2664 C CA . PRO B 2 160 ? 45.10483 33.82752 79.96449 1.000 42.57642 160 PRO B CA 1
ATOM 2665 C C . PRO B 2 160 ? 46.25944 34.46829 80.72202 1.000 50.45202 160 PRO B C 1
ATOM 2666 O O . PRO B 2 160 ? 46.16614 34.76802 81.91449 1.000 44.49158 160 PRO B O 1
ATOM 2670 N N . SER B 2 161 ? 47.34825 34.67756 79.96472 1.000 60.76762 161 SER B N 1
ATOM 2671 C CA . SER B 2 161 ? 48.63128 35.30262 80.30056 1.000 64.48501 161 SER B CA 1
ATOM 2672 C C . SER B 2 161 ? 49.72701 34.49392 79.61396 1.000 82.56933 161 SER B C 1
ATOM 2673 O O . SER B 2 161 ? 49.42636 33.62316 78.78980 1.000 84.10946 161 SER B O 1
ATOM 2676 N N . SER B 2 162 ? 50.98829 34.76195 79.94869 1.000 85.98746 162 SER B N 1
ATOM 2677 C CA . SER B 2 162 ? 52.13177 34.05183 79.36409 1.000 88.12181 162 SER B CA 1
ATOM 2678 C C . SER B 2 162 ? 52.14781 34.16576 77.84010 1.000 90.78513 162 SER B C 1
ATOM 2679 O O . SER B 2 162 ? 51.71210 35.17104 77.27651 1.000 83.55324 162 SER B O 1
ATOM 2682 N N . GLY B 2 168 ? 49.58881 40.52348 70.48084 1.000 51.63212 168 GLY B N 1
ATOM 2683 C CA . GLY B 2 168 ? 48.34605 41.27342 70.47036 1.000 49.30134 168 GLY B CA 1
ATOM 2684 C C . GLY B 2 168 ? 47.11270 40.42341 70.70836 1.000 50.72140 168 GLY B C 1
ATOM 2685 O O . GLY B 2 168 ? 46.04260 40.94747 71.02331 1.000 50.08436 168 GLY B O 1
ATOM 2686 N N . THR B 2 169 ? 47.26062 39.10644 70.56434 1.000 44.86154 169 THR B N 1
ATOM 2687 C CA . THR B 2 169 ? 46.16270 38.16155 70.71809 1.000 40.95867 169 THR B CA 1
ATOM 2688 C C . THR B 2 169 ? 46.42919 37.24166 71.90250 1.000 41.87699 169 THR B C 1
ATOM 2689 O O . THR B 2 169 ? 47.52579 36.68727 72.03030 1.000 40.02704 169 THR B O 1
ATOM 2693 N N . ALA B 2 170 ? 45.42836 37.08391 72.76253 1.000 32.63179 170 ALA B N 1
ATOM 2694 C CA . ALA B 2 170 ? 45.50205 36.18577 73.90348 1.000 34.29843 170 ALA B CA 1
ATOM 2695 C C . ALA B 2 170 ? 44.51169 35.03998 73.73777 1.000 32.08311 170 ALA B C 1
ATOM 2696 O O . ALA B 2 170 ? 43.53605 35.13206 72.98866 1.000 35.51799 170 ALA B O 1
ATOM 2698 N N . ALA B 2 171 ? 44.76783 33.94595 74.44636 1.000 28.80297 171 ALA B N 1
ATOM 2699 C CA . ALA B 2 171 ? 43.87808 32.79671 74.42739 1.000 30.71041 171 ALA B CA 1
ATOM 2700 C C . ALA B 2 171 ? 43.42443 32.46414 75.83987 1.000 31.53909 171 ALA B C 1
ATOM 2701 O O . ALA B 2 171 ? 44.16947 32.62272 76.81179 1.000 27.88937 171 ALA B O 1
ATOM 2703 N N . LEU B 2 172 ? 42.18425 32.00559 75.93974 1.000 25.20005 172 LEU B N 1
ATOM 2704 C CA . LEU B 2 172 ? 41.63931 31.54460 77.20356 1.000 28.00469 172 LEU B CA 1
ATOM 2705 C C . LEU B 2 172 ? 40.65032 30.43571 76.89545 1.000 21.94928 172 LEU B C 1
ATOM 2706 O O . LEU B 2 172 ? 40.31424 30.18891 75.73744 1.000 25.18867 172 LEU B O 1
ATOM 2711 N N . GLY B 2 173 ? 40.17982 29.76300 77.93564 1.000 24.85446 173 GLY B N 1
ATOM 2712 C CA . GLY B 2 173 ? 39.32169 28.62143 77.68392 1.000 22.44755 173 GLY B CA 1
ATOM 2713 C C . GLY B 2 173 ? 38.77587 28.02271 78.95846 1.000 21.91750 173 GLY B C 1
ATOM 2714 O O . GLY B 2 173 ? 38.97347 28.54324 80.05969 1.000 23.91310 173 GLY B O 1
ATOM 2715 N N . CYS B 2 174 ? 38.05990 26.91257 78.77369 1.000 21.64383 174 CYS B N 1
ATOM 2716 C CA . CYS B 2 174 ? 37.52020 26.10298 79.85138 1.000 24.35611 174 CYS B CA 1
ATOM 2717 C C . CYS B 2 174 ? 37.89136 24.65393 79.60050 1.000 24.70903 174 CYS B C 1
ATOM 2718 O O . CYS B 2 174 ? 37.83932 24.18040 78.46127 1.000 24.95231 174 CYS B O 1
ATOM 2721 N N . LEU B 2 175 ? 38.28424 23.96226 80.66171 1.000 27.15756 175 LEU B N 1
ATOM 2722 C CA . LEU B 2 175 ? 38.53821 22.53028 80.61177 1.000 23.98074 175 LEU B CA 1
ATOM 2723 C C . LEU B 2 175 ? 37.33634 21.80668 81.20615 1.000 27.63821 175 LEU B C 1
ATOM 2724 O O . LEU B 2 175 ? 37.01516 21.99871 82.38525 1.000 25.38257 175 LEU B O 1
ATOM 2729 N N . VAL B 2 176 ? 36.68777 20.97304 80.39490 1.000 28.49270 176 VAL B N 1
ATOM 2730 C CA . VAL B 2 176 ? 35.45870 20.27601 80.76553 1.000 27.14109 176 VAL B CA 1
ATOM 2731 C C . VAL B 2 176 ? 35.83163 18.81507 80.99663 1.000 27.90031 176 VAL B C 1
ATOM 2732 O O . VAL B 2 176 ? 35.91771 18.02162 80.04970 1.000 24.43474 176 VAL B O 1
ATOM 2736 N N . LYS B 2 177 ? 36.05235 18.44646 82.25422 1.000 28.30518 177 LYS B N 1
ATOM 2737 C CA . LYS B 2 177 ? 36.73636 17.20323 82.57524 1.000 32.84474 177 LYS B CA 1
ATOM 2738 C C . LYS B 2 177 ? 35.81511 16.20377 83.26868 1.000 35.07784 177 LYS B C 1
ATOM 2739 O O . LYS B 2 177 ? 34.87806 16.57920 83.98083 1.000 31.65606 177 LYS B O 1
ATOM 2745 N N . ASP B 2 178 ? 36.09104 14.91875 83.02377 1.000 30.95801 178 ASP B N 1
ATOM 2746 C CA . ASP B 2 178 ? 35.51481 13.79946 83.77599 1.000 32.03727 178 ASP B CA 1
ATOM 2747 C C . ASP B 2 178 ? 33.98492 13.76932 83.71060 1.000 33.27057 178 ASP B C 1
ATOM 2748 O O . ASP B 2 178 ? 33.29654 13.72730 84.73128 1.000 38.02710 178 ASP B O 1
ATOM 2753 N N . TYR B 2 179 ? 33.44643 13.76645 82.49809 1.000 29.64839 179 TYR B N 1
ATOM 2754 C CA . TYR B 2 179 ? 32.01309 13.60125 82.31412 1.000 34.03609 179 TYR B CA 1
ATOM 2755 C C . TYR B 2 179 ? 31.73955 12.33637 81.50535 1.000 35.64189 179 TYR B C 1
ATOM 2756 O O . TYR B 2 179 ? 32.63870 11.74323 80.90014 1.000 28.00580 179 TYR B O 1
ATOM 2765 N N . PHE B 2 180 ? 30.47455 11.93062 81.50348 1.000 29.33002 180 PHE B N 1
ATOM 2766 C CA . PHE B 2 180 ? 30.03482 10.72922 80.80524 1.000 31.05448 180 PHE B CA 1
ATOM 2767 C C . PHE B 2 180 ? 28.51266 10.70898 80.80075 1.000 38.26908 180 PHE B C 1
ATOM 2768 O O . PHE B 2 180 ? 27.89017 11.02688 81.82172 1.000 36.77895 180 PHE B O 1
ATOM 2776 N N . PRO B 2 181 ? 27.87170 10.37780 79.67169 1.000 40.11734 181 PRO B N 1
ATOM 2777 C CA . PRO B 2 181 ? 28.51829 10.12276 78.38614 1.000 38.32317 181 PRO B CA 1
ATOM 2778 C C . PRO B 2 181 ? 28.57189 11.37135 77.52719 1.000 32.53421 181 PRO B C 1
ATOM 2779 O O . PRO B 2 181 ? 28.23246 12.45757 77.98942 1.000 31.07772 181 PRO B O 1
ATOM 2783 N N . GLU B 2 182 ? 28.98211 11.19678 76.27789 1.000 30.08226 182 GLU B N 1
ATOM 2784 C CA . GLU B 2 182 ? 28.80410 12.23219 75.27849 1.000 30.98568 182 GLU B CA 1
ATOM 2785 C C . GLU B 2 182 ? 27.31275 12.49740 75.06560 1.000 35.74631 182 GLU B C 1
ATOM 2786 O O . GLU B 2 182 ? 26.48650 11.59368 75.23290 1.000 30.26867 182 GLU B O 1
ATOM 2792 N N . PRO B 2 183 ? 26.93576 13.72249 74.65048 1.000 32.57667 183 PRO B N 1
ATOM 2793 C CA . PRO B 2 183 ? 27.82110 14.84822 74.34917 1.000 26.31558 183 PRO B CA 1
ATOM 2794 C C . PRO B 2 183 ? 27.74805 16.00226 75.34534 1.000 33.40776 183 PRO B C 1
ATOM 2795 O O . PRO B 2 183 ? 26.92432 16.01899 76.26919 1.000 29.08167 183 PRO B O 1
ATOM 2799 N N . VAL B 2 184 ? 28.62506 16.97368 75.11958 1.000 30.80418 184 VAL B N 1
ATOM 2800 C CA . VAL B 2 184 ? 28.62241 18.25065 75.81528 1.000 29.85923 184 VAL B CA 1
ATOM 2801 C C . VAL B 2 184 ? 28.59289 19.34329 74.75626 1.000 29.98951 184 VAL B C 1
ATOM 2802 O O . VAL B 2 184 ? 29.15743 19.17506 73.66975 1.000 27.40584 184 VAL B O 1
ATOM 2806 N N . THR B 2 185 ? 27.91068 20.44910 75.05096 1.000 27.96299 185 THR B N 1
ATOM 2807 C CA . THR B 2 185 ? 28.02226 21.65281 74.23997 1.000 28.09321 185 THR B CA 1
ATOM 2808 C C . THR B 2 185 ? 28.55804 22.78994 75.09876 1.000 27.93428 185 THR B C 1
ATOM 2809 O O . THR B 2 185 ? 28.33520 22.83184 76.31216 1.000 29.43932 185 THR B O 1
ATOM 2813 N N . VAL B 2 186 ? 29.29910 23.69314 74.46395 1.000 25.03594 186 VAL B N 1
ATOM 2814 C CA . VAL B 2 186 ? 29.91498 24.82826 75.14138 1.000 28.06764 186 VAL B CA 1
ATOM 2815 C C . VAL B 2 186 ? 29.60974 26.08896 74.34818 1.000 24.69527 186 VAL B C 1
ATOM 2816 O O . VAL B 2 186 ? 29.76594 26.11348 73.12303 1.000 28.26270 186 VAL B O 1
ATOM 2820 N N . SER B 2 187 ? 29.15997 27.12283 75.04012 1.000 23.18161 187 SER B N 1
ATOM 2821 C CA . SER B 2 187 ? 29.03931 28.45153 74.46529 1.000 24.95662 187 SER B CA 1
ATOM 2822 C C . SER B 2 187 ? 29.83389 29.41984 75.32895 1.000 27.16592 187 SER B C 1
ATOM 2823 O O . SER B 2 187 ? 30.26782 29.08612 76.43456 1.000 23.37735 187 SER B O 1
ATOM 2826 N N . TRP B 2 188 ? 30.03809 30.62799 74.80903 1.000 24.36722 188 TRP B N 1
ATOM 2827 C CA . TRP B 2 188 ? 30.76514 31.66494 75.52119 1.000 24.72612 188 TRP B CA 1
ATOM 2828 C C . TRP B 2 188 ? 29.87588 32.88976 75.65476 1.000 27.78113 188 TRP B C 1
ATOM 2829 O O . TRP B 2 188 ? 29.22451 33.29513 74.68612 1.000 27.07941 188 TRP B O 1
ATOM 2840 N N . ASN B 2 189 ? 29.84040 33.45485 76.86228 1.000 26.81167 189 ASN B N 1
ATOM 2841 C CA . ASN B 2 189 ? 29.03429 34.63822 77.16825 1.000 28.90527 189 ASN B CA 1
ATOM 2842 C C . ASN B 2 189 ? 27.59962 34.45004 76.69103 1.000 34.98216 189 ASN B C 1
ATOM 2843 O O . ASN B 2 189 ? 27.00572 35.33637 76.06926 1.000 31.59077 189 ASN B O 1
ATOM 2848 N N . SER B 2 190 ? 27.04711 33.26644 76.98120 1.000 31.23684 190 SER B N 1
ATOM 2849 C CA . SER B 2 190 ? 25.67980 32.89983 76.60540 1.000 28.44084 190 SER B CA 1
ATOM 2850 C C . SER B 2 190 ? 25.44247 33.04909 75.10845 1.000 29.23064 190 SER B C 1
ATOM 2851 O O . SER B 2 190 ? 24.34155 33.39965 74.67897 1.000 35.41446 190 SER B O 1
ATOM 2854 N N . GLY B 2 191 ? 26.47427 32.78921 74.30542 1.000 27.62385 191 GLY B N 1
ATOM 2855 C CA . GLY B 2 191 ? 26.35057 32.82717 72.86416 1.000 28.38725 191 GLY B CA 1
ATOM 2856 C C . GLY B 2 191 ? 26.63936 34.16376 72.21741 1.000 34.03193 191 GLY B C 1
ATOM 2857 O O . GLY B 2 191 ? 26.62477 34.24646 70.98242 1.000 31.25269 191 GLY B O 1
ATOM 2858 N N . ALA B 2 192 ? 26.89830 35.21343 73.00499 1.000 31.03086 192 ALA B N 1
ATOM 2859 C CA . ALA B 2 192 ? 27.27400 36.50321 72.43688 1.000 31.42011 192 ALA B CA 1
ATOM 2860 C C . ALA B 2 192 ? 28.66748 36.48585 71.81773 1.000 32.85014 192 ALA B C 1
ATOM 2861 O O . ALA B 2 192 ? 28.97335 37.33451 70.97573 1.000 35.39652 192 ALA B O 1
ATOM 2863 N N . LEU B 2 193 ? 29.51615 35.55614 72.22086 1.000 28.08746 193 LEU B N 1
ATOM 2864 C CA . LEU B 2 193 ? 30.89080 35.47485 71.74426 1.000 30.21830 193 LEU B CA 1
ATOM 2865 C C . LEU B 2 193 ? 31.02810 34.19505 70.93552 1.000 26.55015 193 LEU B C 1
ATOM 2866 O O . LEU B 2 193 ? 31.03108 33.09837 71.50324 1.000 27.15154 193 LEU B O 1
ATOM 2871 N N . THR B 2 194 ? 31.13831 34.33126 69.61585 1.000 28.90028 194 THR B N 1
ATOM 2872 C CA . THR B 2 194 ? 31.34819 33.18376 68.74027 1.000 29.06810 194 THR B CA 1
ATOM 2873 C C . THR B 2 194 ? 32.63117 33.25805 67.92652 1.000 33.11810 194 THR B C 1
ATOM 2874 O O . THR B 2 194 ? 33.16210 32.21151 67.55965 1.000 32.44912 194 THR B O 1
ATOM 2878 N N . SER B 2 195 ? 33.13284 34.45441 67.61819 1.000 31.54388 195 SER B N 1
ATOM 2879 C CA . SER B 2 195 ? 34.34353 34.56073 66.81230 1.000 38.20541 195 SER B CA 1
ATOM 2880 C C . SER B 2 195 ? 35.54810 34.06798 67.60192 1.000 31.76732 195 SER B C 1
ATOM 2881 O O . SER B 2 195 ? 35.71282 34.40320 68.77992 1.000 29.47636 195 SER B O 1
ATOM 2884 N N . GLY B 2 196 ? 36.38584 33.26339 66.95192 1.000 30.07257 196 GLY B N 1
ATOM 2885 C CA . GLY B 2 196 ? 37.57653 32.72833 67.57705 1.000 29.28693 196 GLY B CA 1
ATOM 2886 C C . GLY B 2 196 ? 37.35941 31.53866 68.48914 1.000 30.08539 196 GLY B C 1
ATOM 2887 O O . GLY B 2 196 ? 38.32841 31.05994 69.08777 1.000 28.26177 196 GLY B O 1
ATOM 2888 N N . VAL B 2 197 ? 36.13337 31.03962 68.60668 1.000 27.88512 197 VAL B N 1
ATOM 2889 C CA . VAL B 2 197 ? 35.82439 29.94202 69.51846 1.000 23.75423 197 VAL B CA 1
ATOM 2890 C C . VAL B 2 197 ? 36.18070 28.61557 68.85744 1.000 22.46012 197 VAL B C 1
ATOM 2891 O O . VAL B 2 197 ? 35.81012 28.36468 67.70613 1.000 27.99923 197 VAL B O 1
ATOM 2895 N N . HIS B 2 198 ? 36.89987 27.75888 69.58403 1.000 20.63638 198 HIS B N 1
ATOM 2896 C CA . HIS B 2 198 ? 37.15303 26.38599 69.15597 1.000 23.19779 198 HIS B CA 1
ATOM 2897 C C . HIS B 2 198 ? 36.80823 25.45390 70.30228 1.000 28.63765 198 HIS B C 1
ATOM 2898 O O . HIS B 2 198 ? 37.41974 25.53428 71.37181 1.000 28.53111 198 HIS B O 1
ATOM 2905 N N . THR B 2 199 ? 35.84758 24.56559 70.08050 1.000 22.36685 199 THR B N 1
ATOM 2906 C CA . THR B 2 199 ? 35.53713 23.50507 71.02676 1.000 19.07085 199 THR B CA 1
ATOM 2907 C C . THR B 2 199 ? 36.01322 22.19535 70.41310 1.000 24.84938 199 THR B C 1
ATOM 2908 O O . THR B 2 199 ? 35.59918 21.83931 69.30400 1.000 25.26637 199 THR B O 1
ATOM 2912 N N . PHE B 2 200 ? 36.90662 21.51019 71.10909 1.000 24.34826 200 PHE B N 1
ATOM 2913 C CA . PHE B 2 200 ? 37.61801 20.35456 70.57564 1.000 23.85380 200 PHE B CA 1
ATOM 2914 C C . PHE B 2 200 ? 36.84382 19.06198 70.81290 1.000 23.48755 200 PHE B C 1
ATOM 2915 O O . PHE B 2 200 ? 36.05088 18.97033 71.75118 1.000 25.28172 200 PHE B O 1
ATOM 2923 N N . PRO B 2 201 ? 37.06441 18.05319 69.97140 1.000 27.73068 201 PRO B N 1
ATOM 2924 C CA . PRO B 2 201 ? 36.51050 16.72737 70.25897 1.000 27.19307 201 PRO B CA 1
ATOM 2925 C C . PRO B 2 201 ? 37.02638 16.22161 71.59432 1.000 29.72460 201 PRO B C 1
ATOM 2926 O O . PRO B 2 201 ? 38.20340 16.38105 71.92720 1.000 30.25229 201 PRO B O 1
ATOM 2930 N N . ALA B 2 202 ? 36.12973 15.61938 72.36851 1.000 28.51621 202 ALA B N 1
ATOM 2931 C CA . ALA B 2 202 ? 36.52552 15.04364 73.64345 1.000 29.31041 202 ALA B CA 1
ATOM 2932 C C . ALA B 2 202 ? 37.43407 13.83895 73.42458 1.000 24.05288 202 ALA B C 1
ATOM 2933 O O . ALA B 2 202 ? 37.40066 13.18656 72.38089 1.000 26.18391 202 ALA B O 1
ATOM 2935 N N . VAL B 2 203 ? 38.26140 13.55747 74.41855 1.000 26.83780 203 VAL B N 1
ATOM 2936 C CA . VAL B 2 203 ? 39.07718 12.35386 74.43149 1.000 31.65629 203 VAL B CA 1
ATOM 2937 C C . VAL B 2 203 ? 38.58636 11.47498 75.56779 1.000 31.66946 203 VAL B C 1
ATOM 2938 O O . VAL B 2 203 ? 38.09282 11.96407 76.59021 1.000 34.55571 203 VAL B O 1
ATOM 2942 N N . LEU B 2 204 ? 38.69333 10.16692 75.36942 1.000 35.08581 204 LEU B N 1
ATOM 2943 C CA . LEU B 2 204 ? 38.33554 9.19228 76.39077 1.000 31.27042 204 LEU B CA 1
ATOM 2944 C C . LEU B 2 204 ? 39.56954 8.93536 77.24663 1.000 31.63954 204 LEU B C 1
ATOM 2945 O O . LEU B 2 204 ? 40.56092 8.37300 76.76752 1.000 32.91570 204 LEU B O 1
ATOM 2950 N N . GLN B 2 205 ? 39.51234 9.35875 78.50581 1.000 28.98102 205 GLN B N 1
ATOM 2951 C CA . GLN B 2 205 ? 40.63312 9.22298 79.41921 1.000 28.22341 205 GLN B CA 1
ATOM 2952 C C . GLN B 2 205 ? 40.74299 7.78409 79.91747 1.000 33.31213 205 GLN B C 1
ATOM 2953 O O . GLN B 2 205 ? 39.84983 6.95915 79.71790 1.000 33.09324 205 GLN B O 1
ATOM 2959 N N . SER B 2 206 ? 41.85818 7.48596 80.58902 1.000 36.31435 206 SER B N 1
ATOM 2960 C CA . SER B 2 206 ? 42.07630 6.12996 81.07861 1.000 32.63980 206 SER B CA 1
ATOM 2961 C C . SER B 2 206 ? 41.02583 5.71280 82.09815 1.000 35.12892 206 SER B C 1
ATOM 2962 O O . SER B 2 206 ? 40.74948 4.51578 82.23244 1.000 40.94579 206 SER B O 1
ATOM 2965 N N . SER B 2 207 ? 40.42722 6.67022 82.81033 1.000 33.25535 207 SER B N 1
ATOM 2966 C CA . SER B 2 207 ? 39.37375 6.36973 83.77179 1.000 30.61935 207 SER B CA 1
ATOM 2967 C C . SER B 2 207 ? 38.06305 5.95112 83.11845 1.000 32.38803 207 SER B C 1
ATOM 2968 O O . SER B 2 207 ? 37.14109 5.55281 83.83553 1.000 39.18881 207 SER B O 1
ATOM 2971 N N . GLY B 2 208 ? 37.94553 6.04816 81.79581 1.000 36.59933 208 GLY B N 1
ATOM 2972 C CA . GLY B 2 208 ? 36.68354 5.82499 81.12397 1.000 30.38861 208 GLY B CA 1
ATOM 2973 C C . GLY B 2 208 ? 35.78757 7.04233 81.02313 1.000 37.28652 208 GLY B C 1
ATOM 2974 O O . GLY B 2 208 ? 34.68799 6.93630 80.46664 1.000 31.63510 208 GLY B O 1
ATOM 2975 N N . LEU B 2 209 ? 36.22059 8.19220 81.53181 1.000 29.61994 209 LEU B N 1
ATOM 2976 C CA . LEU B 2 209 ? 35.46277 9.43051 81.44570 1.000 31.62564 209 LEU B CA 1
ATOM 2977 C C . LEU B 2 209 ? 36.05149 10.33044 80.36637 1.000 29.22452 209 LEU B C 1
ATOM 2978 O O . LEU B 2 209 ? 37.23566 10.23718 80.03287 1.000 32.93456 209 LEU B O 1
ATOM 2983 N N . TYR B 2 210 ? 35.20937 11.20417 79.81953 1.000 27.78651 210 TYR B N 1
ATOM 2984 C CA . TYR B 2 210 ? 35.62522 12.09906 78.75304 1.000 26.47219 210 TYR B CA 1
ATOM 2985 C C . TYR B 2 210 ? 36.19874 13.38795 79.32328 1.000 28.34622 210 TYR B C 1
ATOM 2986 O O . TYR B 2 210 ? 35.89331 13.79123 80.44931 1.000 29.23293 210 TYR B O 1
ATOM 2995 N N . SER B 2 211 ? 37.04213 14.03125 78.52029 1.000 25.58447 211 SER B N 1
ATOM 2996 C CA . SER B 2 211 ? 37.55810 15.35896 78.82092 1.000 26.17570 211 SER B CA 1
ATOM 2997 C C . SER B 2 211 ? 37.62109 16.17195 77.53591 1.000 25.99795 211 SER B C 1
ATOM 2998 O O . SER B 2 211 ? 38.00702 15.66301 76.47857 1.000 26.44090 211 SER B O 1
ATOM 3001 N N . LEU B 2 212 ? 37.28096 17.45179 77.64439 1.000 32.69885 212 LEU B N 1
ATOM 3002 C CA . LEU B 2 212 ? 37.12441 18.31476 76.48623 1.000 24.73811 212 LEU B CA 1
ATOM 3003 C C . LEU B 2 212 ? 37.59627 19.71036 76.86366 1.000 26.09825 212 LEU B C 1
ATOM 3004 O O . LEU B 2 212 ? 37.40466 20.14372 78.00016 1.000 24.06451 212 LEU B O 1
ATOM 3009 N N . SER B 2 213 ? 38.20331 20.41061 75.91379 1.000 25.71270 213 SER B N 1
ATOM 3010 C CA . SER B 2 213 ? 38.55258 21.80584 76.11413 1.000 23.89074 213 SER B CA 1
ATOM 3011 C C . SER B 2 213 ? 37.83242 22.65853 75.08030 1.000 26.54404 213 SER B C 1
ATOM 3012 O O . SER B 2 213 ? 37.53739 22.20672 73.96795 1.000 26.28985 213 SER B O 1
ATOM 3015 N N . SER B 2 214 ? 37.51177 23.88490 75.47800 1.000 22.07263 214 SER B N 1
ATOM 3016 C CA . SER B 2 214 ? 36.95027 24.88347 74.58420 1.000 22.05880 214 SER B CA 1
ATOM 3017 C C . SER B 2 214 ? 37.72961 26.16493 74.80422 1.000 25.62309 214 SER B C 1
ATOM 3018 O O . SER B 2 214 ? 37.93249 26.57323 75.94969 1.000 23.31940 214 SER B O 1
ATOM 3021 N N . VAL B 2 215 ? 38.19689 26.77782 73.71915 1.000 20.43596 215 VAL B N 1
ATOM 3022 C CA . VAL B 2 215 ? 39.06121 27.94309 73.82334 1.000 23.08457 215 VAL B CA 1
ATOM 3023 C C . VAL B 2 215 ? 38.50386 29.05251 72.94471 1.000 21.26512 215 VAL B C 1
ATOM 3024 O O . VAL B 2 215 ? 37.64420 28.83403 72.08780 1.000 23.94470 215 VAL B O 1
ATOM 3028 N N . VAL B 2 216 ? 39.00612 30.25846 73.18113 1.000 17.92074 216 VAL B N 1
ATOM 3029 C CA . VAL B 2 216 ? 38.69925 31.40872 72.34663 1.000 24.40893 216 VAL B CA 1
ATOM 3030 C C . VAL B 2 216 ? 39.91770 32.31893 72.35849 1.000 24.26515 216 VAL B C 1
ATOM 3031 O O . VAL B 2 216 ? 40.59930 32.45341 73.38026 1.000 27.68745 216 VAL B O 1
ATOM 3035 N N . THR B 2 217 ? 40.22651 32.90026 71.20615 1.000 24.55243 217 THR B N 1
ATOM 3036 C CA . THR B 2 217 ? 41.26147 33.91837 71.11413 1.000 24.28011 217 THR B CA 1
ATOM 3037 C C . THR B 2 217 ? 40.58471 35.27730 71.04670 1.000 26.84140 217 THR B C 1
ATOM 3038 O O . THR B 2 217 ? 39.54501 35.42551 70.39813 1.000 29.46556 217 THR B O 1
ATOM 3042 N N . VAL B 2 218 ? 41.15799 36.25544 71.74519 1.000 26.37427 218 VAL B N 1
ATOM 3043 C CA . VAL B 2 218 ? 40.55870 37.58391 71.89167 1.000 30.25029 218 VAL B CA 1
ATOM 3044 C C . VAL B 2 218 ? 41.66746 38.62858 71.84118 1.000 36.61793 218 VAL B C 1
ATOM 3045 O O . VAL B 2 218 ? 42.85531 38.27638 71.93129 1.000 33.87906 218 VAL B O 1
ATOM 3049 N N . PRO B 2 219 ? 41.34129 39.91168 71.68709 1.000 35.98343 219 PRO B N 1
ATOM 3050 C CA . PRO B 2 219 ? 42.37337 40.94638 71.82435 1.000 30.97373 219 PRO B CA 1
ATOM 3051 C C . PRO B 2 219 ? 42.95709 40.93330 73.22828 1.000 32.52618 219 PRO B C 1
ATOM 3052 O O . PRO B 2 219 ? 42.22727 40.88176 74.22075 1.000 32.00244 219 PRO B O 1
ATOM 3056 N N . SER B 2 220 ? 44.28967 40.97781 73.30506 1.000 32.13612 220 SER B N 1
ATOM 3057 C CA . SER B 2 220 ? 44.95026 41.06831 74.60298 1.000 42.36394 220 SER B CA 1
ATOM 3058 C C . SER B 2 220 ? 44.45854 42.27060 75.39828 1.000 42.73493 220 SER B C 1
ATOM 3059 O O . SER B 2 220 ? 44.33784 42.19905 76.62720 1.000 39.33794 220 SER B O 1
ATOM 3062 N N . SER B 2 221 ? 44.14887 43.37393 74.71197 1.000 35.60923 221 SER B N 1
ATOM 3063 C CA . SER B 2 221 ? 43.63988 44.56358 75.37992 1.000 42.56051 221 SER B CA 1
ATOM 3064 C C . SER B 2 221 ? 42.29376 44.32572 76.04869 1.000 36.20605 221 SER B C 1
ATOM 3065 O O . SER B 2 221 ? 41.87569 45.14191 76.87829 1.000 45.32245 221 SER B O 1
ATOM 3068 N N . SER B 2 222 ? 41.59913 43.24145 75.70298 1.000 37.37539 222 SER B N 1
ATOM 3069 C CA . SER B 2 222 ? 40.28629 42.98278 76.27705 1.000 35.97122 222 SER B CA 1
ATOM 3070 C C . SER B 2 222 ? 40.35891 42.27721 77.62303 1.000 41.13854 222 SER B C 1
ATOM 3071 O O . SER B 2 222 ? 39.34189 42.20988 78.32233 1.000 38.36818 222 SER B O 1
ATOM 3074 N N . LEU B 2 223 ? 41.53168 41.76437 78.00573 1.000 42.63395 223 LEU B N 1
ATOM 3075 C CA . LEU B 2 223 ? 41.62464 40.94719 79.21081 1.000 39.56350 223 LEU B CA 1
ATOM 3076 C C . LEU B 2 223 ? 41.30234 41.74836 80.46663 1.000 43.96789 223 LEU B C 1
ATOM 3077 O O . LEU B 2 223 ? 40.79930 41.18871 81.44502 1.000 41.42735 223 LEU B O 1
ATOM 3082 N N . GLY B 2 224 ? 41.57612 43.04695 80.46355 1.000 45.31699 224 GLY B N 1
ATOM 3083 C CA . GLY B 2 224 ? 41.30336 43.85199 81.63549 1.000 49.34912 224 GLY B CA 1
ATOM 3084 C C . GLY B 2 224 ? 39.90868 44.42536 81.73211 1.000 52.19399 224 GLY B C 1
ATOM 3085 O O . GLY B 2 224 ? 39.52798 44.91524 82.79818 1.000 52.48676 224 GLY B O 1
ATOM 3086 N N . THR B 2 225 ? 39.12267 44.36960 80.65437 1.000 42.79579 225 THR B N 1
ATOM 3087 C CA . THR B 2 225 ? 37.82385 45.02449 80.62130 1.000 42.79058 225 THR B CA 1
ATOM 3088 C C . THR B 2 225 ? 36.65483 44.10385 80.29364 1.000 36.94499 225 THR B C 1
ATOM 3089 O O . THR B 2 225 ? 35.51940 44.43598 80.65199 1.000 38.77593 225 THR B O 1
ATOM 3093 N N . GLN B 2 226 ? 36.88627 42.96779 79.64244 1.000 34.79249 226 GLN B N 1
ATOM 3094 C CA . GLN B 2 226 ? 35.81807 42.07055 79.21813 1.000 32.75133 226 GLN B CA 1
ATOM 3095 C C . GLN B 2 226 ? 35.81024 40.81349 80.08565 1.000 32.50955 226 GLN B C 1
ATOM 3096 O O . GLN B 2 226 ? 36.84974 40.16973 80.26388 1.000 33.26038 226 GLN B O 1
ATOM 3102 N N . THR B 2 227 ? 34.63949 40.47685 80.62813 1.000 30.96411 227 THR B N 1
ATOM 3103 C CA . THR B 2 227 ? 34.44482 39.21592 81.33896 1.000 34.56716 227 THR B CA 1
ATOM 3104 C C . THR B 2 227 ? 34.19094 38.08792 80.34396 1.000 31.40375 227 THR B C 1
ATOM 3105 O O . THR B 2 227 ? 33.45078 38.26241 79.37134 1.000 28.54460 227 THR B O 1
ATOM 3109 N N . TYR B 2 228 ? 34.80548 36.92729 80.58816 1.000 24.92251 228 TYR B N 1
ATOM 3110 C CA . TYR B 2 228 ? 34.64933 35.75297 79.73609 1.000 34.51472 228 TYR B CA 1
ATOM 3111 C C . TYR B 2 228 ? 34.10954 34.59827 80.56638 1.000 35.08953 228 TYR B C 1
ATOM 3112 O O . TYR B 2 228 ? 34.72042 34.21110 81.57109 1.000 28.36747 228 TYR B O 1
ATOM 3121 N N . ILE B 2 229 ? 32.97401 34.04899 80.13379 1.000 30.60418 229 ILE B N 1
ATOM 3122 C CA . ILE B 2 229 ? 32.27301 32.97290 80.82374 1.000 34.00083 229 ILE B CA 1
ATOM 3123 C C . ILE B 2 229 ? 31.95454 31.87807 79.81243 1.000 21.28501 229 ILE B C 1
ATOM 3124 O O . ILE B 2 229 ? 31.32321 32.14488 78.78625 1.000 30.81008 229 ILE B O 1
ATOM 3129 N N . CYS B 2 230 ? 32.38095 30.65364 80.09329 1.000 27.34497 230 CYS B N 1
ATOM 3130 C CA . CYS B 2 230 ? 31.94989 29.53058 79.27554 1.000 24.38204 230 CYS B CA 1
ATOM 3131 C C . CYS B 2 230 ? 30.71433 28.90652 79.89961 1.000 25.36131 230 CYS B C 1
ATOM 3132 O O . CYS B 2 230 ? 30.62970 28.74939 81.12189 1.000 30.34494 230 CYS B O 1
ATOM 3135 N N . ASN B 2 231 ? 29.74768 28.57738 79.05211 1.000 23.97464 231 ASN B N 1
ATOM 3136 C CA . ASN B 2 231 ? 28.49939 27.94498 79.45999 1.000 23.40661 231 ASN B CA 1
ATOM 3137 C C . ASN B 2 231 ? 28.55419 26.50194 78.97650 1.000 24.18886 231 ASN B C 1
ATOM 3138 O O . ASN B 2 231 ? 28.55718 26.25072 77.76703 1.000 26.20922 231 ASN B O 1
ATOM 3143 N N . VAL B 2 232 ? 28.61510 25.56303 79.91351 1.000 28.17938 232 VAL B N 1
ATOM 3144 C CA . VAL B 2 232 ? 28.79154 24.14655 79.60381 1.000 24.62982 232 VAL B CA 1
ATOM 3145 C C . VAL B 2 232 ? 27.47753 23.43756 79.88333 1.000 28.99922 232 VAL B C 1
ATOM 3146 O O . VAL B 2 232 ? 26.95297 23.51126 81.00147 1.000 33.34375 232 VAL B O 1
ATOM 3150 N N . ASN B 2 233 ? 26.94244 22.76113 78.86715 1.000 30.22038 233 ASN B N 1
ATOM 3151 C CA . ASN B 2 233 ? 25.68192 22.03173 78.96441 1.000 32.15432 233 ASN B CA 1
ATOM 3152 C C . ASN B 2 233 ? 25.95769 20.54462 78.76763 1.000 36.42466 233 ASN B C 1
ATOM 3153 O O . ASN B 2 233 ? 26.43457 20.13336 77.70273 1.000 35.26008 233 ASN B O 1
ATOM 3158 N N . HIS B 2 234 ? 25.68036 19.74726 79.79644 1.000 35.19775 234 HIS B N 1
ATOM 3159 C CA . HIS B 2 234 ? 25.76271 18.28659 79.72052 1.000 34.99820 234 HIS B CA 1
ATOM 3160 C C . HIS B 2 234 ? 24.37164 17.74818 80.04675 1.000 40.93943 234 HIS B C 1
ATOM 3161 O O . HIS B 2 234 ? 24.03927 17.50689 81.21046 1.000 40.56820 234 HIS B O 1
ATOM 3168 N N . LYS B 2 235 ? 23.56449 17.55947 79.01128 1.000 41.40413 235 LYS B N 1
ATOM 3169 C CA . LYS B 2 235 ? 22.16554 17.18650 79.17635 1.000 45.10161 235 LYS B CA 1
ATOM 3170 C C . LYS B 2 235 ? 21.94761 15.79949 79.78106 1.000 42.90511 235 LYS B C 1
ATOM 3171 O O . LYS B 2 235 ? 20.96914 15.62743 80.51551 1.000 49.56907 235 LYS B O 1
ATOM 3177 N N . PRO B 2 236 ? 22.79135 14.78908 79.51719 1.000 46.20187 236 PRO B N 1
ATOM 3178 C CA . PRO B 2 236 ? 22.58442 13.48772 80.18264 1.000 45.65395 236 PRO B CA 1
ATOM 3179 C C . PRO B 2 236 ? 22.55250 13.56596 81.70080 1.000 56.74954 236 PRO B C 1
ATOM 3180 O O . PRO B 2 236 ? 21.98706 12.66922 82.33811 1.000 49.57557 236 PRO B O 1
ATOM 3184 N N . SER B 2 237 ? 23.14262 14.59784 82.30356 1.000 43.61178 237 SER B N 1
ATOM 3185 C CA . SER B 2 237 ? 23.03250 14.82306 83.73652 1.000 43.59130 237 SER B CA 1
ATOM 3186 C C . SER B 2 237 ? 22.23104 16.07771 84.05644 1.000 48.81729 237 SER B C 1
ATOM 3187 O O . SER B 2 237 ? 22.18336 16.49103 85.22039 1.000 50.65728 237 SER B O 1
ATOM 3190 N N . ASN B 2 238 ? 21.58684 16.67936 83.05066 1.000 50.83306 238 ASN B N 1
ATOM 3191 C CA . ASN B 2 238 ? 20.87395 17.95155 83.20269 1.000 53.07018 238 ASN B CA 1
ATOM 3192 C C . ASN B 2 238 ? 21.75895 18.99379 83.88118 1.000 52.07850 238 ASN B C 1
ATOM 3193 O O . ASN B 2 238 ? 21.30758 19.77423 84.72244 1.000 56.71693 238 ASN B O 1
ATOM 3198 N N . THR B 2 239 ? 23.03685 18.99991 83.51236 1.000 52.21570 239 THR B N 1
ATOM 3199 C CA . THR B 2 239 ? 24.01837 19.91451 84.07974 1.000 46.42567 239 THR B CA 1
ATOM 3200 C C . THR B 2 239 ? 24.19697 21.12037 83.16783 1.000 49.84050 239 THR B C 1
ATOM 3201 O O . THR B 2 239 ? 24.44770 20.96964 81.96654 1.000 43.09202 239 THR B O 1
ATOM 3205 N N . LYS B 2 240 ? 24.04965 22.30980 83.73904 1.000 46.78598 240 LYS B N 1
ATOM 3206 C CA . LYS B 2 240 ? 24.51236 23.54724 83.13084 1.000 46.01003 240 LYS B CA 1
ATOM 3207 C C . LYS B 2 240 ? 25.49528 24.19078 84.09696 1.000 54.85864 240 LYS B C 1
ATOM 3208 O O . LYS B 2 240 ? 25.20870 24.30064 85.29222 1.000 59.21924 240 LYS B O 1
ATOM 3214 N N . VAL B 2 241 ? 26.65978 24.58684 83.59628 1.000 41.16785 241 VAL B N 1
ATOM 3215 C CA . VAL B 2 241 ? 27.67756 25.22306 84.42367 1.000 43.01355 241 VAL B CA 1
ATOM 3216 C C . VAL B 2 241 ? 28.17926 26.46071 83.69808 1.000 36.86129 241 VAL B C 1
ATOM 3217 O O . VAL B 2 241 ? 28.47759 26.40417 82.50062 1.000 32.78651 241 VAL B O 1
ATOM 3221 N N . ASP B 2 242 ? 28.25639 27.57605 84.41664 1.000 35.43228 242 ASP B N 1
ATOM 3222 C CA . ASP B 2 242 ? 28.91907 28.77803 83.94006 1.000 36.32943 242 ASP B CA 1
ATOM 3223 C C . ASP B 2 242 ? 30.21140 28.94900 84.72055 1.000 37.35930 242 ASP B C 1
ATOM 3224 O O . ASP B 2 242 ? 30.19727 28.95925 85.95618 1.000 38.62187 242 ASP B O 1
ATOM 3229 N N . LYS B 2 243 ? 31.32283 29.07868 84.00730 1.000 35.82764 243 LYS B N 1
ATOM 3230 C CA . LYS B 2 243 ? 32.62163 29.25924 84.63837 1.000 28.40901 243 LYS B CA 1
ATOM 3231 C C . LYS B 2 243 ? 33.22431 30.56899 84.15059 1.000 27.26071 243 LYS B C 1
ATOM 3232 O O . LYS B 2 243 ? 33.49064 30.72466 82.95426 1.000 31.61614 243 LYS B O 1
ATOM 3238 N N . ARG B 2 244 ? 33.41325 31.51441 85.06922 1.000 34.04420 244 ARG B N 1
ATOM 3239 C CA . ARG B 2 244 ? 34.12749 32.74243 84.74973 1.000 28.23821 244 ARG B CA 1
ATOM 3240 C C . ARG B 2 244 ? 35.61895 32.44425 84.64598 1.000 31.36684 244 ARG B C 1
ATOM 3241 O O . ARG B 2 244 ? 36.19124 31.78516 85.51948 1.000 34.45176 244 ARG B O 1
ATOM 3249 N N . VAL B 2 245 ? 36.24345 32.91038 83.57147 1.000 24.27638 245 VAL B N 1
ATOM 3250 C CA . VAL B 2 245 ? 37.64959 32.62821 83.29787 1.000 28.35580 245 VAL B CA 1
ATOM 3251 C C . VAL B 2 245 ? 38.40942 33.93892 83.46898 1.000 30.30066 245 VAL B C 1
ATOM 3252 O O . VAL B 2 245 ? 38.40195 34.79684 82.58023 1.000 33.43272 245 VAL B O 1
ATOM 3256 N N . GLU B 2 246 ? 39.07522 34.09636 84.61243 1.000 35.13797 246 GLU B N 1
ATOM 3257 C CA . GLU B 2 246 ? 39.76874 35.33854 84.92761 1.000 47.57717 246 GLU B CA 1
ATOM 3258 C C . GLU B 2 246 ? 41.25996 35.22696 84.62962 1.000 40.56380 246 GLU B C 1
ATOM 3259 O O . GLU B 2 246 ? 41.88476 34.20912 84.94887 1.000 46.78278 246 GLU B O 1
ATOM 3265 N N . PRO B 2 247 ? 41.84832 36.26470 84.01749 1.000 43.55379 247 PRO B N 1
ATOM 3266 C CA . PRO B 2 247 ? 43.26886 36.32568 83.64671 1.000 46.35525 247 PRO B CA 1
ATOM 3267 C C . PRO B 2 247 ? 44.22985 36.25287 84.83489 1.000 42.13255 247 PRO B C 1
ATOM 3268 O O . PRO B 2 247 ? 43.82225 36.47781 85.97218 1.000 48.12587 247 PRO B O 1
ATOM 3272 N N . VAL C 3 1 ? 5.35877 -4.21093 48.83249 1.000 68.72170 1 VAL C N 1
ATOM 3273 C CA . VAL C 3 1 ? 4.72837 -4.10081 47.52111 1.000 67.33319 1 VAL C CA 1
ATOM 3274 C C . VAL C 3 1 ? 5.79377 -3.88194 46.44430 1.000 67.95208 1 VAL C C 1
ATOM 3275 O O . VAL C 3 1 ? 6.57420 -2.92136 46.51441 1.000 53.12571 1 VAL C O 1
ATOM 3279 N N . ALA C 3 2 ? 5.81294 -4.78516 45.45354 1.000 69.22755 2 ALA C N 1
ATOM 3280 C CA . ALA C 3 2 ? 6.83059 -4.73996 44.40368 1.000 50.92489 2 ALA C CA 1
ATOM 3281 C C . ALA C 3 2 ? 6.79046 -3.41873 43.64450 1.000 47.80909 2 ALA C C 1
ATOM 3282 O O . ALA C 3 2 ? 7.83867 -2.87703 43.26897 1.000 34.85774 2 ALA C O 1
ATOM 3284 N N . LEU C 3 3 ? 5.58966 -2.88087 43.42067 1.000 40.41630 3 LEU C N 1
ATOM 3285 C CA . LEU C 3 3 ? 5.45606 -1.60463 42.72598 1.000 39.31950 3 LEU C CA 1
ATOM 3286 C C . LEU C 3 3 ? 6.17798 -0.48976 43.47336 1.000 35.67096 3 LEU C C 1
ATOM 3287 O O . LEU C 3 3 ? 6.91984 0.29691 42.87240 1.000 31.47057 3 LEU C O 1
ATOM 3292 N N . GLU C 3 4 ? 5.96150 -0.39898 44.78930 1.000 32.12616 4 GLU C N 1
ATOM 3293 C CA . GLU C 3 4 ? 6.62901 0.63293 45.57588 1.000 33.02512 4 GLU C CA 1
ATOM 3294 C C . GLU C 3 4 ? 8.13709 0.42073 45.58079 1.000 29.99404 4 GLU C C 1
ATOM 3295 O O . GLU C 3 4 ? 8.90784 1.38577 45.51299 1.000 30.20052 4 GLU C O 1
ATOM 3301 N N . ASN C 3 5 ? 8.57045 -0.84160 45.63849 1.000 30.64938 5 ASN C N 1
ATOM 3302 C CA . ASN C 3 5 ? 9.99431 -1.14519 45.72712 1.000 32.35512 5 ASN C CA 1
ATOM 3303 C C . ASN C 3 5 ? 10.75178 -0.69394 44.48438 1.000 33.59965 5 ASN C C 1
ATOM 3304 O O . ASN C 3 5 ? 11.93665 -0.35841 44.57104 1.000 34.54653 5 ASN C O 1
ATOM 3309 N N . GLN C 3 6 ? 10.09670 -0.69260 43.32302 1.000 29.44634 6 GLN C N 1
ATOM 3310 C CA . GLN C 3 6 ? 10.71474 -0.25979 42.07679 1.000 29.63672 6 GLN C CA 1
ATOM 3311 C C . GLN C 3 6 ? 10.45365 1.21559 41.77201 1.000 31.34805 6 GLN C C 1
ATOM 3312 O O . GLN C 3 6 ? 10.73835 1.66830 40.65627 1.000 32.71038 6 GLN C O 1
ATOM 3318 N N . HIS C 3 7 ? 9.93621 1.97611 42.74318 1.000 25.41997 7 HIS C N 1
ATOM 3319 C CA . HIS C 3 7 ? 9.67282 3.41144 42.59957 1.000 24.76757 7 HIS C CA 1
ATOM 3320 C C . HIS C 3 7 ? 8.58458 3.68943 41.56941 1.000 24.09330 7 HIS C C 1
ATOM 3321 O O . HIS C 3 7 ? 8.63233 4.69881 40.86581 1.000 25.35961 7 HIS C O 1
ATOM 3328 N N . THR C 3 8 ? 7.60141 2.79624 41.46934 1.000 25.90442 8 THR C N 1
ATOM 3329 C CA . THR C 3 8 ? 6.48491 2.97442 40.55281 1.000 26.45759 8 THR C CA 1
ATOM 3330 C C . THR C 3 8 ? 5.26727 3.60936 41.20943 1.000 28.45359 8 THR C C 1
ATOM 3331 O O . THR C 3 8 ? 4.54891 4.36730 40.54959 1.000 29.42749 8 THR C O 1
ATOM 3335 N N . ILE C 3 9 ? 5.01468 3.32874 42.48805 1.000 27.49586 9 ILE C N 1
ATOM 3336 C CA . ILE C 3 9 ? 3.92892 3.96032 43.22115 1.000 28.96098 9 ILE C CA 1
ATOM 3337 C C . ILE C 3 9 ? 4.46886 4.48707 44.54102 1.000 24.68080 9 ILE C C 1
ATOM 3338 O O . ILE C 3 9 ? 5.60554 4.21979 44.93322 1.000 28.45217 9 ILE C O 1
ATOM 3343 N N . ASP C 3 10 ? 3.61016 5.22300 45.23433 1.000 24.16574 10 ASP C N 1
ATOM 3344 C CA . ASP C 3 10 ? 3.90406 5.80829 46.53467 1.000 25.08263 10 ASP C CA 1
ATOM 3345 C C . ASP C 3 10 ? 2.87597 5.25672 47.51542 1.000 25.02323 10 ASP C C 1
ATOM 3346 O O . ASP C 3 10 ? 1.68123 5.54132 47.38655 1.000 26.58513 10 ASP C O 1
ATOM 3351 N N . LEU C 3 11 ? 3.34149 4.48195 48.49741 1.000 29.54073 11 LEU C N 1
ATOM 3352 C CA . LEU C 3 11 ? 2.43103 3.81527 49.41875 1.000 28.81907 11 LEU C CA 1
ATOM 3353 C C . LEU C 3 11 ? 1.82526 4.75574 50.45330 1.000 30.89667 11 LEU C C 1
ATOM 3354 O O . LEU C 3 11 ? 0.93453 4.33300 51.19463 1.000 31.93173 11 LEU C O 1
ATOM 3359 N N . THR C 3 12 ? 2.26709 6.01186 50.52162 1.000 31.24648 12 THR C N 1
ATOM 3360 C CA . THR C 3 12 ? 1.56570 6.98848 51.34780 1.000 26.72306 12 THR C CA 1
ATOM 3361 C C . THR C 3 12 ? 0.35387 7.58104 50.64162 1.000 30.38317 12 THR C C 1
ATOM 3362 O O . THR C 3 12 ? -0.43196 8.27160 51.29864 1.000 36.51782 12 THR C O 1
ATOM 3366 N N . ASP C 3 13 ? 0.24621 7.37047 49.32426 1.000 29.11657 13 ASP C N 1
ATOM 3367 C CA . ASP C 3 13 ? -0.96560 7.45700 48.48773 1.000 54.36076 13 ASP C CA 1
ATOM 3368 C C . ASP C 3 13 ? -0.58654 7.69417 47.03133 1.000 57.06570 13 ASP C C 1
ATOM 3369 O O . ASP C 3 13 ? -1.01145 6.94555 46.14941 1.000 59.38924 13 ASP C O 1
#

Sequence (447 aa):
DIVMTQSPLSLPVIPGEPASISCRSSQSLLQSNGNNYLDWYLQKPGQSPQLLIYLGSNRASGVPDRFSGSGSGTDFTLTISRVEAEDVGVYYCLQARQSSVLTFGGGTKLEIKRTVAAPSVFIFPPSDEQLKSGTASVVCLLNNFYPREAKVQWKVDNALQSGNSQESVTEQDSKDSTYSLSSTLTLSKADYEKHKVYACEVTHQGLSSPVTKSFNRGVQLEQSGAEVKKPGSSVKVSCKASGPMFSRSAFSWVRQAPGQGLEWMGRIIPTVDLKNYAQKFQGRVTFTADKSTATSYMELRSLKSEDTAVYYCARMGSGSSYYGMDVWGLGTTVTVSSGASTKGPSVFPLAPSSGTAALGCLVKDYFPEPVTVSWNSGALTSGVHTFPAVLQSSGLYSLSSVVTVPSSSLGTQTYICNVNHKPSNTKVDKRVEPVALENQHTIDLTD

Secondary structure (DSSP, 8-state):
---EEEE-SEEEE-TTS-EEEEEEESS--B-TTS-B-EEEEEE-TTS--EEEEETTTEEPTT--TTEEEEEETTEEEEEESS--GGG-EEEEEEEEEETTEEEE---EEEEE----BPPEEEEEPPPHHHHTTTEEEEEEEEEEEBSS--EEEEEETTEEP-SSEEEEEPPPPTTT--EEEEEEEEEEHHHHTT--EEEEEEE-TTSSS-EEEEEE--/--SEE---EEE-TT--EEEEEE--HHHHHT-EEEEEEE-TT--EEEEEEEEGGGTEEEE-GGGTTTEEEEEETTTTEEEEEE-S--GGG-EEEEEEEE--GGG---EEEE---EEEEE-SS---BPPEEEEE-----EEEEEEEEEEEBSS--EEEEGGGTB-TTEEEPPPEE-TTS-EEEEEEEEEEGGGTTT---EEEEEEGGGTEEEEEE---/-HHHHTTSS-TT-

Foldseek 3Di:
DKAKAKDDQEAEDEAFAKDKIKMFIPWWQQAPVRFRQKWKWWDDFPGDIDTAGGRFFRGDPPHDPLWGKHDGTTMIMIMRHGDDLQRFTWMWMWGCSDVVDIDIYPIYGYAHQYDFDFWDKDKDWADPVVLVVFKTKIKMKGPFGPDPDKDKWKAFQNHTDDDQKDKDKGAQDSHSRGIMMMMIGMDTSVVQQVTFKIKIWMDDPNDPGIDIDIGTDD/DQWEKDAAFEAEAFAKDKMKIAGDLVQLQFKKKWKWKAAVPGDIDTAWIANQNVRDIDGDPVQPPFWDKHADSVRRMIMIMGGRDDQRPFTWIKIFIAGPDVRGPDRPDIYPTYGYGYDNPRDFDAWDKDWQAWDVCKIKIWIKTDFGDDDDKDKDKPVNPDDPQKDKDDWDQDPVRGTITMIMGMDGPVCLVPDWIWMWMADVVVRDTDIDIHHD/DVCVVVVNDDVVD

Nearest PDB structures (foldseek):
  8ib1-assembly1_B  TM=1.005E+00  e=8.266E-44  Homo sapiens
  5kw9-assembly1_H  TM=8.431E-01  e=4.933E-36  Homo sapiens
  4nm4-assembly1_H  TM=7.989E-01  e=8.803E-34  Homo sapiens
  8vs8-assembly4_P  TM=7.112E-01  e=2.430E-33  Homo sapiens
  5anm-assembly2_D  TM=7.190E-01  e=3.009E-33  Homo sapiens

Solvent-accessible surface area: 19379 Å² total; per-residue (Å²): 146,25,101,15,74,13,49,51,146,56,32,76,10,95,62,17,94,84,5,64,1,40,0,100,8,64,100,50,0,80,10,110,72,54,52,18,3,0,0,0,0,3,21,30,46,94,93,20,3,68,14,4,0,52,11,3,72,56,110,14,120,83,22,61,114,43,5,46,8,60,42,71,17,47,74,2,40,0,45,0,56,154,2,85,26,66,3,4,4,32,0,7,0,0,1,0,65,63,3,19,42,6,40,19,4,62,4,0,79,0,37,1,106,62,100,79,23,40,10,55,9,37,7,2,51,14,13,108,68,2,33,169,80,31,52,0,1,0,0,0,0,0,6,48,0,10,18,90,121,32,122,25,47,8,51,4,63,131,54,111,46,104,87,41,51,75,84,18,27,15,70,8,41,33,170,57,5,6,14,0,3,7,3,22,0,57,22,49,73,65,57,8,99,147,66,136,53,0,10,0,36,0,60,10,124,30,42,128,73,79,47,72,84,50,24,82,180,38,146,114,2,108,29,38,54,36,42,24,67,112,70,54,45,51,2,105,0,24,2,98,3,61,43,96,14,9,63,124,0,0,1,0,0,0,13,28,29,99,85,112,28,12,49,10,0,0,4,0,0,1,42,63,86,37,64,35,49,18,150,128,0,96,69,43,5,46,0,60,31,51,133,102,59,11,9,1,57,0,52,0,73,65,3,94,77,121,0,28,3,41,0,13,0,0,29,1,1,0,1,42,41,3,114,1,0,71,19,30,0,130,21,3,25,0,6,12,24,90,49,31,77,60,88,27,15,44,11,24,17,3,40,5,96,110,104,83,12,4,0,0,0,4,0,18,34,0,14,0,47,55,15,83,23,43,1,34,100,38,93,36,100,90,33,39,22,53,4,65,22,31,99,26,129,80,31,38,32,10,12,6,0,0,0,26,10,82,46,101,18,35,77,126,87,57,13,56,0,27,1,34,0,136,31,38,123,29,141,42,100,52,137,3,93,96,101,77,95,2,25,68,3,77,60,27,32,15,167

InterPro domains:
  IPR000149 Haemagglutinin, influenzavirus A [PR00330] (30-53)
  IPR000149 Haemagglutinin, influenzavirus A [PR00330] (75-93)
  IPR000149 Haemagglutinin, influenzavirus A [PR00330] (113-128)
  IPR000149 Haemagglutinin, influenzavirus A [PR00330] (193-211)
  IPR000149 Haemagglutinin, influenzavirus A [PR00330] (231-248)
  IPR000149 Haemagglutinin, influenzavirus A [PR00330] (250-270)
  IPR000149 Haemagglutinin, influenzavirus A [PR00330] (309-325)
  IPR000149 Haemagglutinin, influenzavirus A [PR00330] (329-343)
  IPR001364 Haemagglutinin, influenzavirus A/B [MF_04072] (1-566)
  IPR001364 Haemagglutinin, influenzavirus A/B [PF00509] (29-566)
  IPR001364 Haemagglutinin, influenzavirus A/B [PR00329] (30-53)
  IPR001364 Haemagglutinin, influenzavirus A/B [PR00329] (309-325)
  IPR001364 Haemagglutinin, influenzavirus A/B [PR00329] (329-343)
  IPR001364 Haemagglutinin, influenzavirus A/B [PR00329] (380-403)
  IPR001364 Haemagglutinin, influenzavirus A/B [PR00329] (419-440)
  IPR001364 Haemagglutinin, influenzavirus A/B [PR00329] (482-500)
  IPR008980 Viral capsid/haemagglutinin protein [SSF49818] (29-341)
  IPR013828 Haemagglutinin, HA1 chain, alpha/beta domain superfamily [G3DSA:3.90.209.20] (73-288)

Radius of gyration: 24.14 Å; Cα contacts (8 Å, |Δi|>4): 1224; chains: 3; bounding box: 65×55×62 Å